Protein AF-A0A5C7QSS4-F1 (afdb_monomer)

Secondary structure (DSSP, 8-state):
--HHHHHHHH-SS--PPPSS-EEE-S-SS-EE-SS-EEE-TTTSPPTT--HHHHHHHHHHHT---HHHHHHHHHTS-HHHHHHHHHH-TT-HHHHHHHHHHHHHHTS----SSS---S--EESS-TTTB---S--EEETTTTEEE--SS-GGG----B--HHHHHHHHHHHHHHHHHHH-GGGTTTHHHHHHHHHHHHHHHHHHHTT-PPPHHHHHHHHHHHHHGGG-PPP-HHHHHHHHHHH---GGG--SSS-SS---EE-SSSSGGGEEE-PPPHHHHHHHHHHHHHHHH---SS--HHHHHHHHHHHHHHH--SSS-HHHHHHHHHHHHHHHTT-S-EETTEEPP--HHHHHHHTHHHHHHHHHHHHHHHHHTS----

Mean predicted aligned error: 4.88 Å

Solvent-accessible surface area (backbone atoms only — not comparable to full-atom values): 21446 Å² total; per-residue (Å²): 121,36,26,62,53,36,45,56,74,69,49,92,67,76,72,79,81,72,77,53,39,46,41,79,39,103,48,97,49,80,40,88,51,95,66,30,29,37,28,18,69,92,77,47,71,59,97,84,54,56,69,59,51,28,52,46,46,18,58,73,74,74,47,87,53,65,72,61,51,34,59,46,35,61,75,43,57,68,66,61,53,48,51,50,39,69,76,43,45,73,39,66,57,57,33,49,50,52,57,42,28,30,68,48,62,76,45,82,78,92,59,101,59,78,49,45,57,82,72,72,40,63,65,54,54,72,91,53,24,42,24,22,45,76,70,42,72,41,69,42,49,23,35,30,41,23,38,43,17,38,88,78,28,47,70,83,48,70,61,48,73,68,57,51,53,55,50,48,53,54,44,49,51,52,39,55,52,72,70,33,77,86,39,60,90,47,45,68,61,51,48,54,48,36,55,52,43,29,43,53,33,46,32,44,76,73,74,40,83,73,53,74,67,51,44,51,27,37,48,51,45,60,56,56,44,67,70,49,70,71,65,46,71,68,57,51,34,52,48,41,40,44,53,37,80,48,79,96,66,48,57,91,62,70,41,83,62,81,62,69,44,66,70,64,85,73,66,55,88,22,56,54,33,68,47,64,60,30,88,53,42,64,59,38,47,50,18,46,32,53,32,62,55,50,85,57,55,65,59,57,57,67,58,46,13,47,51,46,14,53,49,45,44,55,53,40,50,48,93,64,57,38,71,56,49,21,56,53,40,26,53,34,39,27,48,58,71,60,64,43,50,74,51,95,91,36,68,52,80,76,51,56,33,47,56,38,60,78,38,41,71,60,48,50,49,60,56,42,68,51,38,49,57,56,33,72,63,52,84,64,76,129

pLDDT: mean 92.39, std 6.58, range [53.84, 98.62]

Radius of gyration: 23.28 Å; Cα contacts (8 Å, |Δi|>4): 553; chains: 1; bounding box: 60×47×66 Å

Sequence (382 aa):
MIGYEYLLSRLAMRMPPLGRPAQVRPVTRVERMPHLLAVPRYVAPADDAPVLAHVLFALKHEGTRLAILHEALKLVPHDELVRALTAQRLGAYLRRAAFIWEKANGQALPLPWDSTGGNYIDFFEPGTYYTGPQWERSRKYRVNFNGIGPYEFCPVVARNAALERRGQAVLDRLHTWVSDPQNQGVLDRVMNWAYLSETRDSYAIENETPAPDKERAFLQAMEQLRDRRPLSEEYLVDLQNLVITSAIKQEQAFRHEQNWLQRGGHGALAVRYLPLPPAEVAVLMDGLTRMANAREGHVPPLVKAALVSFGFVFLHPFMDGNGRLSRLLAHHSLSFQGALPSVNGNPAILPLSVAMKRNEAGYLAALESFSKPARQLWDVTC

Nearest PDB structures (foldseek):
  7cb8-assembly2_B  TM=7.136E-01  e=9.497E-08  Mycobacterium marinum M
  3eqx-assembly1_B  TM=7.271E-01  e=2.497E-06  Shewanella oneidensis
  3zec-assembly1_A  TM=7.167E-01  e=2.937E-05  Shewanella oneidensis
  3eqx-assembly1_A  TM=6.878E-01  e=3.088E-05  Shewanella oneidensis

Foldseek 3Di:
DAALVVLCVPFPADDFDDQAEEDEDPDPAFDDDRRYTYHHPVLTADPPHDLVSSQLSCVVRVNDDLVSLLRSLVRPDLVNLLVVCVVPLLDPSSLLSQVSNCVSVVHHRPHPDQASDDAADESHDVQFWFWFDQPDQRRRSSYGDGALWPSLAGDTGTDDVVVLVVLLVLLVVQVCQQPDPVCLVCQVVVLVVLLQLLLQLLQVLVVHGDDPQLSVLLSVLLVVLQVLDQDDQVNLLVSQCSNPVDPVQRDPGFDQDWEFDFDDDDALVRTQFTADHLVSLVSNVVRLSRSLLGLGTDARQQRSLLCSLLSQLRNVRGNDCSSVVSSSSSQSSCSSNVSADDDPNTGGDDNVSVVCSVVVVVVVCVSCVPGNSNSVSDDRDD

Structure (mmCIF, N/CA/C/O backbone):
data_AF-A0A5C7QSS4-F1
#
_entry.id   AF-A0A5C7QSS4-F1
#
loop_
_atom_site.group_PDB
_atom_site.id
_atom_site.type_symbol
_atom_site.label_atom_id
_atom_site.label_alt_id
_atom_site.label_comp_id
_atom_site.label_asym_id
_atom_site.label_entity_id
_atom_site.label_seq_id
_atom_site.pdbx_PDB_ins_code
_atom_site.Cartn_x
_atom_site.Cartn_y
_atom_site.Cartn_z
_atom_site.occupancy
_atom_site.B_iso_or_equiv
_atom_site.auth_seq_id
_atom_site.au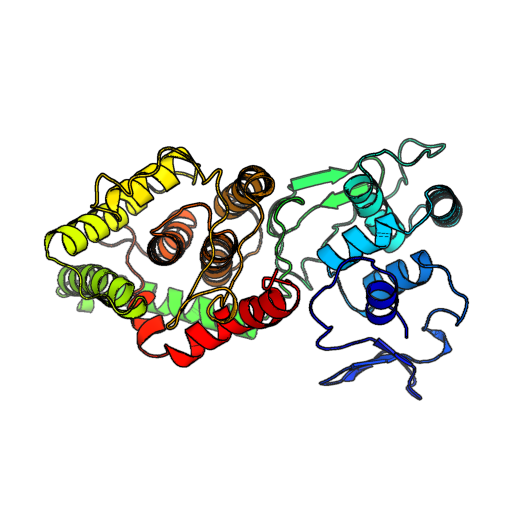th_comp_id
_atom_site.auth_asym_id
_atom_site.auth_atom_id
_atom_site.pdbx_PDB_model_num
ATOM 1 N N . MET A 1 1 ? 0.673 1.983 -28.769 1.00 89.19 1 MET A N 1
ATOM 2 C CA . MET A 1 1 ? 0.653 2.029 -27.288 1.00 89.19 1 MET A CA 1
ATOM 3 C C . MET A 1 1 ? 2.090 2.010 -26.807 1.00 89.19 1 MET A C 1
ATOM 5 O O . MET A 1 1 ? 2.891 1.320 -27.425 1.00 89.19 1 MET A O 1
ATOM 9 N N . ILE A 1 2 ? 2.433 2.753 -25.755 1.00 97.38 2 ILE A N 1
ATOM 10 C CA . ILE A 1 2 ? 3.786 2.744 -25.175 1.00 97.38 2 ILE A CA 1
ATOM 11 C C . ILE A 1 2 ? 3.723 2.615 -23.654 1.00 97.38 2 ILE A C 1
ATOM 13 O O . ILE A 1 2 ? 2.654 2.760 -23.064 1.00 97.38 2 ILE A O 1
ATOM 17 N N . GLY A 1 3 ? 4.861 2.303 -23.030 1.00 97.69 3 GLY A N 1
ATOM 18 C CA . GLY A 1 3 ? 4.957 2.234 -21.574 1.00 97.69 3 GLY A CA 1
ATOM 19 C C . GLY A 1 3 ? 3.953 1.277 -20.930 1.00 97.69 3 GLY A C 1
ATOM 20 O O . GLY A 1 3 ? 3.693 0.206 -21.482 1.00 97.69 3 GLY A O 1
ATOM 21 N N . TYR A 1 4 ? 3.366 1.653 -19.792 1.00 97.81 4 TYR A N 1
ATOM 22 C CA . TYR A 1 4 ? 2.427 0.789 -19.066 1.00 97.81 4 TYR A CA 1
ATOM 23 C C . TYR A 1 4 ? 1.200 0.378 -19.881 1.00 97.81 4 TYR A C 1
ATOM 25 O O . TYR A 1 4 ? 0.691 -0.717 -19.666 1.00 97.81 4 TYR A O 1
ATOM 33 N N . GLU A 1 5 ? 0.716 1.216 -20.803 1.00 96.38 5 GLU A N 1
ATOM 34 C CA . GLU A 1 5 ? -0.451 0.875 -21.629 1.00 96.38 5 GLU A CA 1
ATOM 35 C C . GLU A 1 5 ? -0.124 -0.303 -22.551 1.00 96.38 5 GLU A C 1
ATOM 37 O O . GLU A 1 5 ? -0.886 -1.262 -22.651 1.00 96.38 5 GLU A O 1
ATOM 42 N N . TYR A 1 6 ? 1.069 -0.272 -23.152 1.00 97.06 6 TYR A N 1
ATOM 43 C CA . TYR A 1 6 ? 1.584 -1.402 -23.916 1.00 97.06 6 TYR A CA 1
ATOM 44 C C . TYR A 1 6 ? 1.774 -2.638 -23.035 1.00 97.06 6 TYR A C 1
ATOM 46 O O . TYR A 1 6 ? 1.337 -3.719 -23.420 1.00 97.06 6 TYR A O 1
ATOM 54 N N . LEU A 1 7 ? 2.380 -2.490 -21.851 1.00 97.25 7 LEU A N 1
ATOM 55 C CA . LEU A 1 7 ? 2.608 -3.622 -20.948 1.00 97.25 7 LEU A CA 1
ATOM 56 C C . LEU A 1 7 ? 1.292 -4.308 -20.573 1.00 97.25 7 LEU A C 1
ATOM 58 O O . LEU A 1 7 ? 1.186 -5.519 -20.724 1.00 97.25 7 LEU A O 1
ATOM 62 N N . LEU A 1 8 ? 0.274 -3.535 -20.185 1.00 96.06 8 LEU A N 1
ATOM 63 C CA . LEU A 1 8 ? -1.059 -4.052 -19.869 1.00 96.06 8 LEU A CA 1
ATOM 64 C C . LEU A 1 8 ? -1.686 -4.825 -21.033 1.00 96.06 8 LEU A C 1
ATOM 66 O O . LEU A 1 8 ? -2.295 -5.861 -20.800 1.00 96.06 8 LEU A O 1
ATOM 70 N N . SER A 1 9 ? -1.495 -4.371 -22.277 1.00 95.00 9 SER A N 1
ATOM 71 C CA . SER A 1 9 ? -2.014 -5.072 -23.464 1.00 95.00 9 SER A CA 1
ATOM 72 C C . SER A 1 9 ? -1.372 -6.445 -23.717 1.00 95.00 9 SER A C 1
ATOM 74 O O . SER A 1 9 ? -1.884 -7.218 -24.522 1.00 95.00 9 SER A O 1
ATOM 76 N N . ARG A 1 10 ? -0.244 -6.746 -23.058 1.00 95.81 10 ARG A N 1
ATOM 77 C CA . ARG A 1 10 ? 0.488 -8.014 -23.187 1.00 95.81 10 ARG A CA 1
ATOM 78 C C . ARG A 1 10 ? 0.254 -8.973 -22.021 1.00 95.81 10 ARG A C 1
ATOM 80 O O . ARG A 1 10 ? 0.601 -10.144 -22.142 1.00 95.81 10 ARG A O 1
ATOM 87 N N . LEU A 1 11 ? -0.280 -8.496 -20.896 1.00 94.88 11 LEU A N 1
ATOM 88 C CA . LEU A 1 11 ? -0.513 -9.338 -19.725 1.00 94.88 11 LEU A CA 1
ATOM 89 C C . LEU A 1 11 ? -1.705 -10.268 -19.965 1.00 94.88 11 LEU A C 1
ATOM 91 O O . LEU A 1 11 ? -2.730 -9.851 -20.496 1.00 94.88 11 LEU A O 1
ATOM 95 N N . ALA A 1 12 ? -1.593 -11.514 -19.505 1.00 89.62 12 ALA A N 1
ATOM 96 C CA . ALA A 1 12 ? -2.716 -12.450 -19.513 1.00 89.62 12 ALA A CA 1
ATOM 97 C C . ALA A 1 12 ? -3.790 -12.079 -18.471 1.00 89.62 12 ALA A C 1
ATOM 99 O O . ALA A 1 12 ? -4.969 -12.368 -18.662 1.00 89.62 12 ALA A O 1
ATOM 100 N N . MET A 1 13 ? -3.395 -11.435 -17.365 1.00 88.38 13 MET A N 1
ATOM 101 C CA . MET A 1 13 ? -4.320 -11.035 -16.303 1.00 88.38 13 MET A CA 1
ATOM 102 C C . MET A 1 13 ? -4.950 -9.668 -16.585 1.00 88.38 13 MET A C 1
ATOM 104 O O . MET A 1 13 ? -4.280 -8.729 -17.019 1.00 88.38 13 MET A O 1
ATOM 108 N N . ARG A 1 14 ? -6.233 -9.531 -16.240 1.00 90.12 14 ARG A N 1
ATOM 109 C CA . ARG A 1 14 ? -6.941 -8.247 -16.281 1.00 90.12 14 ARG A CA 1
ATOM 110 C C . ARG A 1 14 ? -6.511 -7.380 -15.097 1.00 90.12 14 ARG A C 1
ATOM 112 O O . ARG A 1 14 ? -6.548 -7.828 -13.956 1.00 90.12 14 ARG A O 1
ATOM 119 N N . MET A 1 15 ? -6.154 -6.127 -15.360 1.00 90.81 15 MET A N 1
ATOM 120 C CA . MET A 1 15 ? -5.790 -5.137 -14.341 1.00 90.81 15 MET A CA 1
ATOM 121 C C . MET A 1 15 ? -6.601 -3.846 -14.513 1.00 90.81 15 MET A C 1
ATOM 123 O O . MET A 1 15 ? -7.093 -3.584 -15.614 1.00 90.81 15 MET A O 1
ATOM 127 N N . PRO A 1 16 ? -6.723 -3.003 -13.467 1.00 87.12 16 PRO A N 1
ATOM 128 C CA . PRO A 1 16 ? -7.397 -1.716 -13.589 1.00 87.12 16 PRO A CA 1
ATOM 129 C C . PRO A 1 16 ? -6.743 -0.816 -14.654 1.00 87.12 16 PRO A C 1
ATOM 131 O O . PRO A 1 16 ? -5.513 -0.819 -14.793 1.00 87.12 16 PRO A O 1
ATOM 134 N N . PRO A 1 17 ? -7.530 0.004 -15.374 1.00 86.50 17 PRO A N 1
ATOM 135 C CA . PRO A 1 17 ? -7.003 0.876 -16.415 1.00 86.50 17 PRO A CA 1
ATOM 136 C C . PRO A 1 17 ? -6.080 1.966 -15.851 1.00 86.50 17 PRO A C 1
ATOM 138 O O . PRO A 1 17 ? -6.146 2.369 -14.684 1.00 86.50 17 PRO A O 1
ATOM 141 N N . LEU A 1 18 ? -5.213 2.498 -16.711 1.00 91.06 18 LEU A N 1
ATOM 142 C CA . LEU A 1 18 ? -4.344 3.615 -16.354 1.00 91.06 18 LEU A CA 1
ATOM 143 C C . LEU A 1 18 ? -5.146 4.917 -16.342 1.00 91.06 18 LEU A C 1
ATOM 145 O O . LEU A 1 18 ? -5.697 5.313 -17.359 1.00 91.06 18 LEU A O 1
ATOM 149 N N . GLY A 1 19 ? -5.114 5.656 -15.231 1.00 88.00 19 GLY A N 1
ATOM 150 C CA . GLY A 1 19 ? -5.698 7.004 -15.210 1.00 88.00 19 GLY A CA 1
ATOM 151 C C . GLY A 1 19 ? -4.981 8.027 -16.109 1.00 88.00 19 GLY A C 1
ATOM 152 O O . GLY A 1 19 ? -5.565 9.047 -16.450 1.00 88.00 19 GLY A O 1
ATOM 153 N N . ARG A 1 20 ? -3.710 7.781 -16.465 1.00 92.56 20 ARG A N 1
ATOM 154 C CA . ARG A 1 20 ? -2.873 8.643 -17.321 1.00 92.56 20 ARG A CA 1
ATOM 155 C C . ARG A 1 20 ? -1.906 7.779 -18.150 1.00 92.56 20 ARG A C 1
ATOM 157 O O . ARG A 1 20 ? -0.766 7.611 -17.716 1.00 92.56 20 ARG A O 1
ATOM 164 N N . PRO A 1 21 ? -2.348 7.171 -19.264 1.00 95.75 21 PRO A N 1
ATOM 165 C CA . PRO A 1 21 ? -1.471 6.404 -20.149 1.00 95.75 21 PRO A CA 1
ATOM 166 C C . PRO A 1 21 ? -0.464 7.309 -20.875 1.00 95.75 21 PRO A C 1
ATOM 168 O O . PRO A 1 21 ? -0.759 8.472 -21.176 1.00 95.75 21 PRO A O 1
ATOM 171 N N . ALA A 1 22 ? 0.721 6.777 -21.178 1.00 97.44 22 ALA A N 1
ATOM 172 C CA . ALA A 1 22 ? 1.691 7.433 -22.046 1.00 97.44 22 ALA A CA 1
ATOM 173 C C . ALA A 1 22 ? 1.321 7.297 -23.524 1.00 97.44 22 ALA A C 1
ATOM 175 O O . ALA A 1 22 ? 1.095 6.197 -24.025 1.00 97.44 22 ALA A O 1
ATOM 176 N N . GLN A 1 23 ? 1.297 8.422 -24.240 1.00 96.69 23 GLN A N 1
ATOM 177 C CA . GLN A 1 23 ? 0.926 8.457 -25.650 1.00 96.69 23 GLN A CA 1
ATOM 178 C C . GLN A 1 23 ? 1.856 9.360 -26.454 1.00 96.69 23 GLN A C 1
ATOM 180 O O . GLN A 1 23 ? 2.200 10.469 -26.035 1.00 96.69 23 GLN A O 1
ATOM 185 N N . VAL A 1 24 ? 2.223 8.896 -27.650 1.00 97.06 24 VAL A N 1
ATOM 186 C CA . VAL A 1 24 ? 3.029 9.688 -28.578 1.00 97.06 24 VAL A CA 1
ATOM 187 C C . VAL A 1 24 ? 2.215 10.886 -29.063 1.00 97.06 24 VAL A C 1
ATOM 189 O O . VAL A 1 24 ? 1.084 10.730 -29.533 1.00 97.06 24 VAL A O 1
ATOM 192 N N . ARG A 1 25 ? 2.774 12.088 -28.922 1.00 97.12 25 ARG A N 1
ATOM 193 C CA . ARG A 1 25 ? 2.148 13.359 -29.309 1.00 97.12 25 ARG A CA 1
ATOM 194 C C . ARG A 1 25 ? 3.180 14.312 -29.919 1.00 97.12 25 ARG A C 1
ATOM 196 O O . ARG A 1 25 ? 4.369 14.163 -29.635 1.00 97.12 25 ARG A O 1
ATOM 203 N N . PRO A 1 26 ? 2.746 15.291 -30.736 1.00 96.50 26 PRO A N 1
ATOM 204 C CA . PRO A 1 26 ? 3.621 16.322 -31.291 1.00 96.50 26 PRO A CA 1
ATOM 205 C C . PRO A 1 26 ? 3.992 17.357 -30.212 1.00 96.50 26 PRO A C 1
ATOM 207 O O . PRO A 1 26 ? 3.558 18.502 -30.244 1.00 96.50 26 PRO A O 1
ATOM 210 N N . VAL A 1 27 ? 4.769 16.923 -29.220 1.00 96.75 27 VAL A N 1
ATOM 211 C CA . VAL A 1 27 ? 5.345 17.750 -28.148 1.00 96.75 27 VAL A CA 1
ATOM 212 C C . VAL A 1 27 ? 6.868 17.768 -28.281 1.00 96.75 27 VAL A C 1
ATOM 214 O O . VAL A 1 27 ? 7.441 16.925 -28.966 1.00 96.75 27 VAL A O 1
ATOM 217 N N . THR A 1 28 ? 7.547 18.715 -27.635 1.00 95.94 28 THR A N 1
ATOM 218 C CA . THR A 1 28 ? 9.021 18.836 -27.676 1.00 95.94 28 THR A CA 1
ATOM 219 C C . THR A 1 28 ? 9.718 18.183 -26.486 1.00 95.94 28 THR A C 1
ATOM 221 O O . THR A 1 28 ? 10.940 18.132 -26.435 1.00 95.94 28 THR A O 1
ATOM 224 N N . ARG A 1 29 ? 8.955 17.704 -25.503 1.00 96.31 29 ARG A N 1
ATOM 225 C CA . ARG A 1 29 ? 9.434 17.024 -24.294 1.00 96.31 29 ARG A CA 1
ATOM 226 C C . ARG A 1 29 ? 8.295 16.208 -23.693 1.00 96.31 29 ARG A C 1
ATOM 228 O O . ARG A 1 29 ? 7.151 16.340 -24.110 1.00 96.31 29 ARG A O 1
ATOM 235 N N . VAL A 1 30 ? 8.604 15.372 -22.705 1.00 96.50 30 VAL A N 1
ATOM 236 C CA . VAL A 1 30 ? 7.574 14.634 -21.965 1.00 96.50 30 VAL A CA 1
ATOM 237 C C . VAL A 1 30 ? 6.764 15.607 -21.109 1.00 96.50 30 VAL A C 1
ATOM 239 O O . VAL A 1 30 ? 7.325 16.276 -20.240 1.00 96.50 30 VAL A O 1
ATOM 242 N N . GLU A 1 31 ? 5.452 15.670 -21.331 1.00 96.44 31 GLU A N 1
ATOM 243 C CA . GLU A 1 31 ? 4.554 16.603 -20.645 1.00 96.44 31 GLU A CA 1
ATOM 244 C C . GLU A 1 31 ? 3.394 15.876 -19.965 1.00 96.44 31 GLU A C 1
ATOM 246 O O . GLU A 1 31 ? 2.725 15.018 -20.544 1.00 96.44 31 GLU A O 1
ATOM 251 N N . ARG A 1 32 ? 3.148 16.223 -18.699 1.00 94.25 32 ARG A N 1
ATOM 252 C CA . ARG A 1 32 ? 2.028 15.682 -17.924 1.00 94.25 32 ARG A CA 1
ATOM 253 C C . ARG A 1 32 ? 0.776 16.498 -18.215 1.00 94.25 32 ARG A C 1
ATOM 255 O O . ARG A 1 32 ? 0.713 17.668 -17.852 1.00 94.25 32 ARG A O 1
ATOM 262 N N . MET A 1 33 ? -0.222 15.855 -18.809 1.00 93.44 33 MET A N 1
ATOM 263 C CA . MET A 1 33 ? -1.550 16.418 -19.053 1.00 93.44 33 MET A CA 1
ATOM 264 C C . MET A 1 33 ? -2.581 15.772 -18.106 1.00 93.44 33 MET A C 1
ATOM 266 O O . MET A 1 33 ? -2.274 14.754 -17.473 1.00 93.44 33 MET A O 1
ATOM 270 N N . PRO A 1 34 ? -3.803 16.327 -17.974 1.00 91.00 34 PRO A N 1
ATOM 271 C CA . PRO A 1 34 ? -4.808 15.801 -17.046 1.00 91.00 34 PRO A CA 1
ATOM 272 C C . PRO A 1 34 ? -5.131 14.310 -17.236 1.00 91.00 34 PRO A C 1
ATOM 274 O O . PRO A 1 34 ? -5.223 13.578 -16.253 1.00 91.00 34 PRO A O 1
ATOM 277 N N . HIS A 1 35 ? -5.230 13.848 -18.487 1.00 92.44 35 HIS A N 1
ATOM 278 C CA . HIS A 1 35 ? -5.677 12.487 -18.823 1.00 92.44 35 HIS A CA 1
ATOM 279 C C . HIS A 1 35 ? -4.627 11.631 -19.542 1.00 92.44 35 HIS A C 1
ATOM 281 O O . HIS A 1 35 ? -4.902 10.483 -19.867 1.00 92.44 35 HIS A O 1
ATOM 287 N N . LEU A 1 36 ? -3.426 12.158 -19.803 1.00 95.38 36 LEU A N 1
ATOM 288 C CA . LEU A 1 36 ? -2.356 11.412 -20.473 1.00 95.38 36 LEU A CA 1
ATOM 289 C C . LEU A 1 36 ? -0.971 11.977 -20.148 1.00 95.38 36 LEU A C 1
ATOM 291 O O . LEU A 1 36 ? -0.831 13.110 -19.681 1.00 95.38 36 LEU A O 1
ATOM 295 N N . LEU A 1 37 ? 0.058 11.184 -20.427 1.00 97.12 37 LEU A N 1
ATOM 296 C CA . LEU A 1 37 ? 1.441 11.643 -20.505 1.00 97.12 37 LEU A CA 1
ATOM 297 C C . LEU A 1 37 ? 1.807 11.799 -21.987 1.00 97.12 37 LEU A C 1
ATOM 299 O O . LEU A 1 37 ? 1.859 10.809 -22.715 1.00 97.12 37 LEU A O 1
ATOM 303 N N . ALA A 1 38 ? 2.020 13.032 -22.442 1.00 97.25 38 ALA A N 1
ATOM 304 C CA . ALA A 1 38 ? 2.367 13.330 -23.826 1.00 97.25 38 ALA A CA 1
ATOM 305 C C . ALA A 1 38 ? 3.865 13.102 -24.022 1.00 97.25 38 ALA A C 1
ATOM 307 O O . ALA A 1 38 ? 4.680 13.653 -23.281 1.00 97.25 38 ALA A O 1
ATOM 308 N N . VAL A 1 39 ? 4.229 12.274 -24.998 1.00 98.00 39 VAL A N 1
ATOM 309 C CA . VAL A 1 39 ? 5.607 11.814 -25.198 1.00 98.00 39 VAL A CA 1
ATOM 310 C C . VAL A 1 39 ? 6.028 12.117 -26.635 1.00 98.00 39 VAL A C 1
ATOM 312 O O . VAL A 1 39 ? 5.314 11.736 -27.562 1.00 98.00 39 VAL A O 1
ATOM 315 N N . PRO A 1 40 ? 7.170 12.776 -26.868 1.00 97.44 40 PRO A N 1
ATOM 316 C CA . PRO A 1 40 ? 7.659 12.979 -28.223 1.00 97.44 40 PRO A CA 1
ATOM 317 C C . PRO A 1 40 ? 8.164 11.661 -28.823 1.00 97.44 40 PRO A C 1
ATOM 319 O O . PRO A 1 40 ? 8.704 10.811 -28.111 1.00 97.44 40 PRO A O 1
ATOM 322 N N . ARG A 1 41 ? 8.045 11.498 -30.148 1.00 96.88 41 ARG A N 1
ATOM 323 C CA . ARG A 1 41 ? 8.402 10.248 -30.853 1.00 96.88 41 ARG A CA 1
ATOM 324 C C . ARG A 1 41 ? 9.829 9.771 -30.570 1.00 96.88 41 ARG A C 1
ATOM 326 O O . ARG A 1 41 ? 10.028 8.576 -30.432 1.00 96.88 41 ARG A O 1
ATOM 333 N N . TYR A 1 42 ? 10.788 10.687 -30.424 1.00 95.56 42 TYR A N 1
ATOM 334 C CA . TYR A 1 42 ? 12.195 10.351 -30.171 1.00 95.56 42 TYR A CA 1
ATOM 335 C C . TYR A 1 42 ? 12.487 9.865 -28.735 1.00 95.56 42 TYR A C 1
ATOM 337 O O . TYR A 1 42 ? 13.581 9.375 -28.476 1.00 95.56 42 TYR A O 1
ATOM 345 N N . VAL A 1 43 ? 11.546 10.017 -27.791 1.00 97.12 43 VAL A N 1
ATOM 346 C CA . VAL A 1 43 ? 11.656 9.482 -26.414 1.00 97.12 43 VAL A CA 1
ATOM 347 C C . VAL A 1 43 ? 10.897 8.162 -26.261 1.00 97.12 43 VAL A C 1
ATOM 349 O O . VAL A 1 43 ? 11.215 7.362 -25.383 1.00 97.12 43 VAL A O 1
ATOM 352 N N . ALA A 1 44 ? 9.874 7.944 -27.085 1.00 97.06 44 ALA A N 1
ATOM 353 C CA . ALA A 1 44 ? 9.071 6.734 -27.056 1.00 97.06 44 ALA A CA 1
ATOM 354 C C . ALA A 1 44 ? 9.885 5.503 -27.508 1.00 97.06 44 ALA A C 1
ATOM 356 O O . ALA A 1 44 ? 10.758 5.637 -28.367 1.00 97.06 44 ALA A O 1
ATOM 357 N N . PRO A 1 45 ? 9.583 4.300 -26.983 1.00 97.50 45 PRO A N 1
ATOM 358 C CA . PRO A 1 45 ? 10.074 3.059 -27.573 1.00 97.50 45 PRO A CA 1
ATOM 359 C C . PRO A 1 45 ? 9.698 2.970 -29.061 1.00 97.50 45 PRO A C 1
ATOM 361 O O . PRO A 1 45 ? 8.658 3.496 -29.470 1.00 97.50 45 PRO A O 1
ATOM 364 N N . ALA A 1 46 ? 10.543 2.306 -29.854 1.00 95.44 46 ALA A N 1
ATOM 365 C CA . ALA A 1 46 ? 10.237 1.976 -31.245 1.00 95.44 46 ALA A CA 1
ATOM 366 C C . ALA A 1 46 ? 8.990 1.077 -31.339 1.00 95.44 46 ALA A C 1
ATOM 368 O O . ALA A 1 46 ? 8.611 0.430 -30.364 1.00 95.44 46 ALA A O 1
ATOM 369 N N . ASP A 1 47 ? 8.345 1.038 -32.506 1.00 91.56 47 ASP A N 1
ATOM 370 C CA . ASP A 1 47 ? 7.076 0.313 -32.675 1.00 91.56 47 ASP A CA 1
ATOM 371 C C . ASP A 1 47 ? 7.231 -1.213 -32.508 1.00 91.56 47 ASP A C 1
ATOM 373 O O . ASP A 1 47 ? 6.294 -1.885 -32.078 1.00 91.56 47 ASP A O 1
ATOM 377 N N . ASP A 1 48 ? 8.419 -1.746 -32.793 1.00 94.00 48 ASP A N 1
ATOM 378 C CA . ASP A 1 48 ? 8.821 -3.149 -32.649 1.00 94.00 48 ASP A CA 1
ATOM 379 C C . ASP A 1 48 ? 9.663 -3.411 -31.387 1.00 94.00 48 ASP A C 1
ATOM 381 O O . ASP A 1 48 ? 10.248 -4.486 -31.230 1.00 94.00 48 ASP A O 1
ATOM 385 N N . ALA A 1 49 ? 9.738 -2.440 -30.470 1.00 96.31 49 ALA A N 1
ATOM 386 C CA . ALA A 1 49 ? 10.579 -2.551 -29.291 1.00 96.31 49 ALA A CA 1
ATOM 387 C C . ALA A 1 49 ? 10.136 -3.709 -28.371 1.00 96.31 49 ALA A C 1
ATOM 389 O O . ALA A 1 49 ? 8.937 -3.938 -28.160 1.00 96.31 49 ALA A O 1
ATOM 390 N N . PRO A 1 50 ? 11.093 -4.428 -27.757 1.00 97.12 50 PRO A N 1
ATOM 391 C CA . PRO A 1 50 ? 10.768 -5.531 -26.866 1.00 97.12 50 PRO A CA 1
ATOM 392 C C . PRO A 1 50 ? 10.132 -5.033 -25.561 1.00 97.12 50 PRO A C 1
ATOM 394 O O . PRO A 1 50 ? 10.201 -3.851 -25.204 1.00 97.12 50 PRO A O 1
ATOM 397 N N . VAL A 1 51 ? 9.531 -5.955 -24.801 1.00 97.94 51 VAL A N 1
ATOM 398 C CA . VAL A 1 51 ? 8.839 -5.649 -23.535 1.00 97.94 51 VAL A CA 1
ATOM 399 C C . VAL A 1 51 ? 9.748 -4.894 -22.560 1.00 97.94 51 VAL A C 1
ATOM 401 O O . VAL A 1 51 ? 9.298 -3.934 -21.926 1.00 97.94 51 VAL A O 1
ATOM 404 N N . LEU A 1 52 ? 11.037 -5.247 -22.485 1.00 98.44 52 LEU A N 1
ATOM 405 C CA . LEU A 1 52 ? 11.993 -4.574 -21.604 1.00 98.44 52 LEU A CA 1
ATOM 406 C C . LEU A 1 52 ? 12.117 -3.076 -21.911 1.00 98.44 52 LEU A C 1
ATOM 408 O O . LEU A 1 52 ? 12.185 -2.270 -20.984 1.00 98.44 52 LEU A O 1
ATOM 412 N N . ALA A 1 53 ? 12.090 -2.672 -23.183 1.00 98.25 53 ALA A N 1
ATOM 413 C CA . ALA A 1 53 ? 12.165 -1.259 -23.555 1.00 98.25 53 ALA A CA 1
ATOM 414 C C . ALA A 1 53 ? 10.978 -0.464 -22.985 1.00 98.25 53 ALA A C 1
ATOM 416 O O . ALA A 1 53 ? 11.154 0.643 -22.472 1.00 98.25 53 ALA A O 1
ATOM 417 N N . HIS A 1 54 ? 9.782 -1.058 -22.990 1.00 98.50 54 HIS A N 1
ATOM 418 C CA . HIS A 1 54 ? 8.588 -0.463 -22.390 1.00 98.50 54 HIS A CA 1
ATOM 419 C C . HIS A 1 54 ? 8.641 -0.453 -20.857 1.00 98.50 54 HIS A C 1
ATOM 421 O O . HIS A 1 54 ? 8.218 0.534 -20.254 1.00 98.50 54 HIS A O 1
ATOM 427 N N . VAL A 1 55 ? 9.210 -1.485 -20.221 1.00 98.62 55 VAL A N 1
ATOM 428 C CA . VAL A 1 55 ? 9.463 -1.505 -18.765 1.00 98.62 55 VAL A CA 1
ATOM 429 C C . VAL A 1 55 ? 10.397 -0.365 -18.355 1.00 98.62 55 VAL A C 1
ATOM 431 O O . VAL A 1 55 ? 10.090 0.392 -17.431 1.00 98.62 55 VAL A O 1
ATOM 434 N N . LEU A 1 56 ? 11.521 -0.204 -19.056 1.00 98.38 56 LEU A N 1
ATOM 435 C CA . LEU A 1 56 ? 12.500 0.846 -18.765 1.00 98.38 56 LEU A CA 1
ATOM 436 C C . LEU A 1 56 ? 11.930 2.242 -19.031 1.00 98.38 56 LEU A C 1
ATOM 438 O O . LEU A 1 56 ? 12.147 3.156 -18.232 1.00 98.38 56 LEU A O 1
ATOM 442 N N . PHE A 1 57 ? 11.165 2.398 -20.113 1.00 98.44 57 PHE A N 1
ATOM 443 C CA . PHE A 1 57 ? 10.437 3.628 -20.403 1.00 98.44 57 PHE A CA 1
ATOM 444 C C . PHE A 1 57 ? 9.460 3.984 -19.272 1.00 98.44 57 PHE A C 1
ATOM 446 O O . PHE A 1 57 ? 9.486 5.111 -18.769 1.00 98.44 57 PHE A O 1
ATOM 453 N N . ALA A 1 58 ? 8.641 3.025 -18.834 1.00 97.94 58 ALA A N 1
ATOM 454 C CA . ALA A 1 58 ? 7.626 3.238 -17.809 1.00 97.94 58 ALA A CA 1
ATOM 455 C C . ALA A 1 58 ? 8.253 3.619 -16.457 1.00 97.94 58 ALA A C 1
ATOM 457 O O . ALA A 1 58 ? 7.864 4.622 -15.853 1.00 97.94 58 ALA A O 1
ATOM 458 N N . LEU A 1 59 ? 9.296 2.893 -16.032 1.00 97.19 59 LEU A N 1
ATOM 459 C CA . LEU A 1 59 ? 10.072 3.204 -14.824 1.00 97.19 59 LEU A CA 1
ATOM 460 C C . LEU A 1 59 ? 10.662 4.620 -14.845 1.00 97.19 59 LEU A C 1
ATOM 462 O O . LEU A 1 59 ? 10.755 5.265 -13.799 1.00 97.19 59 LEU A O 1
ATOM 466 N N . LYS A 1 60 ? 11.067 5.103 -16.022 1.00 96.44 60 LYS A N 1
ATOM 467 C CA . LYS A 1 60 ? 11.691 6.417 -16.187 1.00 96.44 60 LYS A CA 1
ATOM 468 C C . LYS A 1 60 ? 10.684 7.564 -16.258 1.00 96.44 60 LYS A C 1
ATOM 470 O O . LYS A 1 60 ? 10.958 8.638 -15.728 1.00 96.44 60 LYS A O 1
ATOM 475 N N . HIS A 1 61 ? 9.547 7.367 -16.923 1.00 96.19 61 HIS A N 1
ATOM 476 C CA . HIS A 1 61 ? 8.668 8.475 -17.318 1.00 96.19 61 HIS A CA 1
ATOM 477 C C . HIS A 1 61 ? 7.272 8.438 -16.684 1.00 96.19 61 HIS A C 1
ATOM 479 O O . HIS A 1 61 ? 6.679 9.494 -16.449 1.00 96.19 61 HIS A O 1
ATOM 485 N N . GLU A 1 62 ? 6.754 7.255 -16.363 1.00 95.69 62 GLU A N 1
ATOM 486 C CA . GLU A 1 62 ? 5.385 7.072 -15.859 1.00 95.69 62 GLU A CA 1
ATOM 487 C C . GLU A 1 62 ? 5.326 6.836 -14.341 1.00 95.69 62 GLU A C 1
ATOM 489 O O . GLU A 1 62 ? 4.242 6.833 -13.751 1.00 95.69 62 GLU A O 1
ATOM 494 N N . GLY A 1 63 ? 6.489 6.691 -13.699 1.00 93.19 63 GLY A N 1
ATOM 495 C CA . GLY A 1 63 ? 6.621 6.365 -12.282 1.00 93.19 63 GLY A CA 1
ATOM 496 C C . GLY A 1 63 ? 6.442 4.872 -12.003 1.00 93.19 63 GLY A C 1
ATOM 497 O O . GLY A 1 63 ? 6.238 4.065 -12.905 1.00 93.19 63 GLY A O 1
ATOM 498 N N . THR A 1 64 ? 6.523 4.476 -10.738 1.00 95.38 64 THR A N 1
ATOM 499 C CA . THR A 1 64 ? 6.467 3.069 -10.328 1.00 95.38 64 THR A CA 1
ATOM 500 C C . THR A 1 64 ? 5.030 2.577 -10.152 1.00 95.38 64 THR A C 1
ATOM 502 O O . THR A 1 64 ? 4.309 3.050 -9.275 1.00 95.38 64 THR A O 1
ATOM 505 N N . ARG A 1 65 ? 4.632 1.570 -10.939 1.00 95.81 65 ARG A N 1
ATOM 506 C CA . ARG A 1 65 ? 3.415 0.768 -10.737 1.00 95.81 65 ARG A CA 1
ATOM 507 C C . ARG A 1 65 ? 3.819 -0.680 -10.491 1.00 95.81 65 ARG A C 1
ATOM 509 O O . ARG A 1 65 ? 3.917 -1.467 -11.428 1.00 95.81 65 ARG A O 1
ATOM 516 N N . LEU A 1 66 ? 4.095 -1.006 -9.227 1.00 96.69 66 LEU A N 1
ATOM 517 C CA . LEU A 1 66 ? 4.768 -2.253 -8.852 1.00 96.69 66 LEU A CA 1
ATOM 518 C C . LEU A 1 66 ? 4.037 -3.509 -9.352 1.00 96.69 66 LEU A C 1
ATOM 520 O O . LEU A 1 66 ? 4.689 -4.375 -9.916 1.00 96.69 66 LEU A O 1
ATOM 524 N N . ALA A 1 67 ? 2.705 -3.561 -9.243 1.00 94.31 67 ALA A N 1
ATOM 525 C CA . ALA A 1 67 ? 1.908 -4.692 -9.727 1.00 94.31 67 ALA A CA 1
ATOM 526 C C . ALA A 1 67 ? 2.041 -4.915 -11.247 1.00 94.31 67 ALA A C 1
ATOM 528 O O . ALA A 1 67 ? 2.255 -6.038 -11.690 1.00 94.31 67 ALA A O 1
ATOM 529 N N . ILE A 1 68 ? 1.994 -3.841 -12.050 1.00 96.88 68 ILE A N 1
ATOM 530 C CA . ILE A 1 68 ? 2.158 -3.949 -13.509 1.00 96.88 68 ILE A CA 1
ATOM 531 C C . ILE A 1 68 ? 3.590 -4.362 -13.850 1.00 96.88 68 ILE A C 1
ATOM 533 O O . ILE A 1 68 ? 3.793 -5.205 -14.714 1.00 96.88 68 ILE A O 1
ATOM 537 N N . LEU A 1 69 ? 4.587 -3.786 -13.170 1.00 98.00 69 LEU A N 1
ATOM 538 C CA . LEU A 1 69 ? 5.995 -4.133 -13.384 1.00 98.00 69 LEU A CA 1
ATOM 539 C C . LEU A 1 69 ? 6.284 -5.595 -13.036 1.00 98.00 69 LEU A C 1
ATOM 541 O O . LEU A 1 69 ? 7.003 -6.250 -13.783 1.00 98.00 69 LEU A O 1
ATOM 545 N N . HIS A 1 70 ? 5.729 -6.088 -11.926 1.00 97.69 70 HIS A N 1
ATOM 546 C CA . HIS A 1 70 ? 5.870 -7.475 -11.494 1.00 97.69 70 HIS A CA 1
ATOM 547 C C . HIS A 1 70 ? 5.364 -8.430 -12.579 1.00 97.69 70 HIS A C 1
ATOM 549 O O . HIS A 1 70 ? 6.117 -9.287 -13.026 1.00 97.69 70 HIS A O 1
ATOM 555 N N . GLU A 1 71 ? 4.140 -8.242 -13.076 1.00 97.50 71 GLU A N 1
ATOM 556 C CA . GLU A 1 71 ? 3.603 -9.110 -14.132 1.00 97.50 71 GLU A CA 1
ATOM 557 C C . GLU A 1 71 ? 4.309 -8.915 -15.481 1.00 97.50 71 GLU A C 1
ATOM 559 O O . GLU A 1 71 ? 4.600 -9.884 -16.177 1.00 97.50 71 GLU A O 1
ATOM 564 N N . ALA A 1 72 ? 4.657 -7.678 -15.846 1.00 97.94 72 ALA A N 1
ATOM 565 C CA . ALA A 1 72 ? 5.339 -7.397 -17.107 1.00 97.94 72 ALA A CA 1
ATOM 566 C C . ALA A 1 72 ? 6.729 -8.040 -17.182 1.00 97.94 72 ALA A C 1
ATOM 568 O O . ALA A 1 72 ? 7.144 -8.486 -18.250 1.00 97.94 72 ALA A O 1
ATOM 569 N N . LEU A 1 73 ? 7.453 -8.112 -16.063 1.00 98.19 73 LEU A N 1
ATOM 570 C CA . LEU A 1 73 ? 8.789 -8.706 -16.031 1.00 98.19 73 LEU A CA 1
ATOM 571 C C . LEU A 1 73 ? 8.784 -10.237 -16.081 1.00 98.19 73 LEU A C 1
ATOM 573 O O . LEU A 1 73 ? 9.820 -10.808 -16.412 1.00 98.19 73 LEU A O 1
ATOM 577 N N . LYS A 1 74 ? 7.641 -10.900 -15.868 1.00 97.75 74 LYS A N 1
ATOM 578 C CA . LYS A 1 74 ? 7.478 -12.331 -16.192 1.00 97.75 74 LYS A CA 1
ATOM 579 C C . LYS A 1 74 ? 7.521 -12.591 -17.702 1.00 97.75 74 LYS A C 1
ATOM 581 O O . LYS A 1 74 ? 7.847 -13.690 -18.129 1.00 97.75 74 LYS A O 1
ATOM 586 N N . LEU A 1 75 ? 7.213 -11.576 -18.516 1.00 97.75 75 LEU A N 1
ATOM 587 C CA . LEU A 1 75 ? 7.251 -11.661 -19.980 1.00 97.75 75 LEU A CA 1
ATOM 588 C C . LEU A 1 75 ? 8.625 -11.326 -20.571 1.00 97.75 75 LEU A C 1
ATOM 590 O O . LEU A 1 75 ? 8.810 -11.475 -21.776 1.00 97.75 75 LEU A O 1
ATOM 594 N N . VAL A 1 76 ? 9.569 -10.828 -19.765 1.00 98.12 76 VAL A N 1
ATOM 595 C CA . VAL A 1 76 ? 10.909 -10.457 -20.234 1.00 98.12 76 VAL A CA 1
ATOM 596 C C . VAL A 1 76 ? 11.829 -11.676 -20.138 1.00 98.12 76 VAL A C 1
ATOM 598 O O . VAL A 1 76 ? 12.081 -12.146 -19.024 1.00 98.12 76 VAL A O 1
ATOM 601 N N . PRO A 1 77 ? 12.376 -12.176 -21.259 1.00 97.44 77 PRO A N 1
ATOM 602 C CA . PRO A 1 77 ? 13.349 -13.261 -21.239 1.00 97.44 77 PRO A CA 1
ATOM 603 C C . PRO A 1 77 ? 14.600 -12.891 -20.432 1.00 97.44 77 PRO A C 1
ATOM 605 O O . PRO A 1 77 ? 15.098 -11.762 -20.499 1.00 97.44 77 PRO A O 1
ATOM 608 N N . HIS A 1 78 ? 15.133 -13.846 -19.664 1.00 96.75 78 HIS A N 1
ATOM 609 C CA . HIS A 1 78 ? 16.301 -13.592 -18.817 1.00 96.75 78 HIS A CA 1
ATOM 610 C C . HIS A 1 78 ? 17.518 -13.145 -19.643 1.00 96.75 78 HIS A C 1
ATOM 612 O O . HIS A 1 78 ? 18.251 -12.254 -19.223 1.00 96.75 78 HIS A O 1
ATOM 618 N N . ASP A 1 79 ? 17.723 -13.724 -20.828 1.00 97.06 79 ASP A N 1
ATOM 619 C CA . ASP A 1 79 ? 18.849 -13.444 -21.719 1.00 97.06 79 ASP A CA 1
ATOM 620 C C . ASP A 1 79 ? 18.815 -12.003 -22.245 1.00 97.06 79 ASP A C 1
ATOM 622 O O . ASP A 1 79 ? 19.860 -11.358 -22.355 1.00 97.06 79 ASP A O 1
ATOM 626 N N . GLU A 1 80 ? 17.623 -11.462 -22.506 1.00 97.31 80 GLU A N 1
ATOM 627 C CA . GLU A 1 80 ? 17.443 -10.062 -22.889 1.00 97.31 80 GLU A CA 1
ATOM 628 C C . GLU A 1 80 ? 17.896 -9.119 -21.770 1.00 97.31 80 GLU A C 1
ATOM 630 O O . GLU A 1 80 ? 18.677 -8.189 -22.000 1.00 97.31 80 GLU A O 1
ATOM 635 N N . LEU A 1 81 ? 17.466 -9.396 -20.539 1.00 97.19 81 LEU A N 1
ATOM 636 C CA . LEU A 1 81 ? 17.820 -8.586 -19.379 1.00 97.19 81 LEU A CA 1
ATOM 637 C C . LEU A 1 81 ? 19.311 -8.708 -19.022 1.00 97.19 81 LEU A C 1
ATOM 639 O O . LEU A 1 81 ? 19.948 -7.702 -18.699 1.00 97.19 81 LEU A O 1
ATOM 643 N N . VAL A 1 82 ? 19.895 -9.905 -19.148 1.00 97.69 82 VAL A N 1
ATOM 644 C CA . VAL A 1 82 ? 21.340 -10.145 -18.980 1.00 97.69 82 VAL A CA 1
ATOM 645 C C . VAL A 1 82 ? 22.155 -9.391 -20.034 1.00 97.69 82 VAL A C 1
ATOM 647 O O . VAL A 1 82 ? 23.151 -8.749 -19.679 1.00 97.69 82 VAL A O 1
ATOM 650 N N . ARG A 1 83 ? 21.740 -9.403 -21.310 1.00 97.44 83 ARG A N 1
ATOM 651 C CA . ARG A 1 83 ? 22.392 -8.611 -22.371 1.00 97.44 83 ARG A CA 1
ATOM 652 C C . ARG A 1 83 ? 22.347 -7.119 -22.048 1.00 97.44 83 ARG A C 1
ATOM 654 O O . ARG A 1 83 ? 23.381 -6.453 -22.101 1.00 97.44 83 ARG A O 1
ATOM 661 N N . ALA A 1 84 ? 21.182 -6.605 -21.656 1.00 97.44 84 ALA A N 1
ATOM 662 C CA . ALA A 1 84 ? 21.015 -5.192 -21.326 1.00 97.44 84 ALA A CA 1
ATOM 663 C C . ALA A 1 84 ? 21.860 -4.769 -20.108 1.00 97.44 84 ALA A C 1
ATOM 665 O O . ALA A 1 84 ? 22.514 -3.724 -20.133 1.00 97.44 84 ALA A O 1
ATOM 666 N N . LEU A 1 85 ? 21.912 -5.598 -19.062 1.00 96.88 85 LEU A N 1
ATOM 667 C CA . LEU A 1 85 ? 22.766 -5.366 -17.893 1.00 96.88 85 LEU A CA 1
ATOM 668 C C . LEU A 1 85 ? 24.261 -5.470 -18.217 1.00 96.88 85 LEU A C 1
ATOM 670 O O . LEU A 1 85 ? 25.055 -4.731 -17.641 1.00 96.88 85 LEU A O 1
ATOM 674 N N . THR A 1 86 ? 24.657 -6.357 -19.130 1.00 96.00 86 THR A N 1
ATOM 675 C CA . THR A 1 86 ? 26.049 -6.443 -19.598 1.00 96.00 86 THR A CA 1
ATOM 676 C C . THR A 1 86 ? 26.452 -5.169 -20.341 1.00 96.00 86 THR A C 1
ATOM 678 O O . THR A 1 86 ? 27.533 -4.638 -20.096 1.00 96.00 86 THR A O 1
ATOM 681 N N . ALA A 1 87 ? 25.563 -4.628 -21.178 1.00 96.69 87 ALA A N 1
ATOM 682 C CA . ALA A 1 87 ? 25.806 -3.388 -21.912 1.00 96.69 87 ALA A CA 1
ATOM 683 C C . ALA A 1 87 ? 25.816 -2.139 -21.007 1.00 96.69 87 ALA A C 1
ATOM 685 O O . ALA A 1 87 ? 26.648 -1.251 -21.185 1.00 96.69 87 ALA A O 1
ATOM 686 N N . GLN A 1 88 ? 24.909 -2.054 -20.024 1.00 95.75 88 GLN A N 1
ATOM 687 C CA . GLN A 1 88 ? 24.752 -0.871 -19.170 1.00 95.75 88 GLN A CA 1
ATOM 688 C C . GLN A 1 88 ? 24.595 -1.232 -17.685 1.00 95.75 88 GLN A C 1
ATOM 690 O O . GLN A 1 88 ? 23.588 -0.938 -17.033 1.00 95.75 88 GLN A O 1
ATOM 695 N N . ARG A 1 89 ? 25.651 -1.814 -17.114 1.00 95.06 89 ARG A N 1
ATOM 696 C CA . ARG A 1 89 ? 25.651 -2.386 -15.756 1.00 95.06 89 ARG A CA 1
ATOM 697 C C . ARG A 1 89 ? 25.226 -1.423 -14.643 1.00 95.06 89 ARG A C 1
ATOM 699 O O . ARG A 1 89 ? 24.581 -1.831 -13.684 1.00 95.06 89 ARG A O 1
ATOM 706 N N . LEU A 1 90 ? 25.565 -0.138 -14.763 1.00 96.50 90 LEU A N 1
ATOM 707 C CA . LEU A 1 90 ? 25.273 0.879 -13.741 1.00 96.50 90 LEU A CA 1
ATOM 708 C C . LEU A 1 90 ? 23.896 1.552 -13.909 1.00 96.50 90 LEU A C 1
ATOM 710 O O . LEU A 1 90 ? 23.494 2.345 -13.049 1.00 96.50 90 LEU A O 1
ATOM 714 N N . GLY A 1 91 ? 23.156 1.234 -14.978 1.00 97.31 91 GLY A N 1
ATOM 715 C CA . GLY A 1 91 ? 21.878 1.864 -15.313 1.00 97.31 91 GLY A CA 1
ATOM 716 C C . GLY A 1 91 ? 20.827 1.670 -14.219 1.00 97.31 91 GLY A C 1
ATOM 717 O O . GLY A 1 91 ? 20.420 0.549 -13.932 1.00 97.31 91 GLY A O 1
ATOM 718 N N . ALA A 1 92 ? 20.365 2.759 -13.597 1.00 96.94 92 ALA A N 1
ATOM 719 C CA . ALA A 1 92 ? 19.482 2.679 -12.430 1.00 96.94 92 ALA A CA 1
ATOM 720 C C . ALA A 1 92 ? 18.163 1.936 -12.714 1.00 96.94 92 ALA A C 1
ATOM 722 O O . ALA A 1 92 ? 17.757 1.077 -11.934 1.00 96.94 92 ALA A O 1
ATOM 723 N N . TYR A 1 93 ? 17.526 2.209 -13.856 1.00 97.94 93 TYR A N 1
ATOM 724 C CA . TYR A 1 93 ? 16.272 1.552 -14.237 1.00 97.94 93 TYR A CA 1
ATOM 725 C C . TYR A 1 93 ? 16.452 0.068 -14.566 1.00 97.94 93 TYR A C 1
ATOM 727 O O . TYR A 1 93 ? 15.606 -0.730 -14.182 1.00 97.94 93 TYR A O 1
ATOM 735 N N . LEU A 1 94 ? 17.573 -0.320 -15.184 1.00 98.06 94 LEU A N 1
ATOM 736 C CA . LEU A 1 94 ? 17.906 -1.729 -15.420 1.00 98.06 94 LEU A CA 1
ATOM 737 C C . LEU A 1 94 ? 18.112 -2.481 -14.106 1.00 98.06 94 LEU A C 1
ATOM 739 O O . LEU A 1 94 ? 17.590 -3.577 -13.939 1.00 98.06 94 LEU A O 1
ATOM 743 N N . ARG A 1 95 ? 18.808 -1.870 -13.142 1.00 98.38 95 ARG A N 1
ATOM 744 C CA . ARG A 1 95 ? 19.018 -2.457 -11.811 1.00 98.38 95 ARG A CA 1
ATOM 745 C C . ARG A 1 95 ? 17.702 -2.621 -11.042 1.00 98.38 95 ARG A C 1
ATOM 747 O O . ARG A 1 95 ? 17.487 -3.664 -10.432 1.00 98.38 95 ARG A O 1
ATOM 754 N N . ARG A 1 96 ? 16.787 -1.642 -11.128 1.00 98.50 96 ARG A N 1
ATOM 755 C CA . ARG A 1 96 ? 15.416 -1.753 -10.586 1.00 98.50 96 ARG A CA 1
ATOM 756 C C . ARG A 1 96 ? 14.604 -2.845 -11.299 1.00 98.50 96 ARG A C 1
ATOM 758 O O . ARG A 1 96 ? 13.940 -3.627 -10.627 1.00 98.50 96 ARG A O 1
ATOM 765 N N . ALA A 1 97 ? 14.673 -2.928 -12.628 1.00 98.50 97 ALA A N 1
ATOM 766 C CA . ALA A 1 97 ? 13.978 -3.955 -13.406 1.00 98.50 97 ALA A CA 1
ATOM 767 C C . ALA A 1 97 ? 14.489 -5.366 -13.072 1.00 98.50 97 ALA A C 1
ATOM 769 O O . ALA A 1 97 ? 13.686 -6.258 -12.838 1.00 98.50 97 ALA A O 1
ATOM 770 N N . ALA A 1 98 ? 15.805 -5.550 -12.954 1.00 98.31 98 ALA A N 1
ATOM 771 C CA . ALA A 1 98 ? 16.422 -6.816 -12.562 1.00 98.31 98 ALA A CA 1
ATOM 772 C C . ALA A 1 98 ? 16.039 -7.262 -11.150 1.00 98.31 98 ALA A C 1
ATOM 774 O O . ALA A 1 98 ? 15.730 -8.432 -10.940 1.00 98.31 98 ALA A O 1
ATOM 775 N N . PHE A 1 99 ? 15.972 -6.317 -10.207 1.00 98.38 99 PHE A N 1
ATOM 776 C CA . PHE A 1 99 ? 15.462 -6.586 -8.866 1.00 98.38 99 PHE A CA 1
ATOM 777 C C . PHE A 1 99 ? 14.024 -7.132 -8.899 1.00 98.38 99 PHE A C 1
ATOM 779 O O . PHE A 1 99 ? 13.742 -8.151 -8.278 1.00 98.38 99 PHE A O 1
ATOM 786 N N . ILE A 1 100 ? 13.118 -6.495 -9.651 1.00 98.38 100 ILE A N 1
ATOM 787 C CA . ILE A 1 100 ? 11.731 -6.973 -9.785 1.00 98.38 100 ILE A CA 1
ATOM 788 C C . ILE A 1 100 ? 11.677 -8.297 -10.550 1.00 98.38 100 ILE A C 1
ATOM 790 O O . ILE A 1 100 ? 10.864 -9.146 -10.209 1.00 98.38 100 ILE A O 1
ATOM 794 N N . TRP A 1 101 ? 12.520 -8.487 -11.567 1.00 98.56 101 TRP A N 1
ATOM 795 C CA . TRP A 1 101 ? 12.521 -9.694 -12.388 1.00 98.56 101 TRP A CA 1
ATOM 796 C C . TRP A 1 101 ? 12.771 -10.947 -11.547 1.00 98.56 101 TRP A C 1
ATOM 798 O O . TRP A 1 101 ? 12.014 -11.906 -11.673 1.00 98.56 101 TRP A O 1
ATOM 808 N N . GLU A 1 102 ? 13.764 -10.929 -10.649 1.00 98.00 102 GLU A N 1
ATOM 809 C CA . GLU A 1 102 ? 14.031 -12.080 -9.769 1.00 98.00 102 GLU A CA 1
ATOM 810 C C . GLU A 1 102 ? 12.860 -12.349 -8.817 1.00 98.00 102 GLU A C 1
ATOM 812 O O . GLU A 1 102 ? 12.506 -13.503 -8.587 1.00 98.00 102 GLU A O 1
ATOM 817 N N . LYS A 1 103 ? 12.206 -11.292 -8.317 1.00 97.19 103 LYS A N 1
ATOM 818 C CA . LYS A 1 103 ? 11.001 -11.418 -7.483 1.00 97.19 103 LYS A CA 1
ATOM 819 C C . LYS A 1 103 ? 9.818 -12.002 -8.253 1.00 97.19 103 LYS A C 1
ATOM 821 O O . LYS A 1 103 ? 9.099 -12.837 -7.722 1.00 97.19 103 LYS A O 1
ATOM 826 N N . ALA A 1 104 ? 9.620 -11.565 -9.491 1.00 97.19 104 ALA A N 1
ATOM 827 C CA . ALA A 1 104 ? 8.503 -11.978 -10.330 1.00 97.19 104 ALA A CA 1
ATOM 828 C C . ALA A 1 104 ? 8.652 -13.401 -10.878 1.00 97.19 104 ALA A C 1
ATOM 830 O O . ALA A 1 104 ? 7.653 -14.089 -11.070 1.00 97.19 104 ALA A O 1
ATOM 831 N N . ASN A 1 105 ? 9.889 -13.838 -11.125 1.00 97.38 105 ASN A N 1
ATOM 832 C CA . ASN A 1 105 ? 10.183 -15.141 -11.717 1.00 97.38 105 ASN A CA 1
ATOM 833 C C . ASN A 1 105 ? 10.638 -16.189 -10.687 1.00 97.38 105 ASN A C 1
ATOM 835 O O . ASN A 1 105 ? 10.827 -17.344 -11.056 1.00 97.38 105 ASN A O 1
ATOM 839 N N . GLY A 1 106 ? 10.855 -15.806 -9.423 1.00 96.69 106 GLY A N 1
ATOM 840 C CA . GLY A 1 106 ? 11.275 -16.722 -8.356 1.00 96.69 106 GLY A CA 1
ATOM 841 C C . GLY A 1 106 ? 12.649 -17.367 -8.576 1.00 96.69 106 GLY A C 1
ATOM 842 O O . GLY A 1 106 ? 12.958 -18.379 -7.955 1.00 96.69 106 GLY A O 1
ATOM 843 N N . GLN A 1 107 ? 13.473 -16.808 -9.466 1.00 95.81 107 GLN A N 1
ATOM 844 C CA . GLN A 1 107 ? 14.775 -17.356 -9.842 1.00 95.81 107 GLN A CA 1
ATOM 845 C C . GLN A 1 107 ? 15.811 -16.245 -10.011 1.00 95.81 107 GLN A C 1
ATOM 847 O O . GLN A 1 107 ? 15.484 -15.114 -10.371 1.00 95.81 107 GLN A O 1
ATOM 852 N N . ALA A 1 108 ? 17.077 -16.575 -9.763 1.00 95.25 108 ALA A N 1
ATOM 853 C CA . ALA A 1 108 ? 18.177 -15.635 -9.917 1.00 95.25 108 ALA A CA 1
ATOM 854 C C . ALA A 1 108 ? 18.564 -15.461 -11.395 1.00 95.25 108 ALA A C 1
ATOM 856 O O . ALA A 1 108 ? 18.642 -16.437 -12.139 1.00 95.25 108 ALA A O 1
ATOM 857 N N . LEU A 1 109 ? 18.888 -14.234 -11.815 1.00 95.44 109 LEU A N 1
ATOM 858 C CA . LEU A 1 109 ? 19.443 -14.005 -13.153 1.00 95.44 109 LEU A CA 1
ATOM 859 C C . LEU A 1 109 ? 20.842 -14.636 -13.272 1.00 95.44 109 LEU A C 1
ATOM 861 O O . LEU A 1 109 ? 21.681 -14.380 -12.393 1.00 95.44 109 LEU A O 1
ATOM 865 N N . PRO A 1 110 ? 21.134 -15.380 -14.356 1.00 94.19 110 PRO A N 1
ATOM 866 C CA . PRO A 1 110 ? 22.446 -15.975 -14.595 1.00 94.19 110 PRO A CA 1
ATOM 867 C C . PRO A 1 110 ? 23.424 -14.902 -15.090 1.00 94.19 110 PRO A C 1
ATOM 869 O O . PRO A 1 110 ? 23.613 -14.695 -16.287 1.00 94.19 110 PRO A O 1
ATOM 872 N N . LEU A 1 111 ? 24.013 -14.163 -14.151 1.00 94.25 111 LEU A N 1
ATOM 873 C CA . LEU A 1 111 ? 24.962 -13.089 -14.435 1.00 94.25 111 LEU A CA 1
ATOM 874 C C . LEU A 1 111 ? 26.398 -13.590 -14.253 1.00 94.25 111 LEU A C 1
ATOM 876 O O . LEU A 1 111 ? 26.664 -14.309 -13.294 1.00 94.25 111 LEU A O 1
ATOM 880 N N . PRO A 1 112 ? 27.348 -13.168 -15.108 1.00 91.50 112 PRO A N 1
ATOM 881 C CA . PRO A 1 112 ? 28.753 -13.566 -14.991 1.00 91.50 112 PRO A CA 1
ATOM 882 C C . PRO A 1 112 ? 29.495 -12.834 -13.856 1.00 91.50 112 PRO A C 1
ATOM 884 O O . PRO A 1 112 ? 30.714 -12.919 -13.751 1.00 91.50 112 PRO A O 1
ATOM 887 N N . TRP A 1 113 ? 28.781 -12.055 -13.042 1.00 93.62 113 TRP A N 1
ATOM 888 C CA . TRP A 1 113 ? 29.316 -11.259 -11.946 1.00 93.62 113 TRP A CA 1
ATOM 889 C C . TRP A 1 113 ? 28.364 -11.286 -10.750 1.00 93.62 113 TRP A C 1
ATOM 891 O O . TRP A 1 113 ? 27.146 -11.382 -10.907 1.00 93.62 113 TRP A O 1
ATOM 901 N N . ASP A 1 114 ? 28.922 -11.105 -9.554 1.00 93.62 114 ASP A N 1
ATOM 902 C CA . ASP A 1 114 ? 28.156 -11.120 -8.301 1.00 93.62 114 ASP A CA 1
ATOM 903 C C . ASP A 1 114 ? 27.482 -9.780 -7.989 1.00 93.62 114 ASP A C 1
ATOM 905 O O . ASP A 1 114 ? 26.558 -9.708 -7.178 1.00 93.62 114 ASP A O 1
ATOM 909 N N . SER A 1 115 ? 27.951 -8.688 -8.605 1.00 95.62 115 SER A N 1
ATOM 910 C CA . SER A 1 115 ? 27.377 -7.357 -8.422 1.00 95.62 115 SER A CA 1
ATOM 911 C C . SER A 1 115 ? 27.481 -6.470 -9.659 1.00 95.62 115 SER A C 1
ATOM 913 O O . SER A 1 115 ? 28.491 -6.460 -10.365 1.00 95.62 115 SER A O 1
ATOM 915 N N . THR A 1 116 ? 26.469 -5.622 -9.854 1.00 94.94 116 THR A N 1
ATOM 916 C CA . THR A 1 116 ? 26.497 -4.543 -10.847 1.00 94.94 116 THR A CA 1
ATOM 917 C C . THR A 1 116 ? 27.586 -3.507 -10.550 1.00 94.94 116 THR A C 1
ATOM 919 O O . THR A 1 116 ? 27.958 -2.719 -11.421 1.00 94.94 116 THR A O 1
ATOM 922 N N . GLY A 1 117 ? 28.084 -3.466 -9.309 1.00 93.56 117 GLY A N 1
ATOM 923 C CA . GLY A 1 117 ? 28.974 -2.417 -8.826 1.00 93.56 117 GLY A CA 1
ATOM 924 C C . GLY A 1 117 ? 28.278 -1.057 -8.684 1.00 93.56 117 GLY A C 1
ATOM 925 O O . GLY A 1 117 ? 27.079 -0.909 -8.932 1.00 93.56 117 GLY A O 1
ATOM 926 N N . GLY A 1 118 ? 29.049 -0.056 -8.253 1.00 93.44 118 GLY A N 1
ATOM 927 C CA . GLY A 1 118 ? 28.576 1.310 -8.030 1.00 93.44 118 GLY A CA 1
ATOM 928 C C . GLY A 1 118 ? 27.817 1.525 -6.714 1.00 93.44 118 GLY A C 1
ATOM 929 O O . GLY A 1 118 ? 27.752 0.665 -5.822 1.00 93.44 118 GLY A O 1
ATOM 930 N N . ASN A 1 119 ? 27.244 2.721 -6.592 1.00 96.81 119 ASN A N 1
ATOM 931 C CA . ASN A 1 119 ? 26.481 3.127 -5.417 1.00 96.81 119 ASN A CA 1
ATOM 932 C C . ASN A 1 119 ? 25.134 2.402 -5.346 1.00 96.81 119 ASN A C 1
ATOM 934 O O . ASN A 1 119 ? 24.546 2.031 -6.372 1.00 96.81 119 ASN A O 1
ATOM 938 N N . TYR A 1 120 ? 24.657 2.215 -4.113 1.00 98.25 120 TYR A N 1
ATOM 939 C CA . TYR A 1 120 ? 23.290 1.768 -3.898 1.00 98.25 120 TYR A CA 1
ATOM 940 C C . TYR A 1 120 ? 22.315 2.827 -4.402 1.00 98.25 120 TYR A C 1
ATOM 942 O O . TYR A 1 120 ? 22.535 4.020 -4.200 1.00 98.25 120 TYR A O 1
ATOM 950 N N . ILE A 1 121 ? 21.256 2.372 -5.060 1.00 97.88 121 ILE A N 1
ATOM 951 C CA . ILE A 1 121 ? 20.115 3.203 -5.427 1.00 97.88 121 ILE A CA 1
ATOM 952 C C . ILE A 1 121 ? 18.903 2.760 -4.629 1.00 97.88 121 ILE A C 1
ATOM 954 O O . ILE A 1 121 ? 18.692 1.566 -4.417 1.00 97.88 121 ILE A O 1
ATOM 958 N N . ASP A 1 122 ? 18.078 3.717 -4.244 1.00 98.06 122 ASP A N 1
ATOM 959 C CA . ASP A 1 122 ? 16.766 3.409 -3.709 1.00 98.06 122 ASP A CA 1
ATOM 960 C C . ASP A 1 122 ? 15.816 3.024 -4.847 1.00 98.06 122 ASP A C 1
ATOM 962 O O . ASP A 1 122 ? 15.855 3.587 -5.956 1.00 98.06 122 ASP A O 1
ATOM 966 N N . PHE A 1 123 ? 14.980 2.022 -4.587 1.00 98.31 123 PHE A N 1
ATOM 967 C CA . PHE A 1 123 ? 13.981 1.567 -5.542 1.00 98.31 123 PHE A CA 1
ATOM 968 C C . PHE A 1 123 ? 12.905 2.639 -5.752 1.00 98.31 123 PHE A C 1
ATOM 970 O O . PHE A 1 123 ? 12.594 2.985 -6.894 1.00 98.31 123 PHE A O 1
ATOM 977 N N . PHE A 1 124 ? 12.396 3.208 -4.657 1.00 97.81 124 PHE A N 1
ATOM 978 C CA . PHE A 1 124 ? 11.500 4.359 -4.664 1.00 97.81 124 PHE A CA 1
ATOM 979 C C . PHE A 1 124 ? 12.277 5.629 -4.328 1.00 97.81 124 PHE A C 1
ATOM 981 O O . PHE A 1 124 ? 13.006 5.685 -3.343 1.00 97.81 124 PHE A O 1
ATOM 988 N N . GLU A 1 125 ? 12.100 6.672 -5.132 1.00 95.25 125 GLU A N 1
ATOM 989 C CA . GLU A 1 125 ? 12.737 7.970 -4.898 1.00 95.25 125 GLU A CA 1
ATOM 990 C C . GLU A 1 125 ? 12.020 8.725 -3.761 1.00 95.25 125 GLU A C 1
ATOM 992 O O . GLU A 1 125 ? 10.855 9.091 -3.947 1.00 95.25 125 GLU A O 1
ATOM 997 N N . PRO A 1 126 ? 12.677 9.023 -2.618 1.00 94.56 126 PRO A N 1
ATOM 998 C CA . PRO A 1 126 ? 12.018 9.636 -1.450 1.00 94.56 126 PRO A CA 1
ATOM 999 C C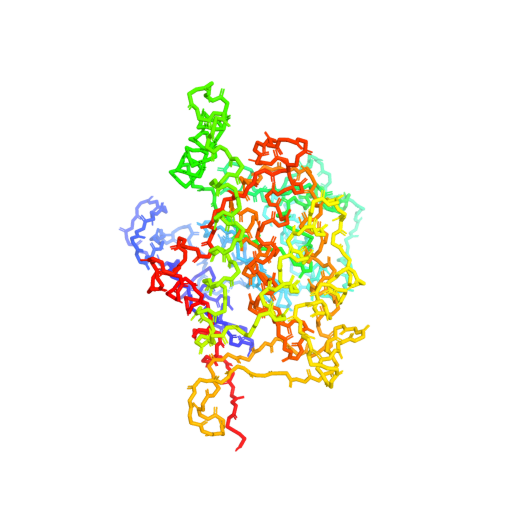 . PRO A 1 126 ? 11.479 11.062 -1.676 1.00 94.56 126 PRO A C 1
ATOM 1001 O O . PRO A 1 126 ? 10.650 11.563 -0.915 1.00 94.56 126 PRO A O 1
ATOM 1004 N N . GLY A 1 127 ? 11.948 11.746 -2.725 1.00 94.19 127 GLY A N 1
ATOM 1005 C CA . GLY A 1 127 ? 11.384 13.027 -3.165 1.00 94.19 127 GLY A CA 1
ATOM 1006 C C . GLY A 1 127 ? 10.044 12.881 -3.897 1.00 94.19 127 GLY A C 1
ATOM 1007 O O . GLY A 1 127 ? 9.250 13.818 -3.918 1.00 94.19 127 GLY A O 1
ATOM 1008 N N . THR A 1 128 ? 9.773 11.702 -4.460 1.00 95.12 128 THR A N 1
ATOM 1009 C CA . THR A 1 128 ? 8.606 11.423 -5.312 1.00 95.12 128 THR A CA 1
ATOM 1010 C C . THR A 1 128 ? 7.567 10.559 -4.599 1.00 95.12 128 THR A C 1
ATOM 1012 O O . THR A 1 128 ? 6.367 10.754 -4.800 1.00 95.12 128 THR A O 1
ATOM 1015 N N . TYR A 1 129 ? 8.003 9.627 -3.750 1.00 97.31 129 TYR A N 1
ATOM 1016 C CA . TYR A 1 129 ? 7.153 8.661 -3.050 1.00 97.31 129 TYR A CA 1
ATOM 1017 C C . TYR A 1 129 ? 7.318 8.763 -1.537 1.00 97.31 129 TYR A C 1
ATOM 1019 O O . TYR A 1 129 ? 8.390 9.120 -1.050 1.00 97.31 129 TYR A O 1
ATOM 1027 N N . TYR A 1 130 ? 6.265 8.425 -0.793 1.00 97.44 130 TYR A N 1
ATOM 1028 C CA . TYR A 1 130 ? 6.448 8.046 0.605 1.00 97.44 130 TYR A CA 1
ATOM 1029 C C . TYR A 1 130 ? 7.186 6.709 0.655 1.00 97.44 130 TYR A C 1
ATOM 1031 O O . TYR A 1 130 ? 6.892 5.806 -0.130 1.00 97.44 130 TYR A O 1
ATOM 1039 N N . THR A 1 131 ? 8.145 6.589 1.566 1.00 97.31 131 THR A N 1
ATOM 1040 C CA . THR A 1 131 ? 9.036 5.427 1.675 1.00 97.31 131 THR A CA 1
ATOM 1041 C C . THR A 1 131 ? 9.065 4.922 3.110 1.00 97.31 131 THR A C 1
ATOM 1043 O O . THR A 1 131 ? 8.999 5.718 4.052 1.00 97.31 131 THR A O 1
ATOM 1046 N N . GLY A 1 132 ? 9.158 3.606 3.274 1.00 96.38 132 GLY A N 1
ATOM 1047 C CA . GLY A 1 132 ? 9.302 2.945 4.568 1.00 96.38 132 GLY A CA 1
ATOM 1048 C C . GLY A 1 132 ? 10.774 2.729 4.940 1.00 96.38 132 GLY A C 1
ATOM 1049 O O . GLY A 1 132 ? 11.648 3.425 4.406 1.00 96.38 132 GLY A O 1
ATOM 1050 N N . PRO A 1 133 ? 11.062 1.780 5.848 1.00 96.25 133 PRO A N 1
ATOM 1051 C CA . PRO A 1 133 ? 12.426 1.340 6.112 1.00 96.25 133 PRO A CA 1
ATOM 1052 C C . PRO A 1 133 ? 13.032 0.625 4.900 1.00 96.25 133 PRO A C 1
ATOM 1054 O O . PRO A 1 133 ? 12.358 0.297 3.920 1.00 96.25 133 PRO A O 1
ATOM 1057 N N . GLN A 1 134 ? 14.330 0.340 4.982 1.00 96.31 134 GLN A N 1
ATOM 1058 C CA . GLN A 1 134 ? 14.982 -0.565 4.044 1.00 96.31 134 GLN A CA 1
ATOM 1059 C C . GLN A 1 134 ? 14.578 -2.013 4.361 1.00 96.31 134 GLN A C 1
ATOM 1061 O O . GLN A 1 134 ? 15.177 -2.657 5.217 1.00 96.31 134 GLN A O 1
ATOM 1066 N N . TRP A 1 135 ? 13.583 -2.534 3.644 1.00 97.25 135 TRP A N 1
ATOM 1067 C CA . TRP A 1 135 ? 13.101 -3.910 3.810 1.00 97.25 135 TRP A CA 1
ATOM 1068 C C . TRP A 1 135 ? 14.072 -4.950 3.262 1.00 97.25 135 TRP A C 1
ATOM 1070 O O . TRP A 1 135 ? 14.194 -6.045 3.803 1.00 97.25 135 TRP A O 1
ATOM 1080 N N . GLU A 1 136 ? 14.755 -4.606 2.173 1.00 97.62 136 GLU A N 1
ATOM 1081 C CA . GLU A 1 136 ? 15.704 -5.491 1.514 1.00 97.62 136 GLU A CA 1
ATOM 1082 C C . GLU A 1 136 ? 16.839 -4.691 0.882 1.00 97.62 136 GLU A C 1
ATOM 1084 O O . GLU A 1 136 ? 16.654 -3.591 0.350 1.00 97.62 136 GLU A O 1
ATOM 1089 N N . ARG A 1 137 ? 18.036 -5.275 0.911 1.00 97.94 137 ARG A N 1
ATOM 1090 C CA . ARG A 1 137 ? 19.222 -4.723 0.267 1.00 97.94 137 ARG A CA 1
ATOM 1091 C C . ARG A 1 137 ? 19.808 -5.735 -0.706 1.00 97.94 137 ARG A C 1
ATOM 1093 O O . ARG A 1 137 ? 20.565 -6.622 -0.315 1.00 97.94 137 ARG A O 1
ATOM 1100 N N . SER A 1 138 ? 19.526 -5.554 -1.993 1.00 97.88 138 SER A N 1
ATOM 1101 C CA . SER A 1 138 ? 20.131 -6.369 -3.044 1.00 97.88 138 SER A CA 1
ATOM 1102 C C . SER A 1 138 ? 21.580 -5.943 -3.262 1.00 97.88 138 SER A C 1
ATOM 1104 O O . SER A 1 138 ? 21.861 -4.904 -3.866 1.00 97.88 138 SER A O 1
ATOM 1106 N N . ARG A 1 139 ? 22.527 -6.757 -2.783 1.00 97.38 139 ARG A N 1
ATOM 1107 C CA . ARG A 1 139 ? 23.967 -6.569 -3.049 1.00 97.38 139 ARG A CA 1
ATOM 1108 C C . ARG A 1 139 ? 24.293 -6.757 -4.536 1.00 97.38 139 ARG A C 1
ATOM 1110 O O . ARG A 1 139 ? 25.136 -6.033 -5.072 1.00 97.38 139 ARG A O 1
ATOM 1117 N N . LYS A 1 140 ? 23.567 -7.670 -5.191 1.00 97.19 140 LYS A N 1
ATOM 1118 C CA . LYS A 1 140 ? 23.698 -8.014 -6.611 1.00 97.19 140 LYS A CA 1
ATOM 1119 C C . LYS A 1 140 ? 23.386 -6.829 -7.518 1.00 97.19 140 LYS A C 1
ATOM 1121 O O . LYS A 1 140 ? 24.219 -6.448 -8.330 1.00 97.19 140 LYS A O 1
ATOM 1126 N N . TYR A 1 141 ? 22.247 -6.170 -7.312 1.00 98.06 141 TYR A N 1
ATOM 1127 C CA . TYR A 1 141 ? 21.842 -5.018 -8.131 1.00 98.06 141 TYR A CA 1
ATOM 1128 C C . TYR A 1 141 ? 22.173 -3.668 -7.507 1.00 98.06 141 TYR A C 1
ATOM 1130 O O . TYR A 1 141 ? 21.919 -2.627 -8.109 1.00 98.06 141 TYR A O 1
ATOM 1138 N N . ARG A 1 142 ? 22.724 -3.656 -6.288 1.00 98.19 142 ARG A N 1
ATOM 1139 C CA . ARG A 1 142 ? 22.959 -2.429 -5.516 1.00 98.19 142 ARG A CA 1
ATOM 1140 C C . ARG A 1 142 ? 21.663 -1.613 -5.410 1.00 98.19 142 ARG A C 1
ATOM 1142 O O . ARG A 1 142 ? 21.657 -0.411 -5.660 1.00 98.19 142 ARG A O 1
ATOM 1149 N N . VAL A 1 143 ? 20.564 -2.289 -5.075 1.00 98.56 143 VAL A N 1
ATOM 1150 C CA . VAL A 1 143 ? 19.227 -1.698 -4.909 1.00 98.56 143 VAL A CA 1
ATOM 1151 C C . VAL A 1 143 ? 18.793 -1.846 -3.456 1.00 98.56 143 VAL A C 1
ATOM 1153 O O . VAL A 1 143 ? 18.848 -2.943 -2.898 1.00 98.56 143 VAL A O 1
ATOM 1156 N N . ASN A 1 144 ? 18.353 -0.748 -2.853 1.00 98.44 144 ASN A N 1
ATOM 1157 C CA . ASN A 1 144 ? 17.662 -0.735 -1.573 1.00 98.44 144 ASN A CA 1
ATOM 1158 C C . ASN A 1 144 ? 16.156 -0.726 -1.849 1.00 98.44 144 ASN A C 1
ATOM 1160 O O . ASN A 1 144 ? 15.641 0.220 -2.451 1.00 98.44 144 ASN A O 1
ATOM 1164 N N . PHE A 1 145 ? 15.439 -1.758 -1.417 1.00 98.50 145 PHE A N 1
ATOM 1165 C CA . PHE A 1 145 ? 13.985 -1.753 -1.480 1.00 98.50 145 PHE A CA 1
ATOM 1166 C C . PHE A 1 145 ? 13.427 -1.011 -0.261 1.00 98.50 145 PHE A C 1
ATOM 1168 O O . PHE A 1 145 ? 13.364 -1.549 0.842 1.00 98.50 145 PHE A O 1
ATOM 1175 N N . ASN A 1 146 ? 13.067 0.253 -0.476 1.00 97.94 146 ASN A N 1
ATOM 1176 C CA . ASN A 1 146 ? 12.592 1.207 0.531 1.00 97.94 146 ASN A CA 1
ATOM 1177 C C . ASN A 1 146 ? 11.089 1.525 0.376 1.00 97.94 146 ASN A C 1
ATOM 1179 O O . ASN A 1 146 ? 10.649 2.657 0.581 1.00 97.94 146 ASN A O 1
ATOM 1183 N N . GLY A 1 147 ? 10.296 0.540 -0.056 1.00 97.75 147 GLY A N 1
ATOM 1184 C CA . GLY A 1 147 ? 8.841 0.673 -0.170 1.00 97.75 147 GLY A CA 1
ATOM 1185 C C . GLY A 1 147 ? 8.173 1.005 1.164 1.00 97.75 147 GLY A C 1
ATOM 1186 O O . GLY A 1 147 ? 8.767 0.827 2.226 1.00 97.75 147 GLY A O 1
ATOM 1187 N N . ILE A 1 148 ? 6.933 1.503 1.125 1.00 97.81 148 ILE A N 1
ATOM 1188 C CA . ILE A 1 148 ? 6.159 1.758 2.354 1.00 97.81 148 ILE A CA 1
ATOM 1189 C C . ILE A 1 148 ? 6.032 0.466 3.172 1.00 97.81 148 ILE A C 1
ATOM 1191 O O . ILE A 1 148 ? 6.253 0.482 4.381 1.00 97.81 148 ILE A O 1
ATOM 1195 N N . GLY A 1 149 ? 5.738 -0.643 2.493 1.00 97.88 149 GLY A N 1
ATOM 1196 C CA . GLY A 1 149 ? 5.772 -1.994 3.042 1.00 97.88 149 GLY A CA 1
ATOM 1197 C C . GLY A 1 149 ? 6.779 -2.891 2.315 1.00 97.88 149 GLY A C 1
ATOM 1198 O O . GLY A 1 149 ? 7.406 -2.449 1.341 1.00 97.88 149 GLY A O 1
ATOM 1199 N N . PRO A 1 150 ? 6.955 -4.134 2.796 1.00 97.62 150 PRO A N 1
ATOM 1200 C CA . PRO A 1 150 ? 7.798 -5.132 2.144 1.00 97.62 150 PRO A CA 1
ATOM 1201 C C . PRO A 1 150 ? 7.222 -5.520 0.772 1.00 97.62 150 PRO A C 1
ATOM 1203 O O . PRO A 1 150 ? 6.103 -5.144 0.432 1.00 97.62 150 PRO A O 1
ATOM 1206 N N . TYR A 1 151 ? 7.996 -6.229 -0.052 1.00 97.19 151 TYR A N 1
ATOM 1207 C CA . TYR A 1 151 ? 7.659 -6.442 -1.466 1.00 97.19 151 TYR A CA 1
ATOM 1208 C C . TYR A 1 151 ? 6.300 -7.136 -1.664 1.00 97.19 151 TYR A C 1
ATOM 1210 O O . TYR A 1 151 ? 5.559 -6.778 -2.578 1.00 97.19 151 TYR A O 1
ATOM 1218 N N . GLU A 1 152 ? 5.967 -8.069 -0.775 1.00 94.44 152 GLU A N 1
ATOM 1219 C CA . GLU A 1 152 ? 4.729 -8.848 -0.756 1.00 94.44 152 GLU A CA 1
ATOM 1220 C C . GLU A 1 152 ? 3.496 -7.948 -0.566 1.00 94.44 152 GLU A C 1
ATOM 1222 O O . GLU A 1 152 ? 2.469 -8.155 -1.203 1.00 94.44 152 GLU A O 1
ATOM 1227 N N . PHE A 1 153 ? 3.615 -6.891 0.246 1.00 97.38 153 PHE A N 1
ATOM 1228 C CA . PHE A 1 153 ? 2.572 -5.888 0.456 1.00 97.38 153 PHE A CA 1
ATOM 1229 C C . PHE A 1 153 ? 3.179 -4.479 0.459 1.00 97.38 153 PHE A C 1
ATOM 1231 O O . PHE A 1 153 ? 3.489 -3.900 1.501 1.00 97.38 153 PHE A O 1
ATOM 1238 N N . CYS A 1 154 ? 3.349 -3.903 -0.733 1.00 97.69 154 CYS A N 1
ATOM 1239 C CA . CYS A 1 154 ? 3.934 -2.574 -0.902 1.00 97.69 154 CYS A CA 1
ATOM 1240 C C . CYS A 1 154 ? 2.956 -1.618 -1.603 1.00 97.69 154 CYS A C 1
ATOM 1242 O O . CYS A 1 154 ? 3.029 -1.448 -2.828 1.00 97.69 154 CYS A O 1
ATOM 1244 N N . PRO A 1 155 ? 2.063 -0.930 -0.864 1.00 96.62 155 PRO A N 1
ATOM 1245 C CA . PRO A 1 155 ? 1.314 0.178 -1.439 1.00 96.62 155 PRO A CA 1
ATOM 1246 C C . PRO A 1 155 ? 2.280 1.274 -1.908 1.00 96.62 155 PRO A C 1
ATOM 1248 O O . PRO A 1 155 ? 3.224 1.644 -1.209 1.00 96.62 155 PRO A O 1
ATOM 1251 N N . VAL A 1 156 ? 2.041 1.807 -3.107 1.00 96.19 156 VAL A N 1
ATOM 1252 C CA . VAL A 1 156 ? 2.866 2.865 -3.702 1.00 96.19 156 VAL A CA 1
ATOM 1253 C C . VAL A 1 156 ? 2.091 4.171 -3.673 1.00 96.19 156 VAL A C 1
ATOM 1255 O O . VAL A 1 156 ? 1.090 4.324 -4.371 1.00 96.19 156 VAL A O 1
ATOM 1258 N N . VAL A 1 157 ? 2.570 5.131 -2.882 1.00 96.00 157 VAL A N 1
ATOM 1259 C CA . VAL A 1 157 ? 1.905 6.426 -2.710 1.00 96.00 157 VAL A CA 1
ATOM 1260 C C . VAL A 1 157 ? 2.874 7.548 -3.059 1.00 96.00 157 VAL A C 1
ATOM 1262 O O . VAL A 1 157 ? 3.944 7.677 -2.466 1.00 96.00 157 VAL A O 1
ATOM 1265 N N . ALA A 1 158 ? 2.497 8.362 -4.045 1.00 95.00 158 ALA A N 1
ATOM 1266 C CA . ALA A 1 158 ? 3.246 9.560 -4.404 1.00 95.00 158 ALA A CA 1
ATOM 1267 C C . ALA A 1 158 ? 3.122 10.622 -3.304 1.00 95.00 158 ALA A C 1
ATOM 1269 O O . ALA A 1 158 ? 2.057 10.775 -2.697 1.00 95.00 158 ALA A O 1
ATOM 1270 N N . ARG A 1 159 ? 4.189 11.392 -3.082 1.00 95.44 159 ARG A N 1
ATOM 1271 C CA . ARG A 1 159 ? 4.162 12.492 -2.118 1.00 95.44 159 ARG A CA 1
ATOM 1272 C C . ARG A 1 159 ? 3.187 13.574 -2.545 1.00 95.44 159 ARG A C 1
ATOM 1274 O O . ARG A 1 159 ? 3.086 13.934 -3.719 1.00 95.44 159 ARG A O 1
ATOM 1281 N N . ASN A 1 160 ? 2.499 14.130 -1.559 1.00 95.75 160 ASN A N 1
ATOM 1282 C CA . ASN A 1 160 ? 1.594 15.246 -1.740 1.00 95.75 160 ASN A CA 1
ATOM 1283 C C . ASN A 1 160 ? 1.745 16.221 -0.569 1.00 95.75 160 ASN A C 1
ATOM 1285 O O . ASN A 1 160 ? 1.166 16.034 0.500 1.00 95.75 160 ASN A O 1
ATOM 1289 N N . ALA A 1 161 ? 2.478 17.310 -0.804 1.00 94.94 161 ALA A N 1
ATOM 1290 C CA . ALA A 1 161 ? 2.751 18.317 0.217 1.00 94.94 161 ALA A CA 1
ATOM 1291 C C . ALA A 1 161 ? 1.474 18.974 0.779 1.00 94.94 161 ALA A C 1
ATOM 1293 O O . ALA A 1 161 ? 1.440 19.368 1.942 1.00 94.94 161 ALA A O 1
ATOM 1294 N N . ALA A 1 162 ? 0.405 19.094 -0.017 1.00 96.31 162 ALA A N 1
ATOM 1295 C CA . ALA A 1 162 ? -0.867 19.628 0.468 1.00 96.31 162 ALA A CA 1
ATOM 1296 C C . ALA A 1 162 ? -1.599 18.632 1.381 1.00 96.31 162 ALA A C 1
ATOM 1298 O O . ALA A 1 162 ? -2.243 19.043 2.346 1.00 96.31 162 ALA A O 1
ATOM 1299 N N . LEU A 1 163 ? -1.501 17.328 1.102 1.00 94.38 163 LEU A N 1
ATOM 1300 C CA . LEU A 1 163 ? -2.018 16.283 1.986 1.00 94.38 163 LEU A CA 1
ATOM 1301 C C . LEU A 1 163 ? -1.224 16.228 3.298 1.00 94.38 163 LEU A C 1
ATOM 1303 O O . LEU A 1 163 ? -1.842 16.204 4.357 1.00 94.38 163 LEU A O 1
ATOM 1307 N N . GLU A 1 164 ? 0.109 16.297 3.225 1.00 94.50 164 GLU A N 1
ATOM 1308 C CA . GLU A 1 164 ? 1.006 16.355 4.392 1.00 94.50 164 GLU A CA 1
ATOM 1309 C C . GLU A 1 164 ? 0.639 17.515 5.316 1.00 94.50 164 GLU A C 1
ATOM 1311 O O . GLU A 1 164 ? 0.336 17.296 6.487 1.00 94.50 164 GLU A O 1
ATOM 1316 N N . ARG A 1 165 ? 0.571 18.741 4.777 1.00 96.81 165 ARG A N 1
ATOM 1317 C CA . ARG A 1 165 ? 0.226 19.931 5.569 1.00 96.81 165 ARG A CA 1
ATOM 1318 C C . ARG A 1 165 ? -1.159 19.837 6.201 1.00 96.81 165 ARG A C 1
ATOM 1320 O O . ARG A 1 165 ? -1.310 20.171 7.370 1.00 96.81 165 ARG A O 1
ATOM 1327 N N . ARG A 1 166 ? -2.173 19.386 5.451 1.00 96.31 166 ARG A N 1
ATOM 1328 C CA . ARG A 1 166 ? -3.536 19.239 5.993 1.00 96.31 166 ARG A CA 1
ATOM 1329 C C . ARG A 1 166 ? -3.592 18.192 7.099 1.00 96.31 166 ARG A C 1
ATOM 1331 O O . ARG A 1 166 ? -4.253 18.427 8.102 1.00 96.31 166 ARG A O 1
ATOM 1338 N N . GLY A 1 167 ? -2.906 17.065 6.918 1.00 95.38 167 GLY A N 1
ATOM 1339 C CA . GLY A 1 167 ? -2.838 16.017 7.929 1.00 95.38 167 GLY A CA 1
ATOM 1340 C C . GLY A 1 167 ? -2.143 16.497 9.202 1.00 95.38 167 GLY A C 1
ATOM 1341 O O . GLY A 1 167 ? -2.689 16.334 10.289 1.00 95.38 167 GLY A O 1
ATOM 1342 N N . GLN A 1 168 ? -0.993 17.160 9.060 1.00 96.19 168 GLN A N 1
ATOM 1343 C CA . GLN A 1 168 ? -0.258 17.709 10.198 1.00 96.19 168 GLN A CA 1
ATOM 1344 C C . GLN A 1 168 ? -1.090 18.751 10.955 1.00 96.19 168 GLN A C 1
ATOM 1346 O O . GLN A 1 168 ? -1.230 18.649 12.166 1.00 96.19 168 GLN A O 1
ATOM 1351 N N . ALA A 1 169 ? -1.761 19.662 10.243 1.00 97.62 169 ALA A N 1
ATOM 1352 C CA . ALA A 1 169 ? -2.614 20.672 10.866 1.00 97.62 169 ALA A CA 1
ATOM 1353 C C . ALA A 1 169 ? -3.767 20.075 11.698 1.00 97.62 169 ALA A C 1
ATOM 1355 O O . ALA A 1 169 ? -4.197 20.684 12.675 1.00 97.62 169 ALA A O 1
ATOM 1356 N N . VAL A 1 170 ? -4.290 18.896 11.336 1.00 96.12 170 VAL A N 1
ATOM 1357 C CA . VAL A 1 170 ? -5.301 18.195 12.152 1.00 96.12 170 VAL A CA 1
ATOM 1358 C C . VAL A 1 170 ? -4.696 17.720 13.470 1.00 96.12 170 VAL A C 1
ATOM 1360 O O . VAL A 1 170 ? -5.295 17.931 14.525 1.00 96.12 170 VAL A O 1
ATOM 1363 N N . LEU A 1 171 ? -3.512 17.107 13.415 1.00 95.88 171 LEU A N 1
ATOM 1364 C CA . LEU A 1 171 ? -2.819 16.612 14.603 1.00 95.88 171 LEU A CA 1
ATOM 1365 C C . LEU A 1 171 ? -2.368 17.766 15.501 1.00 95.88 171 LEU A C 1
ATOM 1367 O O . LEU A 1 171 ? -2.580 17.700 16.709 1.00 95.88 171 LEU A O 1
ATOM 1371 N N . ASP A 1 172 ? -1.832 18.842 14.929 1.00 96.69 172 ASP A N 1
ATOM 1372 C CA . ASP A 1 172 ? -1.401 20.028 15.675 1.00 96.69 172 ASP A CA 1
ATOM 1373 C C . ASP A 1 172 ? -2.577 20.665 16.416 1.00 96.69 172 ASP A C 1
ATOM 1375 O O . ASP A 1 172 ? -2.481 20.944 17.606 1.00 96.69 172 ASP A O 1
ATOM 1379 N N . ARG A 1 173 ? -3.733 20.812 15.752 1.00 96.19 173 ARG A N 1
ATOM 1380 C CA . ARG A 1 173 ? -4.953 21.328 16.393 1.00 96.19 173 ARG A CA 1
ATOM 1381 C C . ARG A 1 173 ? -5.396 20.471 17.574 1.00 96.19 173 ARG A C 1
ATOM 1383 O O . ARG A 1 173 ? -5.833 21.026 18.579 1.00 96.19 173 ARG A O 1
ATOM 1390 N N . LEU A 1 174 ? -5.298 19.146 17.457 1.00 94.69 174 LEU A N 1
ATOM 1391 C CA . LEU A 1 174 ? -5.615 18.241 18.560 1.00 94.69 174 LEU A CA 1
ATOM 1392 C C . LEU A 1 174 ? -4.626 18.420 19.720 1.00 94.69 174 LEU A C 1
ATOM 1394 O O . LEU A 1 174 ? -5.060 18.518 20.864 1.00 94.69 174 LEU A O 1
ATOM 1398 N N . HIS A 1 175 ? -3.324 18.516 19.434 1.00 95.00 175 HIS A N 1
ATOM 1399 C CA . HIS A 1 175 ? -2.301 18.776 20.451 1.00 95.00 175 HIS A CA 1
ATOM 1400 C C . HIS A 1 175 ? -2.540 20.110 21.158 1.00 95.00 175 HIS A C 1
ATOM 1402 O O . HIS A 1 175 ? -2.619 20.137 22.382 1.00 95.00 175 HIS A O 1
ATOM 1408 N N . THR A 1 176 ? -2.729 21.197 20.406 1.00 95.94 176 THR A N 1
ATOM 1409 C CA . THR A 1 176 ? -3.021 22.520 20.970 1.00 95.94 176 THR A CA 1
ATOM 1410 C C . THR A 1 176 ? -4.264 22.485 21.850 1.00 95.94 176 THR A C 1
ATOM 1412 O O . THR A 1 176 ? -4.232 23.009 22.956 1.00 95.94 176 THR A O 1
ATOM 1415 N N . TRP A 1 177 ? -5.340 21.837 21.394 1.00 95.00 177 TRP A N 1
ATOM 1416 C CA . TRP A 1 177 ? -6.579 21.753 22.164 1.00 95.00 177 TRP A CA 1
ATOM 1417 C C . TRP A 1 177 ? -6.406 20.962 23.471 1.00 95.00 177 TRP A C 1
ATOM 1419 O O . TRP A 1 177 ? -6.864 21.423 24.514 1.00 95.00 177 TRP A O 1
ATOM 1429 N N . VAL A 1 178 ? -5.717 19.813 23.437 1.00 93.38 178 VAL A N 1
ATOM 1430 C CA . VAL A 1 178 ? -5.455 18.979 24.628 1.00 93.38 178 VAL A CA 1
ATOM 1431 C C . VAL A 1 178 ? -4.538 19.685 25.632 1.00 93.38 178 VAL A C 1
ATOM 1433 O O . VAL A 1 178 ? -4.732 19.557 26.840 1.00 93.38 178 VAL A O 1
ATOM 1436 N N . SER A 1 179 ? -3.539 20.424 25.149 1.00 92.81 179 SER A N 1
ATOM 1437 C CA . SER A 1 179 ? -2.562 21.110 26.000 1.00 92.81 179 SER A CA 1
ATOM 1438 C C . SER A 1 179 ? -3.049 22.448 26.563 1.00 92.81 179 SER A C 1
ATOM 1440 O O . SER A 1 179 ? -2.380 23.006 27.429 1.00 92.81 179 SER A O 1
ATOM 1442 N N . ASP A 1 180 ? -4.185 22.972 26.101 1.00 95.12 180 ASP A N 1
ATOM 1443 C CA . ASP A 1 180 ? -4.739 24.237 26.584 1.00 95.12 180 ASP A CA 1
ATOM 1444 C C . ASP A 1 180 ? -5.315 24.080 28.012 1.00 95.12 180 ASP A C 1
ATOM 1446 O O . ASP A 1 180 ? -6.237 23.279 28.223 1.00 95.12 180 ASP A O 1
ATOM 1450 N N . PRO A 1 181 ? -4.823 24.849 29.008 1.00 93.62 181 PRO A N 1
ATOM 1451 C CA . PRO A 1 181 ? -5.338 24.823 30.376 1.00 93.62 181 PRO A CA 1
ATOM 1452 C C . PRO A 1 181 ? -6.848 25.077 30.486 1.00 93.62 181 PRO A C 1
ATOM 1454 O O . PRO A 1 181 ? -7.490 24.549 31.395 1.00 93.62 181 PRO A O 1
ATOM 1457 N N . GLN A 1 182 ? -7.436 25.840 29.559 1.00 94.81 182 GLN A N 1
ATOM 1458 C CA . GLN A 1 182 ? -8.873 26.140 29.563 1.00 94.81 182 GLN A CA 1
ATOM 1459 C C . GLN A 1 182 ? -9.729 24.896 29.289 1.00 94.81 182 GLN A C 1
ATOM 1461 O O . GLN A 1 182 ? -10.876 24.822 29.733 1.00 94.81 182 GLN A O 1
ATOM 1466 N N . ASN A 1 183 ? -9.170 23.892 28.607 1.00 93.38 183 ASN A N 1
ATOM 1467 C CA . ASN A 1 183 ? -9.888 22.670 28.249 1.00 93.38 183 ASN A CA 1
ATOM 1468 C C . ASN A 1 183 ? -9.765 21.562 29.306 1.00 93.38 183 ASN A C 1
ATOM 1470 O O . ASN A 1 183 ? -10.482 20.565 29.216 1.00 93.38 183 ASN A O 1
ATOM 1474 N N . GLN A 1 184 ? -8.920 21.724 30.332 1.00 88.44 184 GLN A N 1
ATOM 1475 C CA . GLN A 1 184 ? -8.666 20.677 31.336 1.00 88.44 184 GLN A CA 1
ATOM 1476 C C . GLN A 1 184 ? -9.950 20.215 32.039 1.00 88.44 184 GLN A C 1
ATOM 1478 O O . GLN A 1 184 ? -10.168 19.020 32.208 1.00 88.44 184 GLN A O 1
ATOM 1483 N N . GLY A 1 185 ? -10.864 21.141 32.353 1.00 90.25 185 GLY A N 1
ATOM 1484 C CA . GLY A 1 185 ? -12.139 20.817 33.006 1.00 90.25 185 GLY A CA 1
ATOM 1485 C C . GLY A 1 185 ? -13.143 20.047 32.135 1.00 90.25 185 GLY A C 1
ATOM 1486 O O . GLY A 1 185 ? -14.123 19.515 32.658 1.00 90.25 185 GLY A O 1
ATOM 1487 N N . VAL A 1 186 ? -12.932 19.980 30.815 1.00 91.69 186 VAL A N 1
ATOM 1488 C CA . VAL A 1 186 ? -13.824 19.279 29.869 1.00 91.69 186 VAL A CA 1
ATOM 1489 C C . VAL A 1 186 ? -13.156 18.093 29.174 1.00 91.69 186 VAL A C 1
ATOM 1491 O O . VAL A 1 186 ? -13.842 17.338 28.483 1.00 91.69 186 VAL A O 1
ATOM 1494 N N . LEU A 1 187 ? -11.851 17.908 29.373 1.00 89.00 187 LEU A N 1
ATOM 1495 C CA . LEU A 1 187 ? -11.014 16.935 28.677 1.00 89.00 187 LEU A CA 1
ATOM 1496 C C . LEU A 1 187 ? -11.578 15.509 28.781 1.00 89.00 187 LEU A C 1
ATOM 1498 O O . LEU A 1 187 ? -11.863 14.885 27.759 1.00 89.00 187 LEU A O 1
ATOM 1502 N N . ASP A 1 188 ? -11.841 15.041 30.003 1.00 86.81 188 ASP A N 1
ATOM 1503 C CA . ASP A 1 188 ? -12.375 13.699 30.269 1.00 86.81 188 ASP A CA 1
ATOM 1504 C C . ASP A 1 188 ? -13.737 13.490 29.612 1.00 86.81 188 ASP A C 1
ATOM 1506 O O . ASP A 1 188 ? -14.005 12.453 29.006 1.00 86.81 188 ASP A O 1
ATOM 1510 N N . ARG A 1 189 ? -14.602 14.508 29.677 1.00 88.88 189 ARG A N 1
ATOM 1511 C CA . ARG A 1 189 ? -15.940 14.457 29.079 1.00 88.88 189 ARG A CA 1
ATOM 1512 C C . ARG A 1 189 ? -15.863 14.358 27.558 1.00 88.88 189 ARG A C 1
ATOM 1514 O O . ARG A 1 189 ? -16.602 13.574 26.966 1.00 88.88 189 ARG A O 1
ATOM 1521 N N . VAL A 1 190 ? -14.987 15.142 26.932 1.00 88.50 190 VAL A N 1
ATOM 1522 C CA . VAL A 1 190 ? -14.801 15.136 25.476 1.00 88.50 190 VAL A CA 1
ATOM 1523 C C . VAL A 1 190 ? -14.163 13.830 25.017 1.00 88.50 190 VAL A C 1
ATOM 1525 O O . VAL A 1 190 ? -14.619 13.271 24.022 1.00 88.50 190 VAL A O 1
ATOM 1528 N N . MET A 1 191 ? -13.178 13.299 25.748 1.00 88.38 191 MET A N 1
ATOM 1529 C CA . MET A 1 191 ? -12.589 11.998 25.423 1.00 88.38 191 MET A CA 1
ATOM 1530 C C . MET A 1 191 ? -13.625 10.884 25.549 1.00 88.38 191 MET A C 1
ATOM 1532 O O . MET A 1 191 ? -13.803 10.128 24.599 1.00 88.38 191 MET A O 1
ATOM 1536 N N . ASN A 1 192 ? -14.393 10.835 26.641 1.00 85.88 192 ASN A N 1
ATOM 1537 C CA . ASN A 1 192 ? -15.476 9.859 26.803 1.00 85.88 192 ASN A CA 1
ATOM 1538 C C . ASN A 1 192 ? -16.520 9.962 25.679 1.00 85.88 192 ASN A C 1
ATOM 1540 O O . ASN A 1 192 ? -16.950 8.945 25.133 1.00 85.88 192 ASN A O 1
ATOM 1544 N N . TRP A 1 193 ? -16.890 11.181 25.275 1.00 88.69 193 TRP A N 1
ATOM 1545 C CA . TRP A 1 193 ? -17.750 11.393 24.109 1.00 88.69 193 TRP A CA 1
ATOM 1546 C C . TRP A 1 193 ? -17.104 10.887 22.810 1.00 88.69 193 TRP A C 1
ATOM 1548 O O . TRP A 1 193 ? -17.784 10.251 22.003 1.00 88.69 193 TRP A O 1
ATOM 1558 N N . ALA A 1 194 ? -15.809 11.127 22.599 1.00 85.19 194 ALA A N 1
ATOM 1559 C CA . ALA A 1 194 ? -15.087 10.662 21.417 1.00 85.19 194 ALA A CA 1
ATOM 1560 C C . ALA A 1 194 ? -15.056 9.124 21.349 1.00 85.19 194 ALA A C 1
ATOM 1562 O O . ALA A 1 194 ? -15.378 8.566 20.306 1.00 85.19 194 ALA A O 1
ATOM 1563 N N . TYR A 1 195 ? -14.784 8.436 22.464 1.00 84.31 195 TYR A N 1
ATOM 1564 C CA . TYR A 1 195 ? -14.858 6.969 22.569 1.00 84.31 195 TYR A CA 1
ATOM 1565 C C . TYR A 1 195 ? -16.258 6.432 22.209 1.00 84.31 195 TYR A C 1
ATOM 1567 O O . TYR A 1 195 ? -16.401 5.513 21.395 1.00 84.31 195 TYR A O 1
ATOM 1575 N N . LEU A 1 196 ? -17.308 7.021 22.792 1.00 83.50 196 LEU A N 1
ATOM 1576 C CA . LEU A 1 196 ? -18.693 6.595 22.562 1.00 83.50 196 LEU A CA 1
ATOM 1577 C C . LEU A 1 196 ? -19.161 6.864 21.127 1.00 83.50 196 LEU A C 1
ATOM 1579 O O . LEU A 1 196 ? -19.820 6.022 20.517 1.00 83.50 196 LEU A O 1
ATOM 1583 N N . SER A 1 197 ? -18.830 8.035 20.582 1.00 81.62 197 SER A N 1
ATOM 1584 C CA . SER A 1 197 ? -19.197 8.405 19.212 1.00 81.62 197 SER A CA 1
ATOM 1585 C C . SER A 1 197 ? -18.454 7.565 18.179 1.00 81.62 197 SER A C 1
ATOM 1587 O O . SER A 1 197 ? -19.080 7.103 17.230 1.00 81.62 197 SER A O 1
ATOM 1589 N N . GLU A 1 198 ? -17.172 7.267 18.406 1.00 85.00 198 GLU A N 1
ATOM 1590 C CA . GLU A 1 198 ? -16.397 6.364 17.555 1.00 85.00 198 GLU A CA 1
ATOM 1591 C C . GLU A 1 198 ? -17.042 4.978 17.476 1.00 85.00 198 GLU A C 1
ATOM 1593 O O . GLU A 1 198 ? -17.204 4.421 16.392 1.00 85.00 198 GLU A O 1
ATOM 1598 N N . THR A 1 199 ? -17.483 4.463 18.625 1.00 81.12 199 THR A N 1
ATOM 1599 C CA . THR A 1 199 ? -18.194 3.188 18.716 1.00 81.12 199 THR A CA 1
ATOM 1600 C C . THR A 1 199 ? -19.489 3.225 17.908 1.00 81.12 199 THR A C 1
ATOM 1602 O O . THR A 1 199 ? -19.668 2.438 16.980 1.00 81.12 199 THR A O 1
ATOM 1605 N N . ARG A 1 200 ? -20.385 4.170 18.205 1.00 81.62 200 ARG A N 1
ATOM 1606 C CA . ARG A 1 200 ? -21.708 4.251 17.564 1.00 81.62 200 ARG A CA 1
ATOM 1607 C C . ARG A 1 200 ? -21.630 4.497 16.066 1.00 81.62 200 ARG A C 1
ATOM 1609 O O . ARG A 1 200 ? -22.361 3.865 15.307 1.00 81.62 200 ARG A O 1
ATOM 1616 N N . ASP A 1 201 ? -20.746 5.389 15.633 1.00 82.25 201 ASP A N 1
ATOM 1617 C CA . ASP A 1 201 ? -20.618 5.727 14.219 1.00 82.25 201 ASP A CA 1
ATOM 1618 C C . ASP A 1 201 ? -19.927 4.612 13.427 1.00 82.25 201 ASP A C 1
ATOM 1620 O O . ASP A 1 201 ? -20.290 4.389 12.275 1.00 82.25 201 ASP A O 1
ATOM 1624 N N . SER A 1 202 ? -19.036 3.836 14.055 1.00 79.69 202 SER A N 1
ATOM 1625 C CA . SER A 1 202 ? -18.469 2.621 13.458 1.00 79.69 202 SER A CA 1
ATOM 1626 C C . SER A 1 202 ? -19.543 1.575 13.132 1.00 79.69 202 SER A C 1
ATOM 1628 O O . SER A 1 202 ? -19.480 0.968 12.064 1.00 79.69 202 SER A O 1
ATOM 1630 N N . TYR A 1 203 ? -20.546 1.377 13.996 1.00 81.00 203 TYR A N 1
ATOM 1631 C CA . TYR A 1 203 ? -21.688 0.496 13.698 1.00 81.00 203 TYR A CA 1
ATOM 1632 C C . TYR A 1 203 ? -22.658 1.122 12.692 1.00 81.00 203 TYR A C 1
ATOM 1634 O O . TYR A 1 203 ? -23.117 0.443 11.774 1.00 81.00 203 TYR A O 1
ATOM 1642 N N . ALA A 1 204 ? -22.922 2.427 12.809 1.00 72.38 204 ALA A N 1
ATOM 1643 C CA . ALA A 1 204 ? -23.835 3.121 11.907 1.00 72.38 204 ALA A CA 1
ATOM 1644 C C . ALA A 1 204 ? -23.352 3.103 10.445 1.00 72.38 204 ALA A C 1
ATOM 1646 O O . ALA A 1 204 ? -24.180 3.000 9.546 1.00 72.38 204 ALA A O 1
ATOM 1647 N N . ILE A 1 205 ? -22.034 3.146 10.205 1.00 73.62 205 ILE A N 1
ATOM 1648 C CA . ILE A 1 205 ? -21.438 2.986 8.863 1.00 73.62 205 ILE A CA 1
ATOM 1649 C C . ILE A 1 205 ? -21.789 1.618 8.247 1.00 73.62 205 ILE A C 1
ATOM 1651 O O . ILE A 1 205 ? -21.970 1.513 7.037 1.00 73.62 205 ILE A O 1
ATOM 1655 N N . GLU A 1 206 ? -21.942 0.576 9.067 1.00 77.00 206 GLU A N 1
ATOM 1656 C CA . GLU A 1 206 ? -22.375 -0.759 8.623 1.00 77.00 206 GLU A CA 1
ATOM 1657 C C . GLU A 1 206 ? -23.912 -0.895 8.569 1.00 77.00 206 GLU A C 1
ATOM 1659 O O . GLU A 1 206 ? -24.430 -1.981 8.328 1.00 77.00 206 GLU A O 1
ATOM 1664 N N . ASN A 1 207 ? -24.664 0.198 8.760 1.00 81.25 207 ASN A N 1
ATOM 1665 C CA . ASN A 1 207 ? -26.126 0.210 8.917 1.00 81.25 207 ASN A CA 1
ATOM 1666 C C . ASN A 1 207 ? -26.629 -0.632 10.107 1.00 81.25 207 ASN A C 1
ATOM 1668 O O . ASN A 1 207 ? -27.748 -1.144 10.085 1.00 81.25 207 ASN A O 1
ATOM 1672 N N . GLU A 1 208 ? -25.822 -0.750 11.165 1.00 80.19 208 GLU A N 1
ATOM 1673 C CA . GLU A 1 208 ? -26.190 -1.426 12.408 1.00 80.19 208 GLU A CA 1
ATOM 1674 C C . GLU A 1 208 ? -26.421 -0.418 13.543 1.00 80.19 208 GLU A C 1
ATOM 1676 O O . GLU A 1 208 ? -25.717 0.583 13.675 1.00 80.19 208 GLU A O 1
ATOM 1681 N N . THR A 1 209 ? -27.390 -0.712 14.414 1.00 80.81 209 THR A N 1
ATOM 1682 C CA . THR A 1 209 ? -27.492 -0.071 15.734 1.00 80.81 209 THR A CA 1
ATOM 1683 C C . THR A 1 209 ? -26.956 -1.055 16.774 1.00 80.81 209 THR A C 1
ATOM 1685 O O . THR A 1 209 ? -27.516 -2.149 16.898 1.00 80.81 209 THR A O 1
ATOM 1688 N N . PRO A 1 210 ? -25.867 -0.734 17.491 1.00 79.25 210 PRO A N 1
ATOM 1689 C CA . PRO A 1 210 ? -25.264 -1.676 18.420 1.00 79.25 210 PRO A CA 1
ATOM 1690 C C . PRO A 1 210 ? -26.136 -1.853 19.664 1.00 79.25 210 PRO A C 1
ATOM 1692 O O . PRO A 1 210 ? -26.667 -0.893 20.217 1.00 79.25 210 PRO A O 1
ATOM 1695 N N . ALA A 1 211 ? -26.249 -3.095 20.130 1.00 83.25 211 ALA A N 1
ATOM 1696 C CA . ALA A 1 211 ? -26.762 -3.380 21.462 1.00 83.25 211 ALA A CA 1
ATOM 1697 C C . ALA A 1 211 ? -25.734 -2.942 22.538 1.00 83.25 211 ALA A C 1
ATOM 1699 O O . ALA A 1 211 ? -24.547 -2.792 22.225 1.00 83.25 211 ALA A O 1
ATOM 1700 N N . PRO A 1 212 ? -26.145 -2.714 23.801 1.00 84.06 212 PRO A N 1
ATOM 1701 C CA . PRO A 1 212 ? -25.255 -2.179 24.840 1.00 84.06 212 PRO A CA 1
ATOM 1702 C C . PRO A 1 212 ? -23.999 -3.023 25.117 1.00 84.06 212 PRO A C 1
ATOM 1704 O O . PRO A 1 212 ? -22.943 -2.485 25.450 1.00 84.06 212 PRO A O 1
ATOM 1707 N N . ASP A 1 213 ? -24.099 -4.343 24.970 1.00 84.31 213 ASP A N 1
ATOM 1708 C CA . ASP A 1 213 ? -22.982 -5.287 25.067 1.00 84.31 213 ASP A CA 1
ATOM 1709 C C . ASP A 1 213 ? -21.961 -5.073 23.939 1.00 84.31 213 ASP A C 1
ATOM 1711 O O . ASP A 1 213 ? -20.763 -4.983 24.204 1.00 84.31 213 ASP A O 1
ATOM 1715 N N . LYS A 1 214 ? -22.431 -4.894 22.698 1.00 82.69 214 LYS A N 1
ATOM 1716 C CA . LYS A 1 214 ? -21.597 -4.601 21.523 1.00 82.69 214 LYS A CA 1
ATOM 1717 C C . LYS A 1 214 ? -20.911 -3.238 21.609 1.00 82.69 214 LYS A C 1
ATOM 1719 O O . LYS A 1 214 ? -19.761 -3.112 21.182 1.00 82.69 214 LYS A O 1
ATOM 1724 N N . GLU A 1 215 ? -21.593 -2.224 22.154 1.00 83.25 215 GLU A N 1
ATOM 1725 C CA . GLU A 1 215 ? -20.965 -0.925 22.440 1.00 83.25 215 GLU A CA 1
ATOM 1726 C C . GLU A 1 215 ? -19.826 -1.097 23.452 1.00 83.25 215 GLU A C 1
ATOM 1728 O O . GLU A 1 215 ? -18.707 -0.642 23.213 1.00 83.25 215 GLU A O 1
ATOM 1733 N N . ARG A 1 216 ? -20.082 -1.811 24.558 1.00 85.69 216 ARG A N 1
ATOM 1734 C CA . ARG A 1 216 ? -19.070 -2.074 25.589 1.00 85.69 216 ARG A CA 1
ATOM 1735 C C . ARG A 1 216 ? -17.872 -2.848 25.037 1.00 85.69 216 ARG A C 1
ATOM 1737 O O . ARG A 1 216 ? -16.742 -2.498 25.357 1.00 85.69 216 ARG A O 1
ATOM 1744 N N . ALA A 1 217 ? -18.105 -3.852 24.199 1.00 85.69 217 ALA A N 1
ATOM 1745 C CA . ALA A 1 217 ? -17.040 -4.675 23.643 1.00 85.69 217 ALA A CA 1
ATOM 1746 C C . ALA A 1 217 ? -16.128 -3.882 22.683 1.00 85.69 217 ALA A C 1
ATOM 1748 O O . ALA A 1 217 ? -14.905 -3.988 22.740 1.00 85.69 217 ALA A O 1
ATOM 1749 N N . PHE A 1 218 ? -16.697 -2.994 21.861 1.00 85.56 218 PHE A N 1
ATOM 1750 C CA . PHE A 1 218 ? -15.896 -2.109 21.007 1.00 85.56 218 PHE A CA 1
ATOM 1751 C C . PHE A 1 218 ? -15.101 -1.072 21.820 1.00 85.56 218 PHE A C 1
ATOM 1753 O O . PHE A 1 218 ? -13.953 -0.779 21.487 1.00 85.56 218 PHE A O 1
ATOM 1760 N N . LEU A 1 219 ? -15.675 -0.543 22.907 1.00 85.69 219 LEU A N 1
ATOM 1761 C CA . LEU A 1 219 ? -14.947 0.327 23.837 1.00 85.69 219 LEU A CA 1
ATOM 1762 C C . LEU A 1 219 ? -13.760 -0.402 24.477 1.00 85.69 219 LEU A C 1
ATOM 1764 O O . LEU A 1 219 ? -12.661 0.147 24.497 1.00 85.69 219 LEU A O 1
ATOM 1768 N N . GLN A 1 220 ? -13.956 -1.646 24.921 1.00 87.94 220 GLN A N 1
ATOM 1769 C CA . GLN A 1 220 ? -12.874 -2.491 25.435 1.00 87.94 220 GLN A CA 1
ATOM 1770 C C . GLN A 1 220 ? -11.784 -2.711 24.379 1.00 87.94 220 GLN A C 1
ATOM 1772 O O . GLN A 1 220 ? -10.601 -2.621 24.697 1.00 87.94 220 GLN A O 1
ATOM 1777 N N . ALA A 1 221 ? -12.159 -2.919 23.112 1.00 88.50 221 ALA A N 1
ATOM 1778 C CA . ALA A 1 221 ? -11.189 -3.043 22.027 1.00 88.50 221 ALA A CA 1
ATOM 1779 C C . ALA A 1 221 ? -10.373 -1.757 21.853 1.00 88.50 221 ALA A C 1
ATOM 1781 O O . ALA A 1 221 ? -9.149 -1.816 21.776 1.00 88.50 221 ALA A O 1
ATOM 1782 N N . MET A 1 222 ? -11.020 -0.588 21.870 1.00 85.81 222 MET A N 1
ATOM 1783 C CA . MET A 1 222 ? -10.337 0.711 21.828 1.00 85.81 222 MET A CA 1
ATOM 1784 C C . MET A 1 222 ? -9.409 0.938 23.030 1.00 85.81 222 MET A C 1
ATOM 1786 O O . MET A 1 222 ? -8.341 1.532 22.876 1.00 85.81 222 MET A O 1
ATOM 1790 N N . GLU A 1 223 ? -9.786 0.470 24.221 1.00 85.94 223 GLU A N 1
ATOM 1791 C CA . GLU A 1 223 ? -8.921 0.495 25.406 1.00 85.94 223 GLU A CA 1
ATOM 1792 C C . GLU A 1 223 ? -7.714 -0.434 25.250 1.00 85.94 223 GLU A C 1
ATOM 1794 O O . GLU A 1 223 ? -6.598 -0.027 25.571 1.00 85.94 223 GLU A O 1
ATOM 1799 N N . GLN A 1 224 ? -7.901 -1.629 24.684 1.00 87.19 224 GLN A N 1
ATOM 1800 C CA . GLN A 1 224 ? -6.810 -2.557 24.384 1.00 87.19 224 GLN A CA 1
ATOM 1801 C C . GLN A 1 224 ? -5.783 -1.931 23.429 1.00 87.19 224 GLN A C 1
ATOM 1803 O O . GLN A 1 224 ? -4.588 -2.094 23.648 1.00 87.19 224 GLN A O 1
ATOM 1808 N N . LEU A 1 225 ? -6.197 -1.111 22.453 1.00 86.38 225 LEU A N 1
ATOM 1809 C CA . LEU A 1 225 ? -5.265 -0.415 21.543 1.00 86.38 225 LEU A CA 1
ATOM 1810 C C . LEU A 1 225 ? -4.290 0.550 22.250 1.00 86.38 225 LEU A C 1
ATOM 1812 O O . LEU A 1 225 ? -3.315 1.012 21.641 1.00 86.38 225 LEU A O 1
ATOM 1816 N N . ARG A 1 226 ? -4.534 0.889 23.522 1.00 84.00 226 ARG A N 1
ATOM 1817 C CA . ARG A 1 226 ? -3.629 1.729 24.323 1.00 84.00 226 ARG A CA 1
ATOM 1818 C C . ARG A 1 226 ? -2.332 1.012 24.690 1.00 84.00 226 ARG A C 1
ATOM 1820 O O . ARG A 1 226 ? -1.346 1.693 24.966 1.00 84.00 226 ARG A O 1
ATOM 1827 N N . ASP A 1 227 ? -2.305 -0.321 24.644 1.00 85.25 227 ASP A N 1
ATOM 1828 C CA . ASP A 1 227 ? -1.108 -1.125 24.914 1.00 85.25 227 ASP A CA 1
ATOM 1829 C C . ASP A 1 227 ? 0.022 -0.902 23.891 1.00 85.25 227 ASP A C 1
ATOM 1831 O O . ASP A 1 227 ? 1.180 -1.220 24.166 1.00 85.25 227 ASP A O 1
ATOM 1835 N N . ARG A 1 228 ? -0.3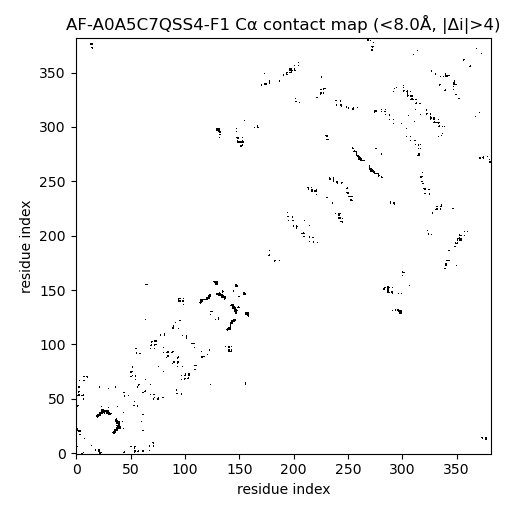05 -0.327 22.721 1.00 86.50 228 ARG A N 1
ATOM 1836 C CA . ARG A 1 228 ? 0.616 -0.100 21.598 1.00 86.50 228 ARG A CA 1
ATOM 1837 C C . ARG A 1 228 ? 1.396 -1.366 21.220 1.00 86.50 228 ARG A C 1
ATOM 1839 O O . ARG A 1 228 ? 2.532 -1.263 20.741 1.00 86.50 228 ARG A O 1
ATOM 1846 N N . ARG A 1 229 ? 0.800 -2.549 21.404 1.00 92.56 229 ARG A N 1
ATOM 1847 C CA . ARG A 1 229 ? 1.400 -3.807 20.955 1.00 92.56 229 ARG A CA 1
ATOM 1848 C C . ARG A 1 229 ? 1.520 -3.806 19.426 1.00 92.56 229 ARG A C 1
ATOM 1850 O O . ARG A 1 229 ? 0.626 -3.294 18.745 1.00 92.56 229 ARG A O 1
ATOM 1857 N N . PRO A 1 230 ? 2.625 -4.329 18.863 1.00 96.31 230 PRO A N 1
ATOM 1858 C CA . PRO A 1 230 ? 2.714 -4.576 17.429 1.00 96.31 230 PRO A CA 1
ATOM 1859 C C . PRO A 1 230 ? 1.572 -5.486 16.969 1.00 96.31 230 PRO A C 1
ATOM 1861 O O . PRO A 1 230 ? 1.183 -6.403 17.688 1.00 96.31 230 PRO A O 1
ATOM 1864 N N . LEU A 1 231 ? 1.056 -5.250 15.765 1.00 97.38 231 LEU A N 1
ATOM 1865 C CA . LEU A 1 231 ? 0.052 -6.119 15.162 1.00 97.38 231 LEU A CA 1
ATOM 1866 C C . LEU A 1 231 ? 0.655 -7.495 14.866 1.00 97.38 231 LEU A C 1
ATOM 1868 O O . LEU A 1 231 ? 1.703 -7.587 14.226 1.00 97.38 231 LEU A O 1
ATOM 1872 N N . SER A 1 232 ? -0.047 -8.538 15.283 1.00 97.31 232 SER A N 1
ATOM 1873 C CA . SER A 1 232 ? 0.165 -9.935 14.911 1.00 97.31 232 SER A CA 1
ATOM 1874 C C . SER A 1 232 ? -1.178 -10.542 14.504 1.00 97.31 232 SER A C 1
ATOM 1876 O O . SER A 1 232 ? -2.225 -9.936 14.740 1.00 97.31 232 SER A O 1
ATOM 1878 N N . GLU A 1 233 ? -1.168 -11.728 13.896 1.00 97.00 233 GLU A N 1
ATOM 1879 C CA . GLU A 1 233 ? -2.407 -12.473 13.641 1.00 97.00 233 GLU A CA 1
ATOM 1880 C C . GLU A 1 233 ? -3.183 -12.721 14.939 1.00 97.00 233 GLU A C 1
ATOM 1882 O O . GLU A 1 233 ? -4.352 -12.366 15.013 1.00 97.00 233 GLU A O 1
ATOM 1887 N N . GLU A 1 234 ? -2.506 -13.197 15.986 1.00 96.38 234 GLU A N 1
ATOM 1888 C CA . GLU A 1 234 ? -3.083 -13.403 17.321 1.00 96.38 234 GLU A CA 1
ATOM 1889 C C . GLU A 1 234 ? -3.771 -12.136 17.854 1.00 96.38 234 GLU A C 1
ATOM 1891 O O . GLU A 1 234 ? -4.940 -12.170 18.220 1.00 96.38 234 GLU A O 1
ATOM 1896 N N . TYR A 1 235 ? -3.100 -10.980 17.797 1.00 96.19 235 TYR A N 1
ATOM 1897 C CA . TYR A 1 235 ? -3.682 -9.719 18.263 1.00 96.19 235 TYR A CA 1
ATOM 1898 C C . TYR A 1 235 ? -4.908 -9.298 17.439 1.00 96.19 235 TYR A C 1
ATOM 1900 O O . TYR A 1 235 ? -5.866 -8.739 17.972 1.00 96.19 235 TYR A O 1
ATOM 1908 N N . LEU A 1 236 ? -4.889 -9.544 16.127 1.00 96.44 236 LEU A N 1
ATOM 1909 C CA . LEU A 1 236 ? -6.015 -9.236 15.245 1.00 96.44 236 LEU A CA 1
ATOM 1910 C C . LEU A 1 236 ? -7.203 -10.172 15.490 1.00 96.44 236 LEU A C 1
ATOM 1912 O O . LEU A 1 236 ? -8.341 -9.705 15.453 1.00 96.44 236 LEU A O 1
ATOM 1916 N N . VAL A 1 237 ? -6.940 -11.452 15.758 1.00 95.62 237 VAL A N 1
ATOM 1917 C CA . VAL A 1 237 ? -7.947 -12.445 16.157 1.00 95.62 237 VAL A CA 1
ATOM 1918 C C . VAL A 1 237 ? -8.565 -12.059 17.502 1.00 95.62 237 VAL A C 1
ATOM 1920 O O . VAL A 1 237 ? -9.789 -12.009 17.608 1.00 95.62 237 VAL A O 1
ATOM 1923 N N . ASP A 1 238 ? -7.756 -11.676 18.492 1.00 93.69 238 ASP A N 1
ATOM 1924 C CA . ASP A 1 238 ? -8.244 -11.194 19.791 1.00 93.69 238 ASP A CA 1
ATOM 1925 C C . ASP A 1 238 ? -9.168 -9.980 19.632 1.00 93.69 238 ASP A C 1
ATOM 1927 O O . ASP A 1 238 ? -10.265 -9.937 20.194 1.00 93.69 238 ASP A O 1
ATOM 1931 N N . LEU A 1 239 ? -8.758 -8.997 18.821 1.00 93.06 239 LEU A N 1
ATOM 1932 C CA . LEU A 1 239 ? -9.586 -7.827 18.526 1.00 93.06 239 LEU A CA 1
ATOM 1933 C C . LEU A 1 239 ? -10.880 -8.202 17.790 1.00 93.06 239 LEU A C 1
ATOM 1935 O O . LEU A 1 239 ? -11.925 -7.603 18.057 1.00 93.06 239 LEU A O 1
ATOM 1939 N N . GLN A 1 240 ? -10.831 -9.171 16.872 1.00 93.50 240 GLN A N 1
ATOM 1940 C CA . GLN A 1 240 ? -12.015 -9.670 16.169 1.00 93.50 240 GLN A CA 1
ATOM 1941 C C . GLN A 1 240 ? -12.993 -10.298 17.160 1.00 93.50 240 GLN A C 1
ATOM 1943 O O . GLN A 1 240 ? -14.151 -9.879 17.209 1.00 93.50 240 GLN A O 1
ATOM 1948 N N . ASN A 1 241 ? -12.508 -11.203 18.007 1.00 92.19 241 ASN A N 1
ATOM 1949 C CA . ASN A 1 241 ? -13.308 -11.927 18.991 1.00 92.19 241 ASN A CA 1
ATOM 1950 C C . ASN A 1 241 ? -13.879 -11.018 20.082 1.00 92.19 241 ASN A C 1
ATOM 1952 O O . ASN A 1 241 ? -14.936 -11.313 20.643 1.00 92.19 241 ASN A O 1
ATOM 1956 N N . LEU A 1 242 ? -13.213 -9.895 20.357 1.00 89.25 242 LEU A N 1
ATOM 1957 C CA . LEU A 1 242 ? -13.722 -8.867 21.254 1.00 89.25 242 LEU A CA 1
ATOM 1958 C C . LEU A 1 242 ? -14.859 -8.066 20.606 1.00 89.25 242 LEU A C 1
ATOM 1960 O O . LEU A 1 242 ? -15.891 -7.841 21.227 1.00 89.25 242 LEU A O 1
ATOM 1964 N N . VAL A 1 243 ? -14.718 -7.654 19.344 1.00 85.25 243 VAL A N 1
ATOM 1965 C CA . VAL A 1 243 ? -15.730 -6.831 18.651 1.00 85.25 243 VAL A CA 1
ATOM 1966 C C . VAL A 1 243 ? -16.929 -7.656 18.168 1.00 85.25 243 VAL A C 1
ATOM 1968 O O . VAL A 1 243 ? -18.051 -7.142 18.075 1.00 85.25 243 VAL A O 1
ATOM 1971 N N . ILE A 1 244 ? -16.716 -8.928 17.840 1.00 84.75 244 ILE A N 1
ATOM 1972 C CA . ILE A 1 244 ? -17.741 -9.854 17.364 1.00 84.75 244 ILE A CA 1
ATOM 1973 C C . ILE A 1 244 ? -18.219 -10.718 18.530 1.00 84.75 244 ILE A C 1
ATOM 1975 O O . ILE A 1 244 ? -17.745 -11.822 18.761 1.00 84.75 244 ILE A O 1
ATOM 1979 N N . THR A 1 245 ? -19.233 -10.224 19.244 1.00 75.88 245 THR A N 1
ATOM 1980 C CA . THR A 1 245 ? -19.780 -10.872 20.454 1.00 75.88 245 THR A CA 1
ATOM 1981 C C . THR A 1 245 ? -20.526 -12.191 20.197 1.00 75.88 245 THR A C 1
ATOM 1983 O O . THR A 1 245 ? -20.930 -12.879 21.131 1.00 75.88 245 THR A O 1
ATOM 1986 N N . SER A 1 246 ? -20.727 -12.567 18.933 1.00 78.12 246 SER A N 1
ATOM 1987 C CA . SER A 1 246 ? -21.384 -13.816 18.549 1.00 78.12 246 SER A CA 1
ATOM 1988 C C . SER A 1 246 ? -20.391 -14.977 18.590 1.00 78.12 246 SER A C 1
ATOM 1990 O O . SER A 1 246 ? -19.545 -15.070 17.707 1.00 78.12 246 SER A O 1
ATOM 1992 N N . ALA A 1 247 ? -20.564 -15.914 19.527 1.00 70.12 247 ALA A N 1
ATOM 1993 C CA . ALA A 1 247 ? -19.678 -17.074 19.701 1.00 70.12 247 ALA A CA 1
ATOM 1994 C C . ALA A 1 247 ? -19.476 -17.913 18.421 1.00 70.12 247 ALA A C 1
ATOM 1996 O O . ALA A 1 247 ? -18.384 -18.397 18.166 1.00 70.12 247 ALA A O 1
ATOM 1997 N N . ILE A 1 248 ? -20.500 -18.038 17.567 1.00 72.56 248 ILE A N 1
ATOM 1998 C CA . ILE A 1 248 ? -20.401 -18.780 16.292 1.00 72.56 248 ILE A CA 1
ATOM 1999 C C . ILE A 1 248 ? -19.637 -18.033 15.184 1.00 72.56 248 ILE A C 1
ATOM 2001 O O . ILE A 1 248 ? -19.427 -18.583 14.111 1.00 72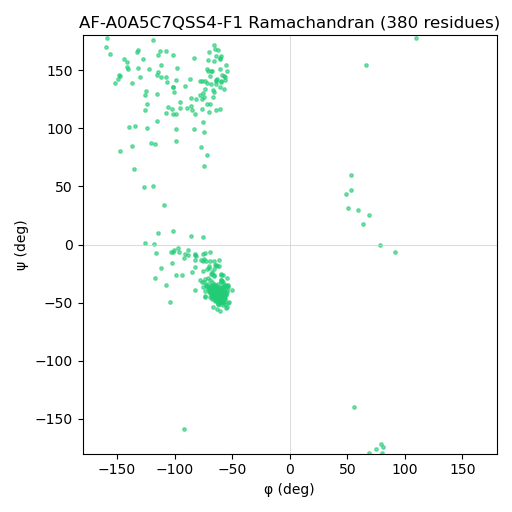.56 248 ILE A O 1
ATOM 2005 N N . LYS A 1 249 ? -19.291 -16.761 15.410 1.00 77.75 249 LYS A N 1
ATOM 2006 C CA . LYS A 1 249 ? -18.558 -15.897 14.470 1.00 77.75 249 LYS A CA 1
ATOM 2007 C C . LYS A 1 249 ? -17.171 -15.517 15.000 1.00 77.75 249 LYS A C 1
ATOM 2009 O O . LYS A 1 249 ? -16.543 -14.606 14.459 1.00 77.75 249 LYS A O 1
ATOM 2014 N N . GLN A 1 250 ? -16.747 -16.158 16.087 1.00 81.06 250 GLN A N 1
ATOM 2015 C CA . GLN A 1 250 ? -15.405 -16.003 16.618 1.00 81.06 250 GLN A CA 1
ATOM 2016 C C . GLN A 1 250 ? -14.418 -16.728 15.713 1.00 81.06 250 GLN A C 1
ATOM 2018 O O . GLN A 1 250 ? -14.656 -17.863 15.297 1.00 81.06 250 GLN A O 1
ATOM 2023 N N . GLU A 1 251 ? -13.326 -16.049 15.410 1.00 89.56 251 GLU A N 1
ATOM 2024 C CA . GLU A 1 251 ? -12.273 -16.548 14.539 1.00 89.56 251 GLU A CA 1
ATOM 2025 C C . GLU A 1 251 ? -11.133 -17.121 15.386 1.00 89.56 251 GLU A C 1
ATOM 2027 O O . GLU A 1 251 ? -10.898 -16.701 16.520 1.00 89.56 251 GLU A O 1
ATOM 2032 N N . GLN A 1 252 ? -10.409 -18.093 14.836 1.00 90.38 252 GLN A N 1
ATOM 2033 C CA . GLN A 1 252 ? -9.207 -18.663 15.470 1.00 90.38 252 GLN A CA 1
ATOM 2034 C C . GLN A 1 252 ? -7.926 -18.309 14.708 1.00 90.38 252 GLN A C 1
ATOM 2036 O O . GLN A 1 252 ? -6.835 -18.375 15.264 1.00 90.38 252 GLN A O 1
ATOM 2041 N N . ALA A 1 253 ? -8.070 -17.942 13.438 1.00 94.88 253 ALA A N 1
ATOM 2042 C CA . ALA A 1 253 ? -7.008 -17.592 12.511 1.00 94.88 253 ALA A CA 1
ATOM 2043 C C . ALA A 1 253 ? -7.609 -16.750 11.377 1.00 94.88 253 ALA A C 1
ATOM 2045 O O . ALA A 1 253 ? -8.824 -16.527 11.320 1.00 94.88 253 ALA A O 1
ATOM 2046 N N . PHE A 1 254 ? -6.776 -16.297 10.447 1.00 96.50 254 PHE A N 1
ATOM 2047 C CA . PHE A 1 254 ? -7.273 -15.776 9.179 1.00 96.50 254 PHE A CA 1
ATOM 2048 C C . PHE A 1 254 ? -8.049 -16.844 8.391 1.00 96.50 254 PHE A C 1
ATOM 2050 O O . PHE A 1 254 ? -7.781 -18.041 8.479 1.00 96.50 254 PHE A O 1
ATOM 2057 N N . ARG A 1 255 ? -9.017 -16.401 7.585 1.00 95.00 255 ARG A N 1
ATOM 2058 C CA . ARG A 1 255 ? -9.936 -17.289 6.865 1.00 95.00 255 ARG A CA 1
ATOM 2059 C C . ARG A 1 255 ? -9.206 -18.244 5.917 1.00 95.00 255 ARG A C 1
ATOM 2061 O O . ARG A 1 255 ? -8.330 -17.846 5.148 1.00 95.00 255 ARG A O 1
ATOM 2068 N N . HIS A 1 256 ? -9.682 -19.484 5.884 1.00 93.81 256 HIS A N 1
ATOM 2069 C CA . HIS A 1 256 ? -9.283 -20.502 4.905 1.00 93.81 256 HIS A CA 1
ATOM 2070 C C . HIS A 1 256 ? -10.309 -20.674 3.774 1.00 93.81 256 HIS A C 1
ATOM 2072 O O . HIS A 1 256 ? -10.060 -21.388 2.805 1.00 93.81 256 HIS A O 1
ATOM 2078 N N . GLU A 1 257 ? -11.441 -19.976 3.869 1.00 93.38 257 GLU A N 1
ATOM 2079 C CA . GLU A 1 257 ? -12.532 -20.007 2.899 1.00 93.38 257 GLU A CA 1
ATOM 2080 C C . GLU A 1 257 ? -12.669 -18.674 2.155 1.00 93.38 257 GLU A C 1
ATOM 2082 O O . GLU A 1 257 ? -12.248 -17.606 2.623 1.00 93.38 257 GLU A O 1
ATOM 2087 N N . GLN A 1 258 ? -13.230 -18.730 0.945 1.00 93.81 258 GLN A N 1
ATOM 2088 C CA . GLN A 1 258 ? -13.466 -17.534 0.144 1.00 93.81 258 GLN A CA 1
ATOM 2089 C C . GLN A 1 258 ? -14.646 -16.745 0.714 1.00 93.81 258 GLN A C 1
ATOM 2091 O O . GLN A 1 258 ? -15.746 -17.272 0.846 1.00 93.81 258 GLN A O 1
ATOM 2096 N N . ASN A 1 259 ? -14.426 -15.456 0.967 1.00 91.94 259 ASN A N 1
ATOM 2097 C CA . ASN A 1 259 ? -15.482 -14.519 1.341 1.00 91.94 259 ASN A CA 1
ATOM 2098 C C . ASN A 1 259 ? -15.887 -13.652 0.132 1.00 91.94 259 ASN A C 1
ATOM 2100 O O . ASN A 1 259 ? -15.155 -13.551 -0.857 1.00 91.94 259 ASN A O 1
ATOM 2104 N N . TRP A 1 260 ? -17.041 -12.998 0.200 1.00 90.38 260 TRP A N 1
ATOM 2105 C CA . TRP A 1 260 ? -17.501 -12.014 -0.775 1.00 90.38 260 TRP A CA 1
ATOM 2106 C C . TRP A 1 260 ? -18.370 -10.964 -0.086 1.00 90.38 260 TRP A C 1
ATOM 2108 O O . TRP A 1 260 ? -19.189 -11.266 0.778 1.00 90.38 260 TRP A O 1
ATOM 2118 N N . LEU A 1 261 ? -18.237 -9.708 -0.505 1.00 87.25 261 LEU A N 1
ATOM 2119 C CA . LEU A 1 261 ? -19.062 -8.632 0.033 1.00 87.25 261 LEU A CA 1
ATOM 2120 C C . LEU A 1 261 ? -20.259 -8.429 -0.889 1.00 87.25 261 LEU A C 1
ATOM 2122 O O . LEU A 1 261 ? -20.107 -8.136 -2.080 1.00 87.25 261 LEU A O 1
ATOM 2126 N N . GLN A 1 262 ? -21.453 -8.551 -0.321 1.00 82.44 262 GLN A N 1
ATOM 2127 C CA . GLN A 1 262 ? -22.724 -8.297 -0.993 1.00 82.44 262 GLN A CA 1
ATOM 2128 C C . GLN A 1 262 ? -23.431 -7.111 -0.341 1.00 82.44 262 GLN A C 1
ATOM 2130 O O . GLN 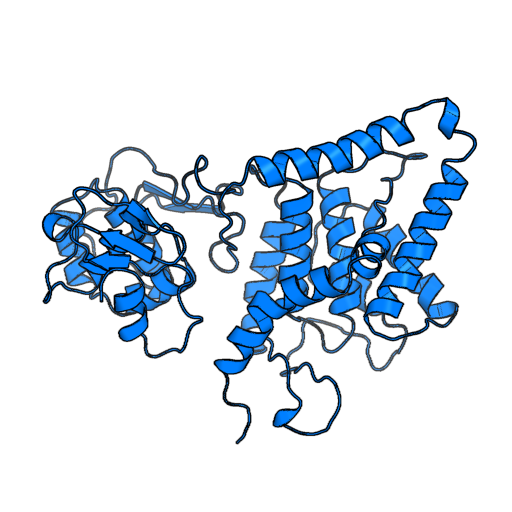A 1 262 ? -23.336 -6.903 0.866 1.00 82.44 262 GLN A O 1
ATOM 2135 N N . ARG A 1 263 ? -24.157 -6.326 -1.143 1.00 69.69 263 ARG A N 1
ATOM 2136 C CA . ARG A 1 263 ? -25.028 -5.256 -0.636 1.00 69.69 263 ARG A CA 1
ATOM 2137 C C . ARG A 1 263 ? -26.373 -5.316 -1.348 1.00 69.69 263 ARG A C 1
ATOM 2139 O O . ARG A 1 263 ? -26.477 -4.837 -2.477 1.00 69.69 263 ARG A O 1
ATOM 2146 N N . GLY A 1 264 ? -27.372 -5.863 -0.653 1.00 62.19 264 GLY A N 1
ATOM 2147 C CA . GLY A 1 264 ? -28.730 -6.073 -1.164 1.00 62.19 264 GLY A CA 1
ATOM 2148 C C . GLY A 1 264 ? -28.806 -7.104 -2.300 1.00 62.19 264 GLY A C 1
ATOM 2149 O O . GLY A 1 264 ? -27.845 -7.308 -3.036 1.00 62.19 264 GLY A O 1
ATOM 2150 N N . GLY A 1 265 ? -29.969 -7.739 -2.463 1.00 66.75 265 GLY A N 1
ATOM 2151 C CA . GLY A 1 265 ? -30.179 -8.787 -3.469 1.00 66.75 265 GLY A CA 1
ATOM 2152 C C . GLY A 1 265 ? -29.542 -10.133 -3.102 1.00 66.75 265 GLY A C 1
ATOM 2153 O O . GLY A 1 265 ? -28.993 -10.302 -2.017 1.00 66.75 265 GLY A O 1
ATOM 2154 N N . HIS A 1 266 ? -29.638 -11.098 -4.019 1.00 67.94 266 HIS A N 1
ATOM 2155 C CA . HIS A 1 266 ? -29.118 -12.455 -3.846 1.00 67.94 266 HIS A CA 1
ATOM 2156 C C . HIS A 1 266 ? -28.310 -12.896 -5.072 1.00 67.94 266 HIS A C 1
ATOM 2158 O O . HIS A 1 266 ? -28.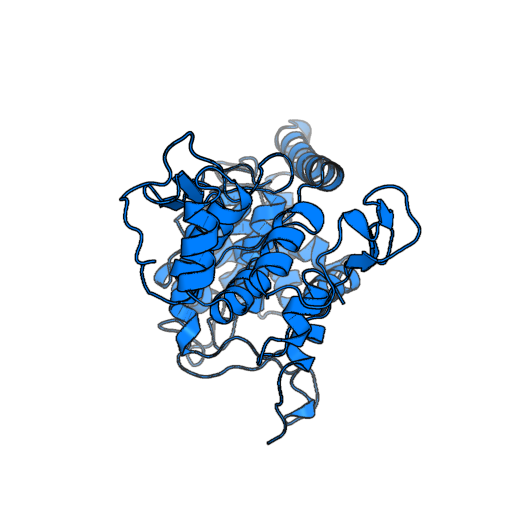571 -12.460 -6.194 1.00 67.94 266 HIS A O 1
ATOM 2164 N N . GLY A 1 267 ? -27.349 -13.793 -4.847 1.00 74.50 267 GLY A N 1
ATOM 2165 C CA . GLY A 1 267 ? -26.553 -14.426 -5.899 1.00 74.50 267 GLY A CA 1
ATOM 2166 C C . GLY A 1 267 ? -25.383 -13.584 -6.424 1.00 74.50 267 GLY A C 1
ATOM 2167 O O . GLY A 1 267 ? -25.071 -12.504 -5.925 1.00 74.50 267 GLY A O 1
ATOM 2168 N N . ALA A 1 268 ? -24.730 -14.106 -7.462 1.00 75.38 268 ALA A N 1
ATOM 2169 C CA . ALA A 1 268 ? -23.515 -13.573 -8.086 1.00 75.38 268 ALA A CA 1
ATOM 2170 C C . ALA A 1 268 ? -23.577 -12.071 -8.439 1.00 75.38 268 ALA A C 1
ATOM 2172 O O . ALA A 1 268 ? -22.612 -11.327 -8.245 1.00 75.38 268 ALA A O 1
ATOM 2173 N N . LEU A 1 269 ? -24.732 -11.600 -8.914 1.00 76.81 269 LEU A N 1
ATOM 2174 C CA . LEU A 1 269 ? -24.935 -10.208 -9.335 1.00 76.81 269 LEU A CA 1
ATOM 2175 C C . LEU A 1 269 ? -24.946 -9.210 -8.162 1.00 76.81 269 LEU A C 1
ATOM 2177 O O . LEU A 1 269 ? -24.724 -8.016 -8.372 1.00 76.81 269 LEU A O 1
ATOM 2181 N N . ALA A 1 270 ? -25.163 -9.683 -6.931 1.00 80.50 270 ALA A N 1
ATOM 2182 C CA . ALA A 1 270 ? -25.133 -8.862 -5.721 1.00 80.50 270 ALA A CA 1
ATOM 2183 C C . ALA A 1 270 ? -23.708 -8.628 -5.181 1.00 80.50 270 ALA A C 1
ATOM 2185 O O . ALA A 1 270 ? -23.512 -7.761 -4.323 1.00 80.50 270 ALA A O 1
ATOM 2186 N N . VAL A 1 271 ? -22.707 -9.377 -5.669 1.00 83.75 271 VAL A N 1
ATOM 2187 C CA . VAL A 1 271 ? -21.315 -9.283 -5.201 1.00 83.75 271 VAL A CA 1
ATOM 2188 C C . VAL A 1 271 ? -20.693 -7.962 -5.653 1.00 83.75 271 VAL A C 1
ATOM 2190 O O . VAL A 1 271 ? -20.465 -7.729 -6.845 1.00 83.75 271 VAL A O 1
ATOM 2193 N N . ARG A 1 272 ? -20.386 -7.099 -4.682 1.00 84.62 272 ARG A N 1
ATOM 2194 C CA . ARG A 1 272 ? -19.787 -5.770 -4.883 1.00 84.62 272 ARG A CA 1
ATOM 2195 C C . ARG A 1 272 ? -18.272 -5.774 -4.775 1.00 84.62 272 ARG A C 1
ATOM 2197 O O . ARG A 1 272 ? -17.631 -4.929 -5.390 1.00 84.62 272 ARG A O 1
ATOM 2204 N N . TYR A 1 273 ? -17.708 -6.720 -4.034 1.00 90.25 273 TYR A N 1
ATOM 2205 C CA . TYR A 1 273 ? -16.267 -6.894 -3.920 1.00 90.25 273 TYR A CA 1
ATOM 2206 C C . TYR A 1 273 ? -15.938 -8.358 -3.634 1.00 90.25 273 TYR A C 1
ATOM 2208 O O . TYR A 1 273 ? -16.629 -9.009 -2.849 1.00 90.25 273 TYR A O 1
ATOM 2216 N N . LEU A 1 274 ? -14.888 -8.854 -4.284 1.00 91.81 274 LEU A N 1
ATOM 2217 C CA . LEU A 1 274 ? -14.336 -10.181 -4.059 1.00 91.81 274 LEU A CA 1
ATOM 2218 C C . LEU A 1 274 ? -12.919 -9.999 -3.493 1.00 91.81 274 LEU A C 1
ATOM 2220 O O . LEU A 1 274 ? -12.034 -9.569 -4.236 1.00 91.81 274 LEU A O 1
ATOM 2224 N N . PRO A 1 275 ? -12.711 -10.242 -2.188 1.00 92.25 275 PRO A N 1
ATOM 2225 C CA . PRO A 1 275 ? -11.383 -10.249 -1.590 1.00 92.25 275 PRO A CA 1
ATOM 2226 C C . PRO A 1 275 ? -10.492 -11.343 -2.185 1.00 92.25 275 PRO A C 1
ATOM 2228 O O . PRO A 1 275 ? -10.967 -12.258 -2.856 1.00 92.25 275 PRO A O 1
ATOM 2231 N N . LEU A 1 276 ? -9.195 -11.267 -1.891 1.00 90.62 276 LEU A N 1
ATOM 2232 C CA . LEU A 1 276 ? -8.196 -12.223 -2.376 1.00 90.62 276 LEU A CA 1
ATOM 2233 C C . LEU A 1 276 ? -8.507 -13.698 -2.036 1.00 90.62 276 LEU A C 1
ATOM 2235 O O . LEU A 1 276 ? -9.159 -13.971 -1.026 1.00 90.62 276 LEU A O 1
ATOM 2239 N N . PRO A 1 277 ? -7.997 -14.658 -2.824 1.00 93.12 277 PRO A N 1
ATOM 2240 C CA . PRO A 1 277 ? -8.096 -16.080 -2.503 1.00 93.12 277 PRO A CA 1
ATOM 2241 C C . PRO A 1 277 ? -7.494 -16.415 -1.129 1.00 93.12 277 PRO A C 1
ATOM 2243 O O . PRO A 1 277 ? -6.470 -15.833 -0.778 1.00 93.12 277 PRO A O 1
ATOM 2246 N N . PRO A 1 278 ? -8.045 -17.375 -0.361 1.00 94.81 278 PRO A N 1
ATOM 2247 C CA . PRO A 1 278 ? -7.579 -17.673 1.000 1.00 94.81 278 PRO A CA 1
ATOM 2248 C C . PRO A 1 278 ? -6.080 -17.984 1.101 1.00 94.81 278 PRO A C 1
ATOM 2250 O O . PRO A 1 278 ? -5.425 -17.569 2.052 1.00 94.81 278 PRO A O 1
ATOM 2253 N N . ALA A 1 279 ? -5.522 -18.648 0.085 1.00 96.06 279 ALA A N 1
ATOM 2254 C CA . ALA A 1 279 ? -4.106 -19.012 0.025 1.00 96.06 279 ALA A CA 1
ATOM 2255 C C . ALA A 1 279 ? -3.149 -17.803 0.076 1.00 96.06 279 ALA A C 1
ATOM 2257 O O . ALA A 1 279 ? -2.021 -17.938 0.536 1.00 96.06 279 ALA A O 1
ATOM 2258 N N . GLU A 1 280 ? -3.604 -16.622 -0.351 1.00 95.62 280 GLU A N 1
ATOM 2259 C CA . GLU A 1 280 ? -2.792 -15.401 -0.394 1.00 95.62 280 GLU A CA 1
ATOM 2260 C C . GLU A 1 280 ? -2.909 -14.563 0.896 1.00 95.62 280 GLU A C 1
ATOM 2262 O O . GLU A 1 280 ? -2.139 -13.622 1.099 1.00 95.62 280 GLU A O 1
ATOM 2267 N N . VAL A 1 281 ? -3.869 -14.876 1.784 1.00 96.75 281 VAL A N 1
ATOM 2268 C CA . VAL A 1 281 ? -4.181 -14.045 2.965 1.00 96.75 281 VAL A CA 1
ATOM 2269 C C . VAL A 1 281 ? -2.996 -13.959 3.907 1.00 96.75 281 VAL A C 1
ATOM 2271 O O . VAL A 1 281 ? -2.616 -12.854 4.287 1.00 96.75 281 VAL A O 1
ATOM 2274 N N . ALA A 1 282 ? -2.387 -15.094 4.247 1.00 96.06 282 ALA A N 1
ATOM 2275 C CA . ALA A 1 282 ? -1.306 -15.141 5.225 1.00 96.06 282 ALA A CA 1
ATOM 2276 C C . ALA A 1 282 ? -0.106 -14.276 4.801 1.00 96.06 282 ALA A C 1
ATOM 2278 O O . ALA A 1 282 ? 0.363 -13.443 5.574 1.00 96.06 282 ALA A O 1
ATOM 2279 N N . VAL A 1 283 ? 0.346 -14.409 3.549 1.00 96.69 283 VAL A N 1
ATOM 2280 C CA . VAL A 1 283 ? 1.512 -13.672 3.028 1.00 96.69 283 VAL A CA 1
ATOM 2281 C C . VAL A 1 283 ? 1.234 -12.169 2.944 1.00 96.69 283 VAL A C 1
ATOM 2283 O O . VAL A 1 283 ? 2.067 -11.355 3.347 1.00 96.69 283 VAL A O 1
ATOM 2286 N N . LEU A 1 284 ? 0.053 -11.773 2.462 1.00 97.56 284 LEU A N 1
ATOM 2287 C CA . LEU A 1 284 ? -0.296 -10.355 2.359 1.00 97.56 284 LEU A CA 1
ATOM 2288 C C . LEU A 1 284 ? -0.547 -9.715 3.730 1.00 97.56 284 LEU A C 1
AT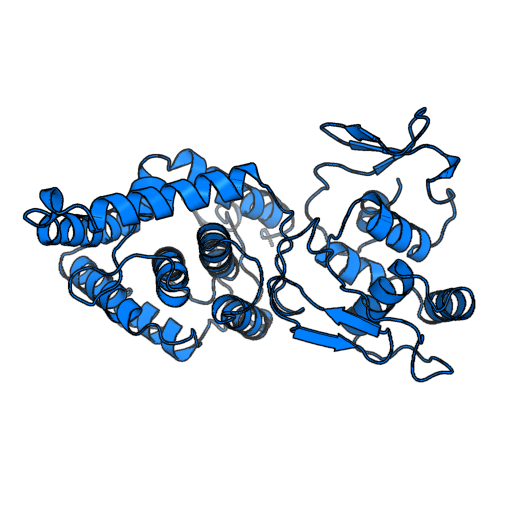OM 2290 O O . LEU A 1 284 ? -0.203 -8.547 3.926 1.00 97.56 284 LEU A O 1
ATOM 2294 N N . MET A 1 285 ? -1.103 -10.464 4.684 1.00 98.19 285 MET A N 1
ATOM 2295 C CA . MET A 1 285 ? -1.281 -10.003 6.062 1.00 98.19 285 MET A CA 1
ATOM 2296 C C . MET A 1 285 ? 0.047 -9.893 6.816 1.00 98.19 285 MET A C 1
ATOM 2298 O O . MET A 1 285 ? 0.220 -8.924 7.558 1.00 98.19 285 MET A O 1
ATOM 2302 N N . ASP A 1 286 ? 1.015 -10.789 6.593 1.00 98.12 286 ASP A N 1
ATOM 2303 C CA . ASP A 1 286 ? 2.390 -10.599 7.089 1.00 98.12 286 ASP A CA 1
ATOM 2304 C C . ASP A 1 286 ? 2.972 -9.284 6.552 1.00 98.12 286 ASP A C 1
ATOM 2306 O O . ASP A 1 286 ? 3.416 -8.420 7.313 1.00 98.12 286 ASP A O 1
ATOM 2310 N N . GLY A 1 287 ? 2.867 -9.058 5.241 1.00 98.12 287 GLY A N 1
ATOM 2311 C CA . GLY A 1 287 ? 3.333 -7.817 4.632 1.00 98.12 287 GLY A CA 1
ATOM 2312 C C . GLY A 1 287 ? 2.652 -6.563 5.206 1.00 98.12 287 GLY A C 1
ATOM 2313 O O . GLY A 1 287 ? 3.328 -5.577 5.526 1.00 98.12 287 GLY A O 1
ATOM 2314 N N . LEU A 1 288 ? 1.326 -6.599 5.391 1.00 98.56 288 LEU A N 1
ATOM 2315 C CA . LEU A 1 288 ? 0.559 -5.499 5.981 1.00 98.56 288 LEU A CA 1
ATOM 2316 C C . LEU A 1 288 ? 0.950 -5.243 7.438 1.00 98.56 288 LEU A C 1
ATOM 2318 O O . LEU A 1 288 ? 1.154 -4.087 7.815 1.00 98.56 288 LEU A O 1
ATOM 2322 N N . THR A 1 289 ? 1.056 -6.286 8.260 1.00 98.31 289 THR A N 1
ATOM 2323 C CA . THR A 1 289 ? 1.401 -6.154 9.686 1.00 98.31 289 THR A CA 1
ATOM 2324 C C . THR A 1 289 ? 2.826 -5.645 9.858 1.00 98.31 289 THR A C 1
ATOM 2326 O O . THR A 1 289 ? 3.045 -4.708 10.628 1.00 98.31 289 THR A O 1
ATOM 2329 N N . ARG A 1 290 ? 3.787 -6.132 9.064 1.00 98.19 290 ARG A N 1
ATOM 2330 C CA . ARG A 1 290 ? 5.152 -5.582 9.017 1.00 98.19 290 ARG A CA 1
ATOM 2331 C C . ARG A 1 290 ? 5.145 -4.103 8.639 1.00 98.19 290 ARG A C 1
ATOM 2333 O O . ARG A 1 290 ? 5.733 -3.290 9.356 1.00 98.19 290 ARG A O 1
ATOM 2340 N N . MET A 1 291 ? 4.435 -3.728 7.572 1.00 98.19 291 MET A N 1
ATOM 2341 C CA . MET A 1 291 ? 4.272 -2.325 7.172 1.00 98.19 291 MET A CA 1
ATOM 2342 C C . MET A 1 291 ? 3.673 -1.477 8.306 1.00 98.19 291 MET A C 1
ATOM 2344 O O . MET A 1 291 ? 4.171 -0.383 8.591 1.00 98.19 291 MET A O 1
ATOM 2348 N N . ALA A 1 292 ? 2.618 -1.961 8.965 1.00 97.75 292 ALA A N 1
ATOM 2349 C CA . ALA A 1 292 ? 1.948 -1.270 10.064 1.00 97.75 292 ALA A CA 1
ATOM 2350 C C . ALA A 1 292 ? 2.890 -1.070 11.264 1.00 97.75 292 ALA A C 1
ATOM 2352 O O . ALA A 1 292 ? 2.999 0.041 11.788 1.00 97.75 292 ALA A O 1
ATOM 2353 N N . ASN A 1 293 ? 3.664 -2.098 11.609 1.00 97.38 293 ASN A N 1
ATOM 2354 C CA . ASN A 1 293 ? 4.574 -2.109 12.755 1.00 97.38 293 ASN A CA 1
ATOM 2355 C C . ASN A 1 293 ? 5.885 -1.339 12.522 1.00 97.38 293 ASN A C 1
ATOM 2357 O O . ASN A 1 293 ? 6.597 -1.038 13.481 1.00 97.38 293 ASN A O 1
ATOM 2361 N N . ALA A 1 294 ? 6.215 -0.975 11.279 1.00 96.19 294 ALA A N 1
ATOM 2362 C CA . ALA A 1 294 ? 7.423 -0.208 10.978 1.00 96.19 294 ALA A CA 1
ATOM 2363 C C . ALA A 1 294 ? 7.390 1.196 11.613 1.00 96.19 294 ALA A C 1
ATOM 2365 O O . ALA A 1 294 ? 6.560 2.035 11.263 1.00 96.19 294 ALA A O 1
ATOM 2366 N N . ARG A 1 295 ? 8.302 1.484 12.542 1.00 90.94 295 ARG A N 1
ATOM 2367 C CA . ARG A 1 295 ? 8.423 2.825 13.152 1.00 90.94 295 ARG A CA 1
ATOM 2368 C C . ARG A 1 295 ? 9.283 3.778 12.324 1.00 90.94 295 ARG A C 1
ATOM 2370 O O . ARG A 1 295 ? 9.133 4.988 12.427 1.00 90.94 295 ARG A O 1
ATOM 2377 N N . GLU A 1 296 ? 10.156 3.214 11.504 1.00 88.56 296 GLU A N 1
ATOM 2378 C CA . GLU A 1 296 ? 11.033 3.933 10.590 1.00 88.56 296 GLU A CA 1
ATOM 2379 C C . GLU A 1 296 ? 10.326 4.286 9.272 1.00 88.56 296 GLU A C 1
ATOM 2381 O O . GLU A 1 296 ? 9.333 3.665 8.882 1.00 88.56 296 GLU A O 1
ATOM 2386 N N . GLY A 1 297 ? 10.879 5.266 8.556 1.00 86.19 297 GLY A N 1
ATOM 2387 C CA . GLY A 1 297 ? 10.371 5.738 7.269 1.00 86.19 297 GLY A CA 1
ATOM 2388 C C . GLY A 1 297 ? 9.756 7.136 7.335 1.00 86.19 297 GLY A C 1
ATOM 2389 O O . GLY A 1 297 ? 9.677 7.767 8.385 1.00 86.19 297 GLY A O 1
ATOM 2390 N N . HIS A 1 298 ? 9.320 7.628 6.177 1.00 86.25 298 HIS A N 1
ATOM 2391 C CA . HIS A 1 298 ? 8.837 8.999 5.986 1.00 86.25 298 HIS A CA 1
ATOM 2392 C C . HIS A 1 298 ? 7.375 9.002 5.529 1.00 86.25 298 HIS A C 1
ATOM 2394 O O . HIS A 1 298 ? 7.027 9.612 4.518 1.00 86.25 298 HIS A O 1
ATOM 2400 N N . VAL A 1 299 ? 6.516 8.276 6.249 1.00 95.88 299 VAL A N 1
ATOM 2401 C CA . VAL A 1 299 ? 5.079 8.198 5.952 1.00 95.88 299 VAL A CA 1
ATOM 2402 C C . VAL A 1 299 ? 4.307 9.019 6.988 1.00 95.88 299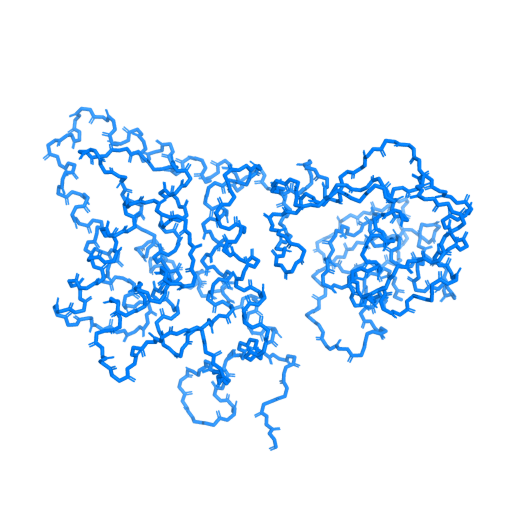 VAL A C 1
ATOM 2404 O O . VAL A 1 299 ? 4.361 8.683 8.173 1.00 95.88 299 VAL A O 1
ATOM 2407 N N . PRO A 1 300 ? 3.568 10.071 6.583 1.00 96.31 300 PRO A N 1
ATOM 2408 C CA . PRO A 1 300 ? 2.769 10.867 7.512 1.00 96.31 300 PRO A CA 1
ATOM 2409 C C . PRO A 1 300 ? 1.771 9.997 8.294 1.00 96.31 300 PRO A C 1
ATOM 2411 O O . PRO A 1 300 ? 1.157 9.114 7.683 1.00 96.31 300 PRO A O 1
ATOM 2414 N N . PRO A 1 301 ? 1.528 10.251 9.595 1.00 96.06 301 PRO A N 1
ATOM 2415 C CA . PRO A 1 301 ? 0.735 9.342 10.425 1.00 96.06 301 PRO A CA 1
ATOM 2416 C C . PRO A 1 301 ? -0.672 9.052 9.896 1.00 96.06 301 PRO A C 1
ATOM 2418 O O . PRO A 1 301 ? -1.092 7.902 9.837 1.00 96.06 301 PRO A O 1
ATOM 2421 N N . LEU A 1 302 ? -1.385 10.076 9.414 1.00 96.44 302 LEU A N 1
ATOM 2422 C CA . LEU A 1 302 ? -2.724 9.896 8.838 1.00 96.44 302 LEU A CA 1
ATOM 2423 C C . LEU A 1 302 ? -2.708 9.145 7.498 1.00 96.44 302 LEU A C 1
ATOM 2425 O O . LEU A 1 302 ? -3.655 8.427 7.190 1.00 96.44 302 LEU A O 1
ATOM 2429 N N . VAL A 1 303 ? -1.632 9.271 6.711 1.00 96.75 303 VAL A N 1
ATOM 2430 C CA . VAL A 1 303 ? -1.458 8.482 5.480 1.00 96.75 303 VAL A CA 1
ATOM 2431 C C . VAL A 1 303 ? -1.222 7.020 5.843 1.00 96.75 303 VAL A C 1
ATOM 2433 O O . VAL A 1 303 ? -1.859 6.142 5.270 1.00 96.75 303 VAL A O 1
ATOM 2436 N N . LYS A 1 304 ? -0.357 6.749 6.826 1.00 97.50 304 LYS A N 1
ATOM 2437 C CA . LYS A 1 304 ? -0.100 5.387 7.297 1.00 97.50 304 LYS A CA 1
ATOM 2438 C C . LYS A 1 304 ? -1.348 4.750 7.916 1.00 97.50 304 LYS A C 1
ATOM 2440 O O . LYS A 1 304 ? -1.682 3.633 7.539 1.00 97.50 304 LYS A O 1
ATOM 2445 N N . ALA A 1 305 ? -2.094 5.475 8.747 1.00 96.88 305 ALA A N 1
ATOM 2446 C CA . ALA A 1 305 ? -3.363 5.003 9.301 1.00 96.88 305 ALA A CA 1
ATOM 2447 C C . ALA A 1 305 ? -4.383 4.650 8.207 1.00 96.88 305 ALA A C 1
ATOM 2449 O O . ALA A 1 305 ? -5.023 3.601 8.277 1.00 96.88 305 ALA A O 1
ATOM 2450 N N . ALA A 1 306 ? -4.485 5.473 7.155 1.00 96.31 306 ALA A N 1
ATOM 2451 C CA . ALA A 1 306 ? -5.321 5.160 6.000 1.00 96.31 306 ALA A CA 1
ATOM 2452 C C . ALA A 1 306 ? -4.838 3.899 5.264 1.00 96.31 306 ALA A C 1
ATOM 2454 O O . ALA A 1 306 ? -5.657 3.056 4.918 1.00 96.31 306 ALA A O 1
ATOM 2455 N N . LEU A 1 307 ? -3.528 3.725 5.063 1.00 97.50 307 LEU A N 1
ATOM 2456 C CA . LEU A 1 307 ? -2.974 2.530 4.415 1.00 97.50 307 LEU A CA 1
ATOM 2457 C C . LEU A 1 307 ? -3.207 1.250 5.223 1.00 97.50 307 LEU A C 1
ATOM 2459 O O . LEU A 1 307 ? -3.551 0.230 4.634 1.00 97.50 307 LEU A O 1
ATOM 2463 N N . VAL A 1 308 ? -3.058 1.298 6.549 1.00 98.00 308 VAL A N 1
ATOM 2464 C CA . VAL A 1 308 ? -3.349 0.156 7.432 1.00 98.00 308 VAL A CA 1
ATOM 2465 C C . VAL A 1 308 ? -4.841 -0.182 7.380 1.00 98.00 308 VAL A C 1
ATOM 2467 O O . VAL A 1 308 ? -5.200 -1.334 7.156 1.00 98.00 308 VAL A O 1
ATOM 2470 N N . SER A 1 309 ? -5.709 0.824 7.515 1.00 97.00 309 SER A N 1
ATOM 2471 C CA . SER A 1 309 ? -7.165 0.651 7.508 1.00 97.00 309 SER A CA 1
ATOM 2472 C C . SER A 1 309 ? -7.688 0.107 6.173 1.00 97.00 309 SER A C 1
ATOM 2474 O O . SER A 1 309 ? -8.312 -0.956 6.127 1.00 97.00 309 SER A O 1
ATOM 2476 N N . PHE A 1 310 ? -7.385 0.791 5.065 1.00 96.06 310 PHE A N 1
ATOM 2477 C CA . PHE A 1 310 ? -7.837 0.383 3.735 1.00 96.06 310 PHE A CA 1
ATOM 2478 C C . PHE A 1 310 ? -7.154 -0.907 3.274 1.00 96.06 310 PHE A C 1
ATOM 2480 O O . PHE A 1 310 ? -7.804 -1.758 2.675 1.00 96.06 310 PHE A O 1
ATOM 2487 N N . GLY A 1 311 ? -5.867 -1.090 3.581 1.00 96.94 311 GLY A N 1
ATOM 2488 C CA . GLY A 1 311 ? -5.170 -2.344 3.311 1.00 96.94 311 GLY A CA 1
ATOM 2489 C C . GLY A 1 311 ? -5.888 -3.521 3.964 1.00 96.94 311 GLY A C 1
ATOM 2490 O O . GLY A 1 311 ? -6.251 -4.472 3.279 1.00 96.94 311 GLY A O 1
ATOM 2491 N N . PHE A 1 312 ? -6.190 -3.414 5.259 1.00 97.75 312 PHE A N 1
ATOM 2492 C CA . PHE A 1 312 ? -6.853 -4.475 6.008 1.00 97.75 312 PHE A CA 1
ATOM 2493 C C . PHE A 1 312 ? -8.253 -4.785 5.465 1.00 97.75 312 PHE A C 1
ATOM 2495 O O . PHE A 1 312 ? -8.581 -5.949 5.240 1.00 97.75 312 PHE A O 1
ATOM 2502 N N . VAL A 1 313 ? -9.075 -3.761 5.195 1.00 94.94 313 VAL A N 1
ATOM 2503 C CA . VAL A 1 313 ? -10.450 -3.989 4.714 1.00 94.94 313 VAL A CA 1
ATOM 2504 C C . VAL A 1 313 ? -10.491 -4.593 3.306 1.00 94.94 313 VAL A C 1
ATOM 2506 O O . VAL A 1 313 ? -11.390 -5.385 3.015 1.00 94.94 313 VAL A O 1
ATOM 2509 N N . PHE A 1 314 ? -9.520 -4.260 2.444 1.00 95.12 314 PHE A N 1
ATOM 2510 C CA . PHE A 1 314 ? -9.396 -4.863 1.115 1.00 95.12 314 PHE A CA 1
ATOM 2511 C C . PHE A 1 314 ? -8.833 -6.282 1.165 1.00 95.12 314 PHE A C 1
ATOM 2513 O O . PHE A 1 314 ? -9.287 -7.116 0.375 1.00 95.12 314 PHE A O 1
ATOM 2520 N N . LEU A 1 315 ? -7.887 -6.565 2.072 1.00 96.12 315 LEU A N 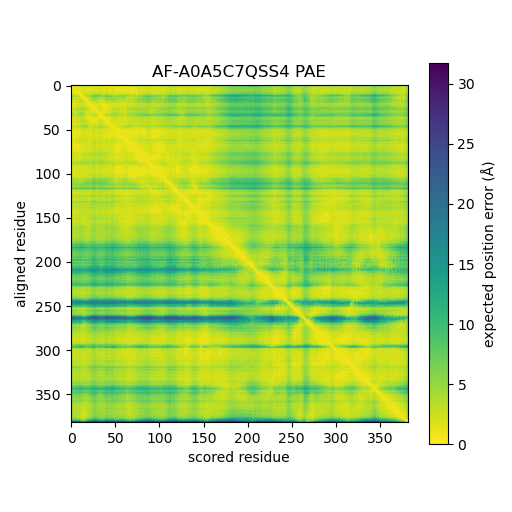1
ATOM 2521 C CA . LEU A 1 315 ? -7.389 -7.925 2.277 1.00 96.12 315 LEU A CA 1
ATOM 2522 C C . LEU A 1 315 ? -8.487 -8.846 2.833 1.00 96.12 315 LEU A C 1
ATOM 2524 O O . LEU A 1 315 ? -8.623 -9.994 2.406 1.00 96.12 315 LEU A O 1
ATOM 2528 N N . HIS A 1 316 ? -9.321 -8.293 3.717 1.00 96.19 316 HIS A N 1
ATOM 2529 C CA . HIS A 1 316 ? -10.501 -8.939 4.285 1.00 96.19 316 HIS A CA 1
ATOM 2530 C C . HIS A 1 316 ? -10.175 -10.310 4.914 1.00 96.19 316 HIS A C 1
ATOM 2532 O O . HIS A 1 316 ? -10.666 -11.339 4.436 1.00 96.19 316 HIS A O 1
ATOM 2538 N N . PRO A 1 317 ? -9.291 -10.355 5.928 1.00 96.69 317 PRO A N 1
ATOM 2539 C CA . PRO A 1 317 ? -8.744 -11.610 6.437 1.00 96.69 317 PRO A CA 1
ATOM 2540 C C . PRO A 1 317 ? -9.726 -12.457 7.260 1.00 96.69 317 PRO A C 1
ATOM 2542 O O . PRO A 1 317 ? -9.448 -13.631 7.462 1.00 96.69 317 PRO A O 1
ATOM 2545 N N . PHE A 1 318 ? -10.861 -11.913 7.708 1.00 95.69 318 PHE A N 1
ATOM 2546 C CA . PHE A 1 318 ? -11.856 -12.638 8.516 1.00 95.69 318 PHE A CA 1
ATOM 2547 C C . PHE A 1 318 ? -13.178 -12.864 7.764 1.00 95.69 318 PHE A C 1
ATOM 2549 O O . PHE A 1 318 ? -13.429 -12.223 6.733 1.00 95.69 318 PHE A O 1
ATOM 2556 N N . MET A 1 319 ? -14.054 -13.733 8.275 1.00 92.31 319 MET A N 1
ATOM 2557 C CA . MET A 1 319 ? -15.400 -13.937 7.721 1.00 92.31 319 MET A CA 1
ATOM 2558 C C . MET A 1 319 ? -16.366 -12.806 8.098 1.00 92.31 319 MET A C 1
ATOM 2560 O O . MET A 1 319 ? -17.218 -12.433 7.292 1.00 92.31 319 MET A O 1
ATOM 2564 N N . ASP A 1 320 ? -16.197 -12.203 9.278 1.00 88.69 320 ASP A N 1
ATOM 2565 C CA . ASP A 1 320 ? -16.958 -11.036 9.743 1.00 88.69 320 ASP A CA 1
ATOM 2566 C C . ASP A 1 320 ? -16.058 -10.088 10.563 1.00 88.69 320 ASP A C 1
ATOM 2568 O O . ASP A 1 320 ? -15.005 -10.467 11.074 1.00 88.69 320 ASP A O 1
ATOM 2572 N N . GLY A 1 321 ? -16.470 -8.828 10.694 1.00 88.38 321 GLY A N 1
ATOM 2573 C CA . GLY A 1 321 ? -15.808 -7.824 11.530 1.00 88.38 321 GLY A CA 1
ATOM 2574 C C . GLY A 1 321 ? -14.752 -6.975 10.830 1.00 88.38 321 GLY A C 1
ATOM 2575 O O . GLY A 1 321 ? -14.310 -5.983 11.407 1.00 88.38 321 GLY A O 1
ATOM 2576 N N . ASN A 1 322 ? -14.410 -7.269 9.571 1.00 93.00 322 ASN A N 1
ATOM 2577 C CA . ASN A 1 322 ? -13.339 -6.571 8.847 1.00 93.00 322 ASN A CA 1
ATOM 2578 C C . ASN A 1 322 ? -13.522 -5.043 8.786 1.00 93.00 322 ASN A C 1
ATOM 2580 O O . ASN A 1 322 ? -12.568 -4.297 9.002 1.00 93.00 322 ASN A O 1
ATOM 2584 N N . GLY A 1 323 ? -14.746 -4.563 8.536 1.00 88.94 323 GLY A N 1
ATOM 2585 C CA . GLY A 1 323 ? -15.060 -3.129 8.520 1.00 88.94 323 GLY A CA 1
ATOM 2586 C C . GLY A 1 323 ? -14.799 -2.462 9.872 1.00 88.94 323 GLY A C 1
ATOM 2587 O O . GLY A 1 323 ? -14.068 -1.475 9.954 1.00 88.94 323 GLY A O 1
ATOM 2588 N N . ARG A 1 324 ? -15.310 -3.051 10.957 1.00 88.88 324 ARG A N 1
ATOM 2589 C CA . ARG A 1 324 ? -15.125 -2.543 12.325 1.00 88.88 324 ARG A CA 1
ATOM 2590 C C . ARG A 1 324 ? -13.655 -2.557 12.744 1.00 88.88 324 ARG A C 1
ATOM 2592 O O . ARG A 1 324 ? -13.158 -1.548 13.242 1.00 88.88 324 ARG A O 1
ATOM 2599 N N . LEU A 1 325 ? -12.944 -3.648 12.465 1.00 93.94 325 LEU A N 1
ATOM 2600 C CA . LEU A 1 325 ? -11.516 -3.763 12.761 1.00 93.94 325 LEU A CA 1
ATOM 2601 C C . LEU A 1 325 ? -10.687 -2.775 11.942 1.00 93.94 325 LEU A C 1
ATOM 2603 O O . LEU A 1 325 ? -9.791 -2.149 12.490 1.00 93.94 325 LEU A O 1
ATOM 2607 N N . SER A 1 326 ? -11.016 -2.542 10.670 1.00 94.56 326 SER A N 1
ATOM 2608 C CA . SER A 1 326 ? -10.292 -1.555 9.855 1.00 94.56 326 SER A CA 1
ATOM 2609 C C . SER A 1 326 ? -10.307 -0.150 10.468 1.00 94.56 326 SER A C 1
ATOM 2611 O O . SER A 1 326 ? -9.314 0.575 10.370 1.00 94.56 326 SER A O 1
ATOM 2613 N N . ARG A 1 327 ? -11.408 0.238 11.128 1.00 91.50 327 ARG A N 1
ATOM 2614 C CA . ARG A 1 327 ? -11.536 1.532 11.812 1.00 91.50 327 ARG A CA 1
ATOM 2615 C C . ARG A 1 327 ? -10.718 1.543 13.099 1.00 91.50 327 ARG A C 1
ATOM 2617 O O . ARG A 1 327 ? -9.949 2.479 13.301 1.00 91.50 327 ARG A O 1
ATOM 2624 N N . LEU A 1 328 ? -10.778 0.471 13.893 1.00 92.81 328 LEU A N 1
ATOM 2625 C CA . LEU A 1 328 ? -9.901 0.281 15.059 1.00 92.81 328 LEU A CA 1
ATOM 2626 C C . LEU A 1 328 ? -8.417 0.371 14.678 1.00 92.81 328 LEU A C 1
ATOM 2628 O O . LEU A 1 328 ? -7.646 1.067 15.332 1.00 92.81 328 LEU A O 1
ATOM 2632 N N . LEU A 1 329 ? -8.016 -0.257 13.574 1.00 95.88 329 LEU A N 1
ATOM 2633 C CA . LEU A 1 329 ? -6.627 -0.267 13.122 1.00 95.88 329 LEU A CA 1
ATOM 2634 C C . LEU A 1 329 ? -6.124 1.102 12.646 1.00 95.88 329 LEU A C 1
ATOM 2636 O O . LEU A 1 329 ? -4.926 1.377 12.736 1.00 95.88 329 LEU A O 1
ATOM 2640 N N . ALA A 1 330 ? -7.013 1.995 12.201 1.00 95.25 330 ALA A N 1
ATOM 2641 C CA . ALA A 1 330 ? -6.641 3.384 11.945 1.00 95.25 330 ALA A CA 1
ATOM 2642 C C . ALA A 1 330 ? -6.207 4.088 13.246 1.00 95.25 330 ALA A C 1
ATOM 2644 O O . ALA A 1 330 ? -5.176 4.765 13.268 1.00 95.25 330 ALA A O 1
ATOM 2645 N N . HIS A 1 331 ? -6.946 3.882 14.344 1.00 93.25 331 HIS A N 1
ATOM 2646 C CA . HIS A 1 331 ? -6.584 4.403 15.671 1.00 93.25 331 HIS A CA 1
ATOM 2647 C C . HIS A 1 331 ? -5.339 3.735 16.232 1.00 93.25 331 HIS A C 1
ATOM 2649 O O . HIS A 1 331 ? -4.457 4.433 16.734 1.00 93.25 331 HIS A O 1
ATOM 2655 N N . HIS A 1 332 ? -5.236 2.408 16.100 1.00 94.62 332 HIS A N 1
ATOM 2656 C CA . HIS A 1 332 ? -4.035 1.666 16.481 1.00 94.62 332 HIS A CA 1
ATOM 2657 C C . HIS A 1 332 ? -2.809 2.261 15.797 1.00 94.62 332 HIS A C 1
ATOM 2659 O O . HIS A 1 332 ? -1.867 2.623 16.488 1.00 94.62 332 HIS A O 1
ATOM 2665 N N . SER A 1 333 ? -2.849 2.475 14.478 1.00 96.19 333 SER A N 1
ATOM 2666 C CA . SER A 1 333 ? -1.728 3.057 13.735 1.00 96.19 333 SER A CA 1
ATOM 2667 C C . SER A 1 333 ? -1.320 4.429 14.283 1.00 96.19 333 SER A C 1
ATOM 2669 O O . SER A 1 333 ? -0.132 4.676 14.489 1.00 96.19 333 SER A O 1
ATOM 2671 N N . LEU A 1 334 ? -2.281 5.323 14.543 1.00 94.75 334 LEU A N 1
ATOM 2672 C CA . LEU A 1 334 ? -1.994 6.657 15.086 1.00 94.75 334 LEU A CA 1
ATOM 2673 C C . LEU A 1 334 ? -1.404 6.590 16.504 1.00 94.75 334 LEU A C 1
ATOM 2675 O O . LEU A 1 334 ? -0.426 7.281 16.802 1.00 94.75 334 LEU A O 1
ATOM 2679 N N . SER A 1 335 ? -1.961 5.732 17.363 1.00 92.50 335 SER A N 1
ATOM 2680 C CA . SER A 1 335 ? -1.471 5.499 18.726 1.00 92.50 335 SER A CA 1
ATOM 2681 C C . SER A 1 335 ? -0.075 4.874 18.725 1.00 92.50 335 SER A C 1
ATOM 2683 O O . SER A 1 335 ? 0.832 5.363 19.402 1.00 92.50 335 SER A O 1
ATOM 2685 N N . PHE A 1 336 ? 0.123 3.829 17.921 1.00 93.56 336 PHE A N 1
ATOM 2686 C CA . PHE A 1 336 ? 1.365 3.076 17.805 1.00 93.56 336 PHE A CA 1
ATOM 2687 C C . PHE A 1 336 ? 2.508 3.970 17.327 1.00 93.56 336 PHE A C 1
ATOM 2689 O O . PHE A 1 336 ? 3.605 3.892 17.878 1.00 93.56 336 PHE A O 1
ATOM 2696 N N . GLN A 1 337 ? 2.250 4.871 16.375 1.00 92.00 337 GLN A N 1
ATOM 2697 C CA . GLN A 1 337 ? 3.220 5.864 15.900 1.00 92.00 337 GLN A CA 1
ATOM 2698 C C . GLN A 1 337 ? 3.476 7.017 16.883 1.00 92.00 337 GLN A C 1
ATOM 2700 O O . GLN A 1 337 ? 4.372 7.820 16.639 1.00 92.00 337 GLN A O 1
ATOM 2705 N N . GLY A 1 338 ? 2.718 7.116 17.979 1.00 91.75 338 GLY A N 1
ATOM 2706 C CA . GLY A 1 338 ? 2.823 8.229 18.925 1.00 91.75 338 GLY A CA 1
ATOM 2707 C C . GLY A 1 338 ? 2.335 9.560 18.347 1.00 91.75 338 GLY A C 1
ATOM 2708 O O . GLY A 1 338 ? 2.789 10.611 18.780 1.00 91.75 338 GLY A O 1
ATOM 2709 N N . ALA A 1 339 ? 1.433 9.524 17.363 1.00 93.31 339 ALA A N 1
ATOM 2710 C CA . ALA A 1 339 ? 0.956 10.713 16.657 1.00 93.31 339 ALA A CA 1
ATOM 2711 C C . ALA A 1 339 ? -0.160 11.472 17.397 1.00 93.31 339 ALA A C 1
ATOM 2713 O O . ALA A 1 339 ? -0.567 12.543 16.953 1.00 93.31 339 ALA A O 1
ATOM 2714 N N . LEU A 1 340 ? -0.691 10.901 18.480 1.00 92.88 340 LEU A N 1
ATOM 2715 C CA . LEU A 1 340 ? -1.773 11.473 19.281 1.00 92.88 340 LEU A CA 1
ATOM 2716 C C . LEU A 1 340 ? -1.211 11.990 20.616 1.00 92.88 340 LEU A C 1
ATOM 2718 O O . LEU A 1 340 ? -0.379 11.297 21.215 1.00 92.88 340 LEU A O 1
ATOM 2722 N N . PRO A 1 341 ? -1.669 13.158 21.109 1.00 92.25 341 PRO A N 1
ATOM 2723 C CA . PRO A 1 341 ? -1.259 13.672 22.415 1.00 92.25 341 PRO A CA 1
ATOM 2724 C C . PRO A 1 341 ? -1.726 12.749 23.546 1.00 92.25 341 PRO A C 1
ATOM 2726 O O . PRO A 1 341 ? -2.639 11.945 23.367 1.00 92.25 341 PRO A O 1
ATOM 2729 N N . SER A 1 342 ? -1.121 12.883 24.727 1.00 89.62 342 SER A N 1
ATOM 2730 C CA . SER A 1 342 ? -1.534 12.139 25.922 1.00 89.62 342 SER A CA 1
ATOM 2731 C C . SER A 1 342 ? -2.579 12.913 26.729 1.00 89.62 342 SER A C 1
ATOM 2733 O O . SER A 1 342 ? -2.433 14.112 26.955 1.00 89.62 342 SER A O 1
ATOM 2735 N N . VAL A 1 343 ? -3.608 12.207 27.186 1.00 86.81 343 VAL A N 1
ATOM 2736 C CA . VAL A 1 343 ? -4.659 12.647 28.103 1.00 86.81 343 VAL A CA 1
ATOM 2737 C C . VAL A 1 343 ? -4.692 11.666 29.271 1.00 86.81 343 VAL A C 1
ATOM 2739 O O . VAL A 1 343 ? -4.960 10.480 29.080 1.00 86.81 343 VAL A O 1
ATOM 2742 N N . ASN A 1 344 ? -4.386 12.144 30.481 1.00 84.50 344 ASN A N 1
ATOM 2743 C CA . ASN A 1 344 ? -4.320 11.328 31.704 1.00 84.50 344 ASN A CA 1
ATOM 2744 C C . ASN A 1 344 ? -3.489 10.042 31.538 1.00 84.50 344 ASN A C 1
ATOM 2746 O O . ASN A 1 344 ? -3.912 8.954 31.924 1.00 84.50 344 ASN A O 1
ATOM 2750 N N . GLY A 1 345 ? -2.327 10.152 30.887 1.00 83.19 345 GLY A N 1
ATOM 2751 C CA . GLY A 1 345 ? -1.427 9.019 30.642 1.00 83.19 345 GLY A CA 1
ATOM 2752 C C . GLY A 1 345 ? -1.833 8.100 29.484 1.00 83.19 345 GLY A C 1
ATOM 2753 O O . GLY A 1 345 ? -1.099 7.162 29.188 1.00 83.19 345 GLY A O 1
ATOM 2754 N N . ASN A 1 346 ? -2.947 8.372 28.799 1.00 84.94 346 ASN A N 1
ATOM 2755 C CA . ASN A 1 346 ? -3.443 7.572 27.680 1.00 84.94 346 ASN A CA 1
ATOM 2756 C C . ASN A 1 346 ? -3.412 8.368 26.367 1.00 84.94 346 ASN A C 1
ATOM 2758 O O . ASN A 1 346 ? -3.624 9.577 26.387 1.00 84.94 346 ASN A O 1
ATOM 2762 N N . PRO A 1 347 ? -3.209 7.732 25.202 1.00 87.19 347 PRO A N 1
ATOM 2763 C CA . PRO A 1 347 ? -3.365 8.410 23.918 1.00 87.19 347 PRO A CA 1
ATOM 2764 C C . PRO A 1 347 ? -4.776 9.003 23.770 1.00 87.19 347 PRO A C 1
ATOM 2766 O O . PRO A 1 347 ? -5.774 8.328 24.038 1.00 87.19 347 PRO A O 1
ATOM 2769 N N . ALA A 1 348 ? -4.858 10.256 23.326 1.00 88.94 348 ALA A N 1
ATOM 2770 C CA . ALA A 1 348 ? -6.110 10.896 22.943 1.00 88.94 348 ALA A CA 1
ATOM 2771 C C . ALA A 1 348 ? -6.779 10.140 21.788 1.00 88.94 348 ALA A C 1
ATOM 2773 O O . ALA A 1 348 ? -6.116 9.429 21.036 1.00 88.94 348 ALA A O 1
ATOM 2774 N N . ILE A 1 349 ? -8.083 10.352 21.602 1.00 86.81 349 ILE A N 1
ATOM 2775 C CA . ILE A 1 349 ? -8.811 9.856 20.431 1.00 86.81 349 ILE A CA 1
ATOM 2776 C C . ILE A 1 349 ? -9.033 10.974 19.428 1.00 86.81 349 ILE A C 1
ATOM 2778 O O . ILE A 1 349 ? -9.491 12.064 19.770 1.00 86.81 349 ILE A O 1
ATOM 2782 N N . LEU A 1 350 ? -8.789 10.655 18.160 1.00 89.19 350 LEU A N 1
ATOM 2783 C CA . LEU A 1 350 ? -9.261 11.440 17.031 1.00 89.19 350 LEU A CA 1
ATOM 2784 C C . LEU A 1 350 ? -10.532 10.766 16.489 1.00 89.19 350 LEU A C 1
ATOM 2786 O O . LEU A 1 350 ? -10.395 9.671 15.969 1.00 89.19 350 LEU A O 1
ATOM 2790 N N . PRO A 1 351 ? -11.741 11.349 16.586 1.00 88.44 351 PRO A N 1
ATOM 2791 C CA . PRO A 1 351 ? -12.996 10.662 16.245 1.00 88.44 351 PRO A CA 1
ATOM 2792 C C . PRO A 1 351 ? -13.156 10.454 14.723 1.00 88.44 351 PRO A C 1
ATOM 2794 O O . PRO A 1 351 ? -13.860 11.199 14.030 1.00 88.44 351 PRO A O 1
ATOM 2797 N N . LEU A 1 352 ? -12.441 9.464 14.185 1.00 91.00 352 LEU A N 1
ATOM 2798 C CA . LEU A 1 352 ? -12.350 9.145 12.764 1.00 91.00 352 LEU A CA 1
ATOM 2799 C C . LEU A 1 352 ? -13.693 8.677 12.204 1.00 91.00 352 LEU A C 1
ATOM 2801 O O . LEU A 1 352 ? -14.086 9.158 11.141 1.00 91.00 352 LEU A O 1
ATOM 2805 N N . SER A 1 353 ? -14.425 7.812 12.912 1.00 87.69 353 SER A N 1
ATOM 2806 C CA . SER A 1 353 ? -15.732 7.318 12.452 1.00 87.69 353 SER A CA 1
ATOM 2807 C C . SER A 1 353 ? -16.765 8.440 12.377 1.00 87.69 353 SER A C 1
ATOM 2809 O O . SER A 1 353 ? -17.553 8.481 11.434 1.00 87.69 353 SER A O 1
ATOM 2811 N N . VAL A 1 354 ? -16.700 9.418 13.288 1.00 89.12 354 VAL A N 1
ATOM 2812 C CA . VAL A 1 354 ? -17.549 10.622 13.230 1.00 89.12 354 VAL A CA 1
ATOM 2813 C C . VAL A 1 354 ? -17.255 11.427 11.964 1.00 89.12 354 VAL A C 1
ATOM 2815 O O . VAL A 1 354 ? -18.171 11.866 11.265 1.00 89.12 354 VAL A O 1
ATOM 2818 N N . ALA A 1 355 ? -15.974 11.626 11.640 1.00 90.75 355 ALA A N 1
ATOM 2819 C CA . ALA A 1 355 ? -15.569 12.334 10.428 1.00 90.75 355 ALA A CA 1
ATOM 2820 C C . ALA A 1 355 ? -15.958 11.566 9.152 1.00 90.75 355 ALA A C 1
ATOM 2822 O O . ALA A 1 355 ? -16.448 12.180 8.202 1.00 90.75 355 ALA A O 1
ATOM 2823 N N . MET A 1 356 ? -15.787 10.239 9.147 1.00 90.19 356 MET A N 1
ATOM 2824 C CA . MET A 1 356 ? -16.198 9.364 8.046 1.00 90.19 356 MET A CA 1
ATOM 2825 C C . MET A 1 356 ? -17.707 9.426 7.829 1.00 90.19 356 MET A C 1
ATOM 2827 O O . MET A 1 356 ? -18.130 9.630 6.701 1.00 90.19 356 MET A O 1
ATOM 2831 N N . LYS A 1 357 ? -18.516 9.346 8.889 1.00 86.62 357 LYS A N 1
ATOM 2832 C CA . LYS A 1 357 ? -19.980 9.423 8.798 1.00 86.62 357 LYS A CA 1
ATOM 2833 C C . LYS A 1 357 ? -20.471 10.797 8.341 1.00 86.62 357 LYS A C 1
ATOM 2835 O O . LYS A 1 357 ? -21.342 10.888 7.483 1.00 86.62 357 LYS A O 1
ATOM 2840 N N . ARG A 1 358 ? -19.880 11.887 8.849 1.00 91.12 358 ARG A N 1
ATOM 2841 C CA . ARG A 1 358 ? -20.192 13.256 8.383 1.00 91.12 358 ARG A CA 1
ATOM 2842 C C . ARG A 1 358 ? -19.911 13.456 6.892 1.00 91.12 358 ARG A C 1
ATOM 2844 O O . ARG A 1 358 ? -20.522 14.325 6.280 1.00 91.12 358 ARG A O 1
ATOM 2851 N N . ASN A 1 359 ? -18.990 12.681 6.322 1.00 91.81 359 ASN A N 1
ATOM 2852 C CA . ASN A 1 359 ? -18.661 12.688 4.900 1.00 91.81 359 ASN A CA 1
ATOM 2853 C C . ASN A 1 359 ? -18.744 11.273 4.303 1.00 91.81 359 ASN A C 1
ATOM 2855 O O . ASN A 1 359 ? -17.816 10.812 3.632 1.00 91.81 359 ASN A O 1
ATOM 2859 N N . GLU A 1 360 ? -19.852 10.576 4.568 1.00 88.50 360 GLU A N 1
ATOM 2860 C CA . GLU A 1 360 ? -20.007 9.161 4.214 1.00 88.50 360 GLU A CA 1
ATOM 2861 C C . GLU A 1 360 ? -19.841 8.931 2.708 1.00 88.50 360 GLU A C 1
ATOM 2863 O O . GLU A 1 360 ? -19.124 8.025 2.290 1.00 88.50 360 GLU A O 1
ATOM 2868 N N . ALA A 1 361 ? -20.408 9.818 1.883 1.00 91.88 361 ALA A N 1
ATOM 2869 C CA . ALA A 1 361 ? -20.262 9.762 0.432 1.00 91.88 361 ALA A CA 1
ATOM 2870 C C . ALA A 1 361 ? -18.790 9.826 -0.012 1.00 91.88 361 ALA A C 1
ATOM 2872 O O . ALA A 1 361 ? -18.382 9.082 -0.903 1.00 91.88 361 ALA A O 1
ATOM 2873 N N . GLY A 1 362 ? -17.974 10.676 0.621 1.00 93.62 362 GLY A N 1
ATOM 2874 C CA . GLY A 1 362 ? -16.543 10.770 0.335 1.00 93.62 362 GLY A CA 1
ATOM 2875 C C . GLY A 1 362 ? -15.763 9.533 0.786 1.00 93.62 362 GLY A C 1
ATOM 2876 O O . GLY A 1 362 ? -14.883 9.068 0.061 1.00 93.62 362 GLY A O 1
ATOM 2877 N N . TYR A 1 363 ? -16.101 8.976 1.953 1.00 90.56 363 TYR A N 1
ATOM 2878 C CA . TYR A 1 363 ? -15.508 7.731 2.452 1.00 90.56 363 TYR A CA 1
ATOM 2879 C C . TYR A 1 363 ? -15.825 6.542 1.532 1.00 90.56 363 TYR A C 1
ATOM 2881 O O . TYR A 1 363 ? -14.910 5.839 1.095 1.00 90.56 363 TYR A O 1
ATOM 2889 N N . LEU A 1 364 ? -17.098 6.369 1.162 1.00 89.44 364 LEU A N 1
ATOM 2890 C CA . LEU A 1 364 ? -17.529 5.329 0.230 1.00 89.44 364 LEU A CA 1
ATOM 2891 C C . LEU A 1 364 ? -16.886 5.513 -1.145 1.00 89.44 364 LEU A C 1
ATOM 2893 O O . LEU A 1 364 ? -16.360 4.549 -1.690 1.00 89.44 364 LEU A O 1
ATOM 2897 N N . ALA A 1 365 ? -16.836 6.738 -1.676 1.00 93.31 365 ALA A N 1
ATOM 2898 C CA . ALA A 1 365 ? -16.174 7.011 -2.951 1.00 93.31 365 ALA A CA 1
ATOM 2899 C C . ALA A 1 365 ? -14.681 6.639 -2.925 1.00 93.31 365 ALA A C 1
ATOM 2901 O O . ALA A 1 365 ? -14.170 6.095 -3.905 1.00 93.31 365 ALA A O 1
ATOM 2902 N N . ALA A 1 366 ? -13.982 6.880 -1.810 1.00 92.88 366 ALA A N 1
ATOM 2903 C CA . ALA A 1 366 ? -12.589 6.467 -1.654 1.00 92.88 366 ALA A CA 1
ATOM 2904 C C . ALA A 1 366 ? -12.442 4.936 -1.681 1.00 92.88 366 ALA A C 1
ATOM 2906 O O . ALA A 1 366 ? -11.583 4.423 -2.400 1.00 92.88 366 ALA A O 1
ATOM 2907 N N . LEU A 1 367 ? -13.301 4.203 -0.968 1.00 90.06 367 LEU A N 1
ATOM 2908 C CA . LEU A 1 367 ? -13.283 2.734 -0.937 1.00 90.06 367 LEU A CA 1
ATOM 2909 C C . LEU A 1 367 ? -13.652 2.128 -2.301 1.00 90.06 367 LEU A C 1
ATOM 2911 O O . LEU A 1 367 ? -12.979 1.227 -2.809 1.00 90.06 367 LEU A O 1
ATOM 2915 N N . GLU A 1 368 ? -14.684 2.679 -2.933 1.00 91.38 368 GLU A N 1
ATOM 2916 C CA . GLU A 1 368 ? -15.194 2.242 -4.229 1.00 91.38 368 GLU A CA 1
ATOM 2917 C C . GLU A 1 368 ? -14.280 2.602 -5.401 1.00 91.38 368 GLU A C 1
ATOM 2919 O O . GLU A 1 368 ? -14.343 1.933 -6.434 1.00 91.38 368 GLU A O 1
ATOM 2924 N N . SER A 1 369 ? -13.395 3.594 -5.243 1.00 91.69 369 SER A N 1
ATOM 2925 C CA . SER A 1 369 ? -12.408 3.956 -6.270 1.00 91.69 369 SER A CA 1
ATOM 2926 C C . SER A 1 369 ? -11.487 2.791 -6.649 1.00 91.69 369 SER A C 1
ATOM 2928 O O . SER A 1 369 ? -11.001 2.737 -7.778 1.00 91.69 369 SER A O 1
ATOM 2930 N N . PHE A 1 370 ? -11.290 1.840 -5.729 1.00 89.44 370 PHE A N 1
ATOM 2931 C CA . PHE A 1 370 ? -10.583 0.590 -5.983 1.00 89.44 370 PHE A CA 1
ATOM 2932 C C . PHE A 1 370 ? -11.540 -0.598 -6.124 1.00 89.44 370 PHE A C 1
ATOM 2934 O O . PHE A 1 370 ? -11.432 -1.348 -7.095 1.00 89.44 370 PHE A O 1
ATOM 2941 N N . SER A 1 371 ? -12.488 -0.776 -5.193 1.00 89.50 371 SER A N 1
ATOM 2942 C CA . SER A 1 371 ? -13.277 -2.014 -5.131 1.00 89.50 371 SER A CA 1
ATOM 2943 C C . SER A 1 371 ? -14.195 -2.218 -6.339 1.00 89.50 371 SER A C 1
ATOM 2945 O O . SER A 1 371 ? -14.307 -3.349 -6.814 1.00 89.50 371 SER A O 1
ATOM 2947 N N . LYS A 1 372 ? -14.796 -1.150 -6.893 1.00 90.12 372 LYS A N 1
ATOM 2948 C CA . LYS A 1 372 ? -15.663 -1.255 -8.081 1.00 90.12 372 LYS A CA 1
ATOM 2949 C C . LYS A 1 372 ? -14.871 -1.662 -9.332 1.00 90.12 372 LYS A C 1
ATOM 2951 O O . LYS A 1 372 ? -15.248 -2.671 -9.933 1.00 90.12 372 LYS A O 1
ATOM 2956 N N . PRO A 1 373 ? -13.780 -0.967 -9.722 1.00 90.62 373 PRO A N 1
ATOM 2957 C CA . PRO A 1 373 ? -12.945 -1.420 -10.832 1.00 90.62 373 PRO A CA 1
ATOM 2958 C C . PRO A 1 373 ? -12.371 -2.818 -10.608 1.00 90.62 373 PRO A C 1
ATOM 2960 O O . PRO A 1 373 ? -12.409 -3.629 -11.525 1.00 90.62 373 PRO A O 1
ATOM 2963 N N . ALA A 1 374 ? -11.892 -3.132 -9.398 1.00 89.75 374 ALA A N 1
ATOM 2964 C CA . ALA A 1 374 ? -11.342 -4.451 -9.090 1.00 89.75 374 ALA A CA 1
ATOM 2965 C C . ALA A 1 374 ? -12.387 -5.558 -9.276 1.00 89.75 374 ALA A C 1
ATOM 2967 O O . ALA A 1 374 ? -12.112 -6.559 -9.933 1.00 89.75 374 ALA A O 1
ATOM 2968 N N . ARG A 1 375 ? -13.614 -5.360 -8.778 1.00 89.62 375 ARG A N 1
ATOM 2969 C CA . ARG A 1 375 ? -14.716 -6.310 -8.962 1.00 89.62 375 ARG A CA 1
ATOM 2970 C C . ARG A 1 375 ? -14.997 -6.574 -10.440 1.00 89.62 375 ARG A C 1
ATOM 2972 O O . ARG A 1 375 ? -15.197 -7.730 -10.786 1.00 89.62 375 ARG A O 1
ATOM 2979 N N . GLN A 1 376 ? -14.973 -5.562 -11.307 1.00 89.50 376 GLN A N 1
ATOM 2980 C CA . GLN A 1 376 ? -15.216 -5.729 -12.751 1.00 89.50 376 GLN A CA 1
ATOM 2981 C C . GLN A 1 376 ? -14.189 -6.640 -13.451 1.00 89.50 376 GLN A C 1
ATOM 2983 O O . GLN A 1 376 ? -14.467 -7.145 -14.535 1.00 89.50 376 GLN A O 1
ATOM 2988 N N . LEU A 1 377 ? -13.024 -6.880 -12.837 1.00 89.50 377 LEU A N 1
ATOM 2989 C CA . LEU A 1 377 ? -11.993 -7.787 -13.356 1.00 89.50 377 LEU A CA 1
ATOM 2990 C C . LEU A 1 377 ? -12.260 -9.259 -13.017 1.00 89.50 377 LEU A C 1
ATOM 2992 O O . LEU A 1 377 ? -11.556 -10.129 -13.531 1.00 89.50 377 LEU A O 1
ATOM 2996 N N . TRP A 1 378 ? -13.250 -9.545 -12.172 1.00 87.88 378 TRP A N 1
ATOM 2997 C CA . TRP A 1 378 ? -13.640 -10.897 -11.789 1.00 87.88 378 TRP A CA 1
ATOM 2998 C C . TRP A 1 378 ? -14.882 -11.338 -12.549 1.00 87.88 378 TRP A C 1
ATOM 3000 O O . TRP A 1 378 ? -15.857 -10.590 -12.654 1.00 87.88 378 TRP A O 1
ATOM 3010 N N . ASP A 1 379 ? -14.854 -12.572 -13.040 1.00 84.62 379 ASP A N 1
ATOM 3011 C CA . ASP A 1 379 ? -16.092 -13.262 -13.371 1.00 84.62 379 ASP A CA 1
ATOM 3012 C C . ASP A 1 379 ? -16.601 -13.943 -12.100 1.00 84.62 379 ASP A C 1
ATOM 3014 O O . ASP A 1 379 ? -15.842 -14.627 -11.417 1.00 84.62 379 ASP A O 1
ATOM 3018 N N . VAL A 1 380 ? -17.848 -13.674 -11.736 1.00 81.56 380 VAL A N 1
ATOM 3019 C CA . VAL A 1 380 ? -18.493 -14.293 -10.561 1.00 81.56 380 VAL A CA 1
ATOM 3020 C C . VAL A 1 380 ? -19.805 -14.969 -10.943 1.00 81.56 380 VAL A C 1
ATOM 3022 O O . VAL A 1 380 ? -20.514 -15.468 -10.072 1.00 81.56 380 VAL A O 1
ATOM 3025 N N . THR A 1 381 ? -20.150 -14.934 -12.229 1.00 73.81 381 THR A N 1
ATOM 3026 C CA . THR A 1 381 ? -21.264 -15.670 -12.808 1.00 73.81 381 THR A CA 1
ATOM 3027 C C . THR A 1 381 ? -20.668 -16.910 -13.452 1.00 73.81 381 THR A C 1
ATOM 3029 O O . THR A 1 381 ? -20.073 -16.815 -14.518 1.00 73.81 381 THR A O 1
ATOM 3032 N N . CYS A 1 382 ? -20.755 -18.040 -12.753 1.00 53.84 382 CYS A N 1
ATOM 3033 C CA . CYS A 1 382 ? -20.449 -19.343 -13.335 1.00 53.84 382 CYS A CA 1
ATOM 3034 C C . CYS A 1 382 ? -21.523 -19.737 -14.351 1.00 53.84 382 CYS A C 1
ATOM 3036 O O . CYS A 1 382 ? -22.714 -19.460 -14.061 1.00 53.84 382 CYS A O 1
#